Protein AF-A0A9X5BFI1-F1 (afdb_monomer_lite)

Foldseek 3Di:
DKAFDDFEEAEDEQVPDDLVVLVCCLVPGDQQYWYWYQYPVRDTAIHGSVCNVVVHGDPPAAAAAFACRQVVLVPDPPLQHWGFYAYPVRHGLTIMHDDDDLFDDDPPWALVPFDLLLCVLWQEEEEAHDGPLSLCCFARRCQPPAHAYEDEAPSCVRCVVRHPDGHDNHHYDYYDDDPVVVVVCPPTGYAYEDQDDPDPPPVVVCLVNNYDYSRQSCQRRRFFTAKDFQDPVAPAAAEEEEAQPQQDDPLVVLQLCQLVCQLCVLVRHHYFYFHQNNQLHLLHQHHPDGSDVLWFQTPNNDDPVNCNVHGMYGYGRNRGNDPSSSVSSCVSRVTDTHPRLPPVGTDPVLVVLLVVCCVVFVPPLAQEEEEEFEDACCPQVQPFPFFDFADLVVVLVVVVVDDCVQRVHPAYEYDYLAPVSLVSVCVSNPPSYTYQPAHHDHHDHPDRPSVCCVVPVDHRPSSSRRSSRLSSSLLSQLSHQAYEYRADDSSVVSSVVNNPPSHSYYYHDGPDGD

Sequence (514 aa):
MIELVDGAIYSIEEENLSQEMLEELCASGHENDVICVIGEDGNKIYINAEDIKKERIDERCYAVAGENVFLQLRSNPHIDGAVPILDPEGNPIAMAKYCISSYRHNYDCDIQRIDTSVFDLYECVCLCGVNEFSVLLYQQCFHNYKGKIALFGKDWKAMLPYLGKGPKNTDVFVTTDGPEWEQELKNKKIMSLGAFTSNVAEYLKRCKMGLFSYDEIMTLVYYFTQHQIVSENSNRKVFVIDVCCGGLGLVAMVNGFEIPCAYLAAKGYIPIINIVSAVGSIYSDGPGDDIWCKFFRQPSGICRDDLKDVGDVTISPLTPVSNPGRWLMQQMTGCGAMNLLNPELFNDRLLEHIDGYRKRILQEPEKTLGVLIRGTDYVAVQPKGHSVQATPEQVIEKIKELPKEEWNFENIFVATEDAEALRKMQSAFGDKVKYVDQKRFVSQKGEYLSEQREKDTWKPGEGWKYGADYLCAMVLLSECRFFLASGRCSGVGLVEKLAEDRHSQSYVFDLGVY

Organism: NCBI:txid2320879

Radius of gyration: 27.65 Å; chains: 1; bounding box: 69×51×76 Å

Structure (mmCIF, N/CA/C/O backbone):
data_AF-A0A9X5BFI1-F1
#
_entry.id   AF-A0A9X5BFI1-F1
#
loop_
_atom_site.group_PDB
_atom_site.id
_atom_site.type_symbol
_atom_site.label_atom_id
_atom_site.label_alt_id
_atom_site.label_comp_id
_atom_site.label_asym_id
_atom_site.label_entity_id
_atom_site.label_seq_id
_atom_site.pdbx_PDB_ins_code
_atom_site.Cartn_x
_atom_site.Cartn_y
_atom_site.Cartn_z
_atom_site.occupancy
_atom_site.B_iso_or_equiv
_atom_site.auth_seq_id
_atom_site.auth_comp_id
_atom_site.auth_asym_id
_atom_site.auth_atom_id
_atom_site.pdbx_PDB_model_num
ATOM 1 N N . MET A 1 1 ? 13.174 -2.943 -11.362 1.00 88.75 1 MET A N 1
ATOM 2 C CA . MET A 1 1 ? 12.833 -2.359 -12.668 1.00 88.75 1 MET A CA 1
ATOM 3 C C . MET A 1 1 ? 14.134 -2.045 -13.359 1.00 88.75 1 MET A C 1
ATOM 5 O O . MET A 1 1 ? 15.028 -1.537 -12.703 1.00 88.75 1 MET A O 1
ATOM 9 N N . ILE A 1 2 ? 14.268 -2.387 -14.629 1.00 91.25 2 ILE A N 1
ATOM 10 C CA . ILE A 1 2 ? 15.481 -2.088 -15.394 1.00 91.25 2 ILE A CA 1
ATOM 11 C C . ILE A 1 2 ? 15.288 -0.744 -16.094 1.00 91.25 2 ILE A C 1
ATOM 13 O O . ILE A 1 2 ? 14.318 -0.574 -16.832 1.00 91.25 2 ILE A O 1
ATOM 17 N N . GLU A 1 3 ? 16.181 0.205 -15.846 1.00 91.69 3 GLU A N 1
ATOM 18 C CA . GLU A 1 3 ? 16.102 1.576 -16.362 1.00 91.69 3 GLU A CA 1
ATOM 19 C C . GLU A 1 3 ? 17.335 1.900 -17.199 1.00 91.69 3 GLU A C 1
ATOM 21 O O . GLU A 1 3 ? 18.404 1.331 -16.968 1.00 91.69 3 GLU A O 1
ATOM 26 N N . LEU A 1 4 ? 17.184 2.805 -18.170 1.00 92.25 4 LEU A N 1
ATOM 27 C CA . LEU A 1 4 ? 18.340 3.361 -18.862 1.00 92.25 4 LEU A CA 1
ATOM 28 C C . LEU A 1 4 ? 19.076 4.346 -17.953 1.00 92.25 4 LEU A C 1
ATOM 30 O O . LEU A 1 4 ? 18.445 5.110 -17.222 1.00 92.25 4 LEU A O 1
ATOM 34 N N . VAL A 1 5 ? 20.404 4.326 -18.015 1.00 90.75 5 VAL A N 1
ATOM 35 C CA . VAL A 1 5 ? 21.276 5.143 -17.166 1.00 90.75 5 VAL A CA 1
ATOM 36 C C . VAL A 1 5 ? 22.346 5.856 -17.985 1.00 90.75 5 VAL A C 1
ATOM 38 O O . VAL A 1 5 ? 22.798 5.353 -19.014 1.00 90.75 5 VAL A O 1
ATOM 41 N N . ASP A 1 6 ? 22.769 7.022 -17.500 1.00 90.00 6 ASP A N 1
ATOM 42 C CA . ASP A 1 6 ? 23.906 7.754 -18.058 1.00 90.00 6 ASP A CA 1
ATOM 43 C C . ASP A 1 6 ? 25.239 7.130 -17.609 1.00 90.00 6 ASP A C 1
ATOM 45 O O . ASP A 1 6 ? 25.359 6.615 -16.493 1.00 90.00 6 ASP A O 1
ATOM 49 N N . GLY A 1 7 ? 26.244 7.221 -18.480 1.00 87.31 7 GLY A N 1
ATOM 50 C CA . GLY A 1 7 ? 27.621 6.756 -18.281 1.00 87.31 7 GLY A CA 1
ATOM 51 C C . GLY A 1 7 ? 28.375 6.697 -19.615 1.00 87.31 7 GLY A C 1
ATOM 52 O O . GLY A 1 7 ? 27.844 7.092 -20.659 1.00 87.31 7 GLY A O 1
ATOM 53 N N . ALA A 1 8 ? 29.607 6.207 -19.589 1.00 89.00 8 ALA A N 1
ATOM 54 C CA . ALA A 1 8 ? 30.476 6.092 -20.750 1.00 89.00 8 ALA A CA 1
ATOM 55 C C . ALA A 1 8 ? 31.008 4.665 -20.929 1.00 89.00 8 ALA A C 1
ATOM 57 O O . ALA A 1 8 ? 31.162 3.908 -19.971 1.00 89.00 8 ALA A O 1
ATOM 58 N N . ILE A 1 9 ? 31.319 4.319 -22.182 1.00 89.44 9 ILE A N 1
ATOM 59 C CA . ILE A 1 9 ? 31.983 3.062 -22.533 1.00 89.44 9 ILE A CA 1
ATOM 60 C C . ILE A 1 9 ? 33.397 3.377 -23.015 1.00 89.44 9 ILE A C 1
ATOM 62 O O . ILE A 1 9 ? 33.574 4.055 -24.029 1.00 89.44 9 ILE A O 1
ATOM 66 N N . TYR A 1 10 ? 34.399 2.860 -22.310 1.00 88.06 10 TYR A N 1
ATOM 67 C CA . TYR A 1 10 ? 35.813 3.033 -22.643 1.00 88.06 10 TYR A CA 1
ATOM 68 C C . TYR A 1 10 ? 36.333 1.769 -23.322 1.00 88.06 10 TYR A C 1
ATOM 70 O O . TYR A 1 10 ? 36.258 0.692 -22.744 1.00 88.06 10 TYR A O 1
ATOM 78 N N . SER A 1 11 ? 36.830 1.874 -24.555 1.00 89.12 11 SER A N 1
ATOM 79 C CA . SER A 1 11 ? 37.354 0.714 -25.295 1.00 89.12 11 SER A CA 1
ATOM 80 C C . SER A 1 11 ? 38.861 0.574 -25.100 1.00 89.12 11 SER A C 1
ATOM 82 O O . SER A 1 11 ? 39.582 1.561 -25.250 1.00 89.12 11 SER A O 1
ATOM 84 N N . ILE A 1 12 ? 39.325 -0.631 -24.765 1.00 88.88 12 ILE A N 1
ATOM 85 C CA . ILE A 1 12 ? 40.731 -0.934 -24.472 1.00 88.88 12 ILE A CA 1
ATOM 86 C C . ILE A 1 12 ? 41.078 -2.288 -25.102 1.00 88.88 12 ILE A C 1
ATOM 88 O O . ILE A 1 12 ? 40.329 -3.245 -24.944 1.00 88.88 12 ILE A O 1
ATOM 92 N N . GLU A 1 13 ? 42.204 -2.379 -25.807 1.00 90.19 13 GLU A N 1
ATOM 93 C CA . GLU A 1 13 ? 42.731 -3.669 -26.283 1.00 90.19 13 GLU A CA 1
ATOM 94 C C . GLU A 1 13 ? 43.231 -4.502 -25.093 1.00 90.19 13 GLU A C 1
ATOM 96 O O . GLU A 1 13 ? 43.872 -3.956 -24.194 1.00 90.19 13 GLU A O 1
ATOM 101 N N . GLU A 1 14 ? 42.971 -5.810 -25.081 1.00 85.44 14 GLU A N 1
ATOM 102 C CA . GLU A 1 14 ? 43.278 -6.717 -23.961 1.00 85.44 14 GLU A CA 1
ATOM 103 C C . GLU A 1 14 ? 44.741 -6.631 -23.492 1.00 85.44 14 GLU A C 1
ATOM 105 O O . GLU A 1 14 ? 45.006 -6.591 -22.291 1.00 85.44 14 GLU A O 1
ATOM 110 N N . GLU A 1 15 ? 45.687 -6.487 -24.425 1.00 86.25 15 GLU A N 1
ATOM 111 C CA . GLU A 1 15 ? 47.124 -6.321 -24.147 1.00 86.25 15 GLU A CA 1
ATOM 112 C C . GLU A 1 15 ? 47.469 -5.069 -23.317 1.00 86.25 15 GLU A C 1
ATOM 114 O O . GLU A 1 15 ? 48.522 -5.011 -22.680 1.00 86.25 15 GLU A O 1
ATOM 119 N N . ASN A 1 16 ? 46.585 -4.069 -23.316 1.00 85.38 16 ASN A N 1
ATOM 120 C CA . ASN A 1 16 ? 46.757 -2.797 -22.621 1.00 85.38 16 ASN A CA 1
ATOM 121 C C . ASN A 1 16 ? 45.962 -2.730 -21.309 1.00 85.38 16 ASN A C 1
ATOM 123 O O . ASN A 1 16 ? 46.007 -1.706 -20.625 1.00 85.38 16 ASN A O 1
ATOM 127 N N . LEU A 1 17 ? 45.229 -3.787 -20.946 1.00 84.31 17 LEU A N 1
ATOM 128 C CA . LEU A 1 17 ? 44.461 -3.824 -19.708 1.00 84.31 17 LEU A CA 1
ATOM 129 C C . LEU A 1 17 ? 45.392 -4.031 -18.505 1.00 84.31 17 LEU A C 1
ATOM 131 O O . LEU A 1 17 ? 46.117 -5.022 -18.423 1.00 84.31 17 LEU A O 1
ATOM 135 N N . SER A 1 18 ? 45.345 -3.119 -17.532 1.00 85.12 18 SER A N 1
ATOM 136 C CA . SER A 1 18 ? 46.074 -3.253 -16.267 1.00 85.12 18 SER A CA 1
ATOM 137 C C . SER A 1 18 ? 45.138 -3.160 -15.063 1.00 85.12 18 SER A C 1
ATOM 139 O O . SER A 1 18 ? 44.075 -2.540 -15.118 1.00 85.12 18 SER A O 1
ATOM 141 N N . GLN A 1 19 ? 45.544 -3.770 -13.948 1.00 81.50 19 GLN A N 1
ATOM 142 C CA . GLN A 1 19 ? 44.776 -3.710 -12.704 1.00 81.50 19 GLN A CA 1
ATOM 143 C C . GLN A 1 19 ? 44.691 -2.279 -12.145 1.00 81.50 19 GLN A C 1
ATOM 145 O O . GLN A 1 19 ? 43.640 -1.879 -11.658 1.00 81.50 19 GLN A O 1
ATOM 150 N N . GLU A 1 20 ? 45.750 -1.482 -12.305 1.00 83.38 20 GLU A N 1
ATOM 151 C CA . GLU A 1 20 ? 45.777 -0.064 -11.918 1.00 83.38 20 GLU A CA 1
ATOM 152 C C . GLU A 1 20 ? 44.716 0.749 -12.679 1.00 83.38 20 GLU A C 1
ATOM 154 O O . GLU A 1 20 ? 44.010 1.555 -12.081 1.00 83.38 20 GLU A O 1
ATOM 159 N N . MET A 1 21 ? 44.508 0.470 -13.972 1.00 79.81 21 MET A N 1
ATOM 160 C CA . MET A 1 21 ? 43.466 1.132 -14.770 1.00 79.81 21 MET A CA 1
ATOM 161 C C . MET A 1 21 ? 42.046 0.770 -14.319 1.00 79.81 21 MET A C 1
ATOM 163 O O . MET A 1 21 ? 41.163 1.628 -14.307 1.00 79.81 21 MET A O 1
ATOM 167 N N . LEU A 1 22 ? 41.813 -0.493 -13.944 1.00 79.62 22 LEU A N 1
ATOM 168 C CA . LEU A 1 22 ? 40.525 -0.927 -13.389 1.00 79.62 22 LEU A CA 1
ATOM 169 C C . LEU A 1 22 ? 40.236 -0.214 -12.057 1.00 79.62 22 LEU A C 1
ATOM 171 O O . LEU A 1 22 ? 39.117 0.250 -11.826 1.00 79.62 22 LEU A O 1
ATOM 175 N N . GLU A 1 23 ? 41.252 -0.073 -11.204 1.00 79.56 23 GLU A N 1
ATOM 176 C CA . GLU A 1 23 ? 41.156 0.638 -9.926 1.00 79.56 23 GLU A CA 1
ATOM 177 C C . GLU A 1 23 ? 40.918 2.149 -10.115 1.00 79.56 23 GLU A C 1
ATOM 179 O O . GLU A 1 23 ? 40.072 2.727 -9.426 1.00 79.56 23 GLU A O 1
ATOM 184 N N . GLU A 1 24 ? 41.583 2.788 -11.084 1.00 80.19 24 GLU A N 1
ATOM 185 C CA . GLU A 1 24 ? 41.375 4.204 -11.419 1.00 80.19 24 GLU A CA 1
ATOM 186 C C . GLU A 1 24 ? 39.952 4.494 -11.914 1.00 80.19 24 GLU A C 1
ATOM 188 O O . GLU A 1 24 ? 39.344 5.489 -11.495 1.00 80.19 24 GLU A O 1
ATOM 193 N N . LEU A 1 25 ? 39.392 3.624 -12.763 1.00 72.75 25 LEU A N 1
ATOM 194 C CA . LEU A 1 25 ? 38.012 3.758 -13.230 1.00 72.75 25 LEU A CA 1
ATOM 195 C C . LEU A 1 25 ? 37.030 3.677 -12.054 1.00 72.75 25 LEU A C 1
ATOM 197 O O . LEU A 1 25 ? 36.143 4.520 -11.934 1.00 72.75 25 LEU A O 1
ATOM 201 N N . CYS A 1 26 ? 37.214 2.715 -11.146 1.00 72.94 26 CYS A N 1
ATOM 202 C CA . CYS A 1 26 ? 36.381 2.603 -9.949 1.00 72.94 26 CYS A CA 1
ATOM 203 C C . CYS A 1 26 ? 36.507 3.806 -9.005 1.00 72.94 26 CYS A C 1
ATOM 205 O O . CYS A 1 26 ? 35.541 4.137 -8.316 1.00 72.94 26 CYS A O 1
ATOM 207 N N . ALA A 1 27 ? 37.679 4.441 -8.946 1.00 76.62 27 ALA A N 1
ATOM 208 C CA . ALA A 1 27 ? 37.937 5.558 -8.044 1.00 76.62 27 ALA A CA 1
ATOM 209 C C . ALA A 1 27 ? 37.448 6.913 -8.582 1.00 76.62 27 ALA A C 1
ATOM 211 O O . ALA A 1 27 ? 37.106 7.791 -7.787 1.00 76.62 27 ALA A O 1
ATOM 212 N N . SER A 1 28 ? 37.443 7.104 -9.905 1.00 77.06 28 SER A N 1
ATOM 213 C CA . SER A 1 28 ? 37.246 8.422 -10.530 1.00 77.06 28 SER A CA 1
ATOM 214 C C . SER A 1 28 ? 36.148 8.490 -11.597 1.00 77.06 28 SER A C 1
ATOM 216 O O . SER A 1 28 ? 35.715 9.593 -11.940 1.00 77.06 28 SER A O 1
ATOM 218 N N . GLY A 1 29 ? 35.689 7.345 -12.107 1.00 74.56 29 GLY A N 1
ATOM 219 C CA . GLY A 1 29 ? 34.645 7.249 -13.124 1.00 74.56 29 GLY A CA 1
ATOM 220 C C . GLY A 1 29 ? 33.231 7.423 -12.569 1.00 74.56 29 GLY A C 1
ATOM 221 O O . GLY A 1 29 ? 32.995 7.418 -11.357 1.00 74.56 29 GLY A O 1
ATOM 222 N N . HIS A 1 30 ? 32.262 7.572 -13.474 1.00 83.56 30 HIS A N 1
ATOM 223 C CA . HIS A 1 30 ? 30.852 7.513 -13.097 1.00 83.56 30 HIS A CA 1
ATOM 224 C C . HIS A 1 30 ? 30.485 6.074 -12.690 1.00 83.56 30 HIS A C 1
ATOM 226 O O . HIS A 1 30 ? 31.008 5.112 -13.243 1.00 83.56 30 HIS A O 1
ATOM 232 N N . GLU A 1 31 ? 29.554 5.886 -11.750 1.00 84.75 31 GLU A N 1
ATOM 233 C CA . GLU A 1 31 ? 29.237 4.547 -11.209 1.00 84.75 31 GLU A CA 1
ATOM 234 C C . GLU A 1 31 ? 28.672 3.551 -12.240 1.00 84.75 31 GLU A C 1
ATOM 236 O O . GLU A 1 31 ? 28.654 2.345 -11.998 1.00 84.75 31 GLU A O 1
ATOM 241 N N . ASN A 1 32 ? 28.193 4.064 -13.374 1.00 88.62 32 ASN A N 1
ATOM 242 C CA . ASN A 1 32 ? 27.636 3.283 -14.476 1.00 88.62 32 ASN A CA 1
ATOM 243 C C . ASN A 1 32 ? 28.580 3.223 -15.686 1.00 88.62 32 ASN A C 1
ATOM 245 O O . ASN A 1 32 ? 28.154 2.792 -16.754 1.00 88.62 32 ASN A O 1
ATOM 249 N N . ASP A 1 33 ? 29.822 3.691 -15.546 1.00 89.00 33 ASP A N 1
ATOM 250 C CA . ASP A 1 33 ? 30.831 3.559 -16.590 1.00 89.00 33 ASP A CA 1
ATOM 251 C C . ASP A 1 33 ? 31.233 2.091 -16.783 1.00 89.00 33 ASP A C 1
ATOM 253 O O . ASP A 1 33 ? 31.246 1.289 -15.842 1.00 89.00 33 ASP A O 1
ATOM 257 N N . VAL A 1 34 ? 31.563 1.747 -18.027 1.00 88.06 34 VAL A N 1
ATOM 258 C CA . VAL A 1 34 ? 31.864 0.378 -18.452 1.00 88.06 34 VAL A CA 1
ATOM 259 C C . VAL A 1 34 ? 33.128 0.364 -19.313 1.00 88.06 34 VAL A C 1
ATOM 261 O O . VAL A 1 34 ? 33.301 1.199 -20.199 1.00 88.06 34 VAL A O 1
ATOM 264 N N . ILE A 1 35 ? 34.014 -0.605 -19.096 1.00 88.56 35 ILE A N 1
ATOM 265 C CA . ILE A 1 35 ? 35.184 -0.844 -19.950 1.00 88.56 35 ILE A CA 1
ATOM 266 C C . ILE A 1 35 ? 34.861 -1.956 -20.941 1.00 88.56 35 ILE A C 1
ATOM 268 O O . ILE A 1 35 ? 34.586 -3.075 -20.536 1.00 88.56 35 ILE A O 1
ATOM 272 N N . CYS A 1 36 ? 34.944 -1.673 -22.236 1.00 89.81 36 CYS A N 1
ATOM 273 C CA . CYS A 1 36 ? 34.920 -2.667 -23.301 1.00 89.81 36 CYS A CA 1
ATOM 274 C C . CYS A 1 36 ? 36.352 -3.132 -23.602 1.00 89.81 36 CYS A C 1
ATOM 276 O O . CYS A 1 36 ? 37.097 -2.441 -24.296 1.00 89.81 36 CYS A O 1
ATOM 278 N N . VAL A 1 37 ? 36.727 -4.305 -23.105 1.00 88.25 37 VAL A N 1
ATOM 279 C CA . VAL A 1 37 ? 37.975 -4.989 -23.447 1.00 88.25 37 VAL A CA 1
ATOM 280 C C . VAL A 1 37 ? 37.803 -5.698 -24.788 1.00 88.25 37 VAL A C 1
ATOM 282 O O . VAL A 1 37 ? 36.855 -6.466 -24.961 1.00 88.25 37 VAL A O 1
ATOM 285 N N . ILE A 1 38 ? 38.693 -5.419 -25.735 1.00 88.69 38 ILE A N 1
ATOM 286 C CA . ILE A 1 38 ? 38.714 -6.016 -27.072 1.00 88.69 38 ILE A CA 1
ATOM 287 C C . ILE A 1 38 ? 39.842 -7.049 -27.096 1.00 88.69 38 ILE A C 1
ATOM 289 O O . ILE A 1 38 ? 41.009 -6.694 -26.944 1.00 88.69 38 ILE A O 1
ATOM 293 N N . GLY A 1 39 ? 39.483 -8.325 -27.227 1.00 85.12 39 GLY A N 1
ATOM 294 C CA . GLY A 1 39 ? 40.436 -9.428 -27.328 1.00 85.12 39 GLY A CA 1
ATOM 295 C C . GLY A 1 39 ? 41.081 -9.517 -28.711 1.00 85.12 39 GLY A C 1
ATOM 296 O O . GLY A 1 39 ? 40.558 -8.989 -29.694 1.00 85.12 39 GLY A O 1
ATOM 297 N N . GLU A 1 40 ? 42.196 -10.246 -28.808 1.00 82.88 40 GLU A N 1
ATOM 298 C CA . GLU A 1 40 ? 42.950 -10.421 -30.066 1.00 82.88 40 GLU A CA 1
ATOM 299 C C . GLU A 1 40 ? 42.121 -11.063 -31.199 1.00 82.88 40 GLU A C 1
ATOM 301 O O . GLU A 1 40 ? 42.397 -10.859 -32.383 1.00 82.88 40 GLU A O 1
ATOM 306 N N . ASP A 1 41 ? 41.090 -11.836 -30.851 1.00 82.94 41 ASP A N 1
ATOM 307 C CA . ASP A 1 41 ? 40.146 -12.458 -31.786 1.00 82.94 41 ASP A CA 1
ATOM 308 C C . ASP A 1 41 ? 38.944 -11.558 -32.141 1.00 82.94 41 ASP A C 1
ATOM 310 O O . ASP A 1 41 ? 38.067 -11.960 -32.913 1.00 82.94 41 ASP A O 1
ATOM 314 N N . GLY A 1 42 ? 38.916 -10.330 -31.615 1.00 80.94 42 GLY A N 1
ATOM 315 C CA . GLY A 1 42 ? 37.851 -9.348 -31.793 1.00 80.94 42 GLY A CA 1
ATOM 316 C C . GLY A 1 42 ? 36.662 -9.525 -30.845 1.00 80.94 42 GLY A C 1
ATOM 317 O O . GLY A 1 42 ? 35.686 -8.774 -30.961 1.00 80.94 42 GLY A O 1
ATOM 318 N N . ASN A 1 43 ? 36.712 -10.485 -29.914 1.00 84.19 43 ASN A N 1
ATOM 319 C CA . ASN A 1 43 ? 35.675 -10.637 -28.900 1.00 84.19 43 ASN A CA 1
ATOM 320 C C . ASN A 1 43 ? 35.679 -9.451 -27.933 1.00 84.19 43 ASN A C 1
ATOM 322 O O . ASN A 1 43 ? 36.725 -8.929 -27.557 1.00 84.19 43 ASN A O 1
ATOM 326 N N . LYS A 1 44 ? 34.481 -9.021 -27.528 1.00 86.12 44 LYS A N 1
ATOM 327 C CA . LYS A 1 44 ? 34.292 -7.887 -26.620 1.00 86.12 44 LYS A CA 1
ATOM 328 C C . LYS A 1 44 ? 33.788 -8.357 -25.266 1.00 86.12 44 LYS A C 1
ATOM 330 O O . LYS A 1 44 ? 32.772 -9.046 -25.184 1.00 86.12 44 LYS A O 1
ATOM 335 N N . ILE A 1 45 ? 34.465 -7.914 -24.217 1.00 86.00 45 ILE A N 1
ATOM 336 C CA . ILE A 1 45 ? 34.109 -8.131 -22.816 1.00 86.00 45 ILE A CA 1
ATOM 337 C C . ILE A 1 45 ? 33.816 -6.766 -22.197 1.00 86.00 45 ILE A C 1
ATOM 339 O O . ILE A 1 45 ? 34.605 -5.845 -22.361 1.00 86.00 45 ILE A O 1
ATOM 343 N N . TYR A 1 46 ? 32.693 -6.607 -21.500 1.00 86.75 46 TYR A N 1
ATOM 344 C CA . TYR A 1 46 ? 32.298 -5.321 -20.918 1.00 86.75 46 TYR A CA 1
ATOM 345 C C . TYR A 1 46 ? 32.317 -5.373 -19.391 1.00 86.75 46 TYR A C 1
ATOM 347 O O . TYR A 1 46 ? 31.420 -5.917 -18.767 1.00 86.75 46 TYR A O 1
ATOM 355 N N . ILE A 1 47 ? 33.326 -4.775 -18.778 1.00 85.31 47 ILE A N 1
ATOM 356 C CA . ILE A 1 47 ? 33.553 -4.812 -17.336 1.00 85.31 47 ILE A CA 1
ATOM 357 C C . ILE A 1 47 ? 32.924 -3.573 -16.701 1.00 85.31 47 ILE A C 1
ATOM 359 O O . ILE A 1 47 ? 33.277 -2.448 -17.062 1.00 85.31 47 ILE A O 1
ATOM 363 N N . ASN A 1 48 ? 32.010 -3.764 -15.750 1.00 84.88 48 ASN A N 1
ATOM 364 C CA . ASN A 1 48 ? 31.411 -2.660 -14.998 1.00 84.88 48 ASN A CA 1
ATOM 365 C C . ASN A 1 48 ? 32.086 -2.470 -13.623 1.00 84.88 48 ASN A C 1
ATOM 367 O O . ASN A 1 48 ? 32.816 -3.334 -13.132 1.00 84.88 48 ASN A O 1
ATOM 371 N N . ALA A 1 49 ? 31.822 -1.336 -12.969 1.00 80.44 49 ALA A N 1
ATOM 372 C CA . ALA A 1 49 ? 32.419 -1.017 -11.669 1.00 80.44 49 ALA A CA 1
ATOM 373 C C . ALA A 1 49 ? 32.072 -2.020 -10.544 1.00 80.44 49 ALA A C 1
ATOM 375 O O . ALA A 1 49 ? 32.864 -2.197 -9.620 1.00 80.44 49 ALA A O 1
ATOM 376 N N . GLU A 1 50 ? 30.909 -2.675 -10.586 1.00 81.31 50 GLU A N 1
ATOM 377 C CA . GLU A 1 50 ? 30.523 -3.692 -9.597 1.00 81.31 50 GLU A CA 1
ATOM 378 C C . GLU A 1 50 ? 31.274 -5.015 -9.795 1.00 81.31 50 GLU A C 1
ATOM 380 O O . GLU A 1 50 ? 31.619 -5.662 -8.804 1.00 81.31 50 GLU A O 1
ATOM 385 N N . ASP A 1 51 ? 31.584 -5.391 -11.038 1.00 80.62 51 ASP A N 1
ATOM 386 C CA . ASP A 1 51 ? 32.396 -6.578 -11.346 1.00 80.62 51 ASP A CA 1
ATOM 387 C C . ASP A 1 51 ? 33.806 -6.435 -10.761 1.00 80.62 51 ASP A C 1
ATOM 389 O O . ASP A 1 51 ? 34.325 -7.360 -10.128 1.00 80.62 51 ASP A O 1
ATOM 393 N N . ILE A 1 52 ? 34.393 -5.240 -10.912 1.00 79.62 52 ILE A N 1
ATOM 394 C CA . ILE A 1 52 ? 35.714 -4.892 -10.373 1.00 79.62 52 ILE A CA 1
ATOM 395 C C . ILE A 1 52 ? 35.689 -4.970 -8.843 1.00 79.62 52 ILE A C 1
ATOM 397 O O . ILE A 1 52 ? 36.514 -5.662 -8.250 1.00 79.62 52 ILE A O 1
ATOM 401 N N . LYS A 1 53 ? 34.699 -4.340 -8.190 1.00 80.31 53 LYS A N 1
ATOM 402 C CA . LYS A 1 53 ? 34.549 -4.374 -6.720 1.00 80.31 53 LYS A CA 1
ATOM 403 C C . LYS A 1 53 ? 34.387 -5.788 -6.160 1.00 80.31 53 LYS A C 1
ATOM 405 O O . LYS A 1 53 ? 34.773 -6.039 -5.020 1.00 80.31 53 LYS A O 1
ATOM 410 N N . LYS A 1 54 ? 33.760 -6.692 -6.915 1.00 80.44 54 LYS A N 1
ATOM 411 C CA . LYS A 1 54 ? 33.512 -8.081 -6.498 1.00 80.44 54 LYS A CA 1
ATOM 412 C C . LYS A 1 54 ? 34.649 -9.032 -6.863 1.00 80.44 54 LYS A C 1
ATOM 414 O O . LYS A 1 54 ? 34.561 -10.197 -6.477 1.00 80.44 54 LYS A O 1
ATOM 419 N N . GLU A 1 55 ? 35.661 -8.564 -7.599 1.00 78.19 55 GLU A N 1
ATOM 420 C CA . GLU A 1 55 ? 36.737 -9.379 -8.180 1.00 78.19 55 GLU A CA 1
ATOM 421 C C . GLU A 1 55 ? 36.186 -10.589 -8.963 1.00 78.19 55 GLU A C 1
ATOM 423 O O . GLU A 1 55 ? 36.709 -11.704 -8.905 1.00 78.19 55 GLU A O 1
ATOM 428 N N . ARG A 1 56 ? 35.061 -10.390 -9.663 1.00 72.88 56 ARG A N 1
ATOM 429 C CA . ARG A 1 56 ? 34.342 -11.440 -10.399 1.00 72.88 56 ARG A CA 1
ATOM 430 C C . ARG A 1 56 ? 33.992 -10.949 -11.793 1.00 72.88 56 ARG A C 1
ATOM 432 O O . ARG A 1 56 ? 32.974 -10.299 -11.987 1.00 72.88 56 ARG A O 1
ATOM 439 N N . ILE A 1 57 ? 34.835 -11.306 -12.751 1.00 70.00 57 ILE A N 1
ATOM 440 C CA . ILE A 1 57 ? 34.657 -11.023 -14.176 1.00 70.00 57 ILE A CA 1
ATOM 441 C C . ILE A 1 57 ? 34.087 -12.304 -14.817 1.00 70.00 57 ILE A C 1
ATOM 443 O O . ILE A 1 57 ? 34.787 -13.313 -14.874 1.00 70.00 57 ILE A O 1
ATOM 447 N N . ASP A 1 58 ? 32.804 -12.314 -15.208 1.00 61.97 58 ASP A N 1
ATOM 448 C CA . ASP A 1 58 ? 32.157 -13.476 -15.856 1.00 61.97 58 ASP A CA 1
ATOM 449 C C . ASP A 1 58 ? 32.025 -13.303 -17.375 1.00 61.97 58 ASP A C 1
ATOM 451 O O . ASP A 1 58 ? 31.210 -12.517 -17.848 1.00 61.97 58 ASP A O 1
ATOM 455 N N . GLU A 1 59 ? 32.747 -14.135 -18.125 1.00 60.12 59 GLU A N 1
ATOM 456 C CA . GLU A 1 59 ? 32.832 -14.164 -19.590 1.00 60.12 59 GLU A CA 1
ATOM 457 C C . GLU A 1 59 ? 31.491 -14.307 -20.353 1.00 60.12 59 GLU A C 1
ATOM 459 O O . GLU A 1 59 ? 31.475 -14.213 -21.581 1.00 60.12 59 GLU A O 1
ATOM 464 N N . ARG A 1 60 ? 30.358 -14.574 -19.679 1.00 54.25 60 ARG A N 1
ATOM 465 C CA . ARG A 1 60 ? 29.132 -15.080 -20.330 1.00 54.25 60 ARG A CA 1
ATOM 466 C C . ARG A 1 60 ? 28.000 -14.093 -20.603 1.00 54.25 60 ARG A C 1
ATOM 468 O O . ARG A 1 60 ? 27.036 -14.537 -21.220 1.00 54.25 60 ARG A O 1
ATOM 475 N N . CYS A 1 61 ? 28.061 -12.814 -20.223 1.00 57.38 61 CYS A N 1
ATOM 476 C CA . CYS A 1 61 ? 27.118 -11.808 -20.753 1.00 57.38 61 CYS A CA 1
ATOM 477 C C . CYS A 1 61 ? 27.496 -10.374 -20.369 1.00 57.38 61 CYS A C 1
ATOM 479 O O . CYS A 1 61 ? 27.328 -9.971 -19.220 1.00 57.38 61 CYS A O 1
ATOM 481 N N . TYR A 1 62 ? 27.892 -9.582 -21.362 1.00 70.94 62 TYR A N 1
ATOM 482 C CA . TYR A 1 62 ? 28.435 -8.243 -21.142 1.00 70.94 62 TYR A CA 1
ATOM 483 C C . TYR A 1 62 ? 27.730 -7.124 -21.903 1.00 70.94 62 TYR A C 1
ATOM 485 O O . TYR A 1 62 ? 27.872 -5.955 -21.578 1.00 70.94 62 TYR A O 1
ATOM 493 N N . ALA A 1 63 ? 26.903 -7.471 -22.875 1.00 81.12 63 ALA A N 1
ATOM 494 C CA . ALA A 1 63 ? 25.982 -6.543 -23.489 1.00 81.12 63 ALA A CA 1
ATOM 495 C C . ALA A 1 63 ? 24.784 -7.327 -24.013 1.00 81.12 63 ALA A C 1
ATOM 497 O O . ALA A 1 63 ? 24.863 -8.538 -24.231 1.00 81.12 63 ALA A O 1
ATOM 498 N N . VAL A 1 64 ? 23.664 -6.646 -24.194 1.00 86.00 64 VAL A N 1
ATOM 499 C CA . VAL A 1 64 ? 22.415 -7.254 -24.662 1.00 86.00 64 VAL A CA 1
ATOM 500 C C . VAL A 1 64 ? 21.985 -6.612 -25.969 1.00 86.00 64 VAL A C 1
ATOM 502 O O . VAL A 1 64 ? 22.187 -5.420 -26.178 1.00 86.00 64 VAL A O 1
ATOM 505 N N . ALA A 1 65 ? 21.366 -7.391 -26.848 1.00 85.69 65 ALA A N 1
ATOM 506 C CA . ALA A 1 65 ? 20.900 -6.903 -28.139 1.00 85.69 65 ALA A CA 1
ATOM 507 C C . ALA A 1 65 ? 19.560 -7.539 -28.526 1.00 85.69 65 ALA A C 1
ATOM 509 O O . ALA A 1 65 ? 19.200 -8.628 -28.068 1.00 85.69 65 ALA A O 1
ATOM 510 N N . GLY A 1 66 ? 18.835 -6.868 -29.418 1.00 82.50 66 GLY A N 1
ATOM 511 C CA . GLY A 1 66 ? 17.588 -7.358 -30.006 1.00 82.50 66 GLY A CA 1
ATOM 512 C C . GLY A 1 66 ? 16.307 -6.963 -29.262 1.00 82.50 66 GLY A C 1
ATOM 513 O O . GLY A 1 66 ? 16.319 -6.308 -28.222 1.00 82.50 66 GLY A O 1
ATOM 514 N N . GLU A 1 67 ? 15.170 -7.396 -29.813 1.00 80.62 67 GLU A N 1
ATOM 515 C CA . GLU A 1 67 ? 13.832 -6.883 -29.464 1.00 80.62 67 GLU A CA 1
ATOM 516 C C . GLU A 1 67 ? 13.374 -7.183 -28.022 1.00 80.62 67 GLU A C 1
ATOM 518 O O . GLU A 1 67 ? 12.493 -6.497 -27.501 1.00 80.62 67 GLU A O 1
ATOM 523 N N . ASN A 1 68 ? 13.978 -8.184 -27.368 1.00 86.19 68 ASN A N 1
ATOM 524 C CA . ASN A 1 68 ? 13.649 -8.644 -26.010 1.00 86.19 68 ASN A CA 1
ATOM 525 C C . ASN A 1 68 ? 14.687 -8.198 -24.965 1.00 86.19 68 ASN A C 1
ATOM 527 O O . ASN A 1 68 ? 14.932 -8.907 -23.987 1.00 86.19 68 ASN A O 1
ATOM 531 N N . VAL A 1 69 ? 15.320 -7.041 -25.178 1.00 88.25 69 VAL A N 1
ATOM 532 C CA . VAL A 1 69 ? 16.441 -6.540 -24.366 1.00 88.25 69 VAL A CA 1
ATOM 533 C C . VAL A 1 69 ? 16.179 -6.580 -22.854 1.00 88.25 69 VAL A C 1
ATOM 535 O O . VAL A 1 69 ? 17.011 -7.071 -22.098 1.00 88.25 69 VAL A O 1
ATOM 538 N N . PHE A 1 70 ? 14.998 -6.157 -22.393 1.00 89.44 70 PHE A N 1
ATOM 539 C CA . PHE A 1 70 ? 14.678 -6.121 -20.960 1.00 89.44 70 PHE A CA 1
ATOM 540 C C . PHE A 1 70 ? 14.478 -7.509 -20.345 1.00 89.44 70 PHE A C 1
ATOM 542 O O . PHE A 1 70 ? 14.884 -7.729 -19.205 1.00 89.44 70 PHE A O 1
ATOM 549 N N . LEU A 1 71 ? 13.931 -8.462 -21.106 1.00 88.12 71 LEU A N 1
ATOM 550 C CA . LEU A 1 71 ? 13.844 -9.858 -20.677 1.00 88.12 71 LEU A CA 1
ATOM 551 C C . LEU A 1 71 ? 15.247 -10.473 -20.562 1.00 88.12 71 LEU A C 1
ATOM 553 O O . LEU A 1 71 ? 15.547 -11.115 -19.559 1.00 88.12 71 LEU A O 1
ATOM 557 N N . GLN A 1 72 ? 16.121 -10.230 -21.549 1.00 87.69 72 GLN A N 1
ATOM 558 C CA . GLN A 1 72 ? 17.509 -10.709 -21.518 1.00 87.69 72 GLN A CA 1
ATOM 559 C C . GLN A 1 72 ? 18.280 -10.136 -20.327 1.00 87.69 72 GLN A C 1
ATOM 561 O O . GLN A 1 72 ? 18.933 -10.888 -19.609 1.00 87.69 72 GLN A O 1
ATOM 566 N N . LEU A 1 73 ? 18.157 -8.828 -20.079 1.00 87.62 73 LEU A N 1
ATOM 567 C CA . LEU A 1 73 ? 18.758 -8.183 -18.914 1.00 87.62 73 LEU A CA 1
ATOM 568 C C . LEU A 1 73 ? 18.231 -8.802 -17.619 1.00 87.62 73 LEU A C 1
ATOM 570 O O . LEU A 1 73 ? 19.017 -9.143 -16.746 1.00 87.62 73 LEU A O 1
ATOM 574 N N . ARG A 1 74 ? 16.917 -9.021 -17.490 1.00 85.06 74 ARG A N 1
ATOM 575 C CA . ARG A 1 74 ? 16.340 -9.604 -16.270 1.00 85.06 74 ARG A CA 1
ATOM 576 C C . ARG A 1 74 ? 16.852 -11.012 -15.978 1.00 85.06 74 ARG A C 1
ATOM 578 O O . ARG A 1 74 ? 17.019 -11.370 -14.815 1.00 85.06 74 ARG A O 1
ATOM 585 N N . SER A 1 75 ? 17.053 -11.807 -17.022 1.00 82.00 75 SER A N 1
ATOM 586 C CA . SER A 1 75 ? 17.621 -13.149 -16.920 1.00 82.00 75 SER A CA 1
ATOM 587 C C . SER A 1 75 ? 19.147 -13.147 -16.785 1.00 82.00 75 SER A C 1
ATOM 589 O O . SER A 1 75 ? 19.722 -14.218 -16.596 1.00 82.00 75 SER A O 1
ATOM 591 N N . ASN A 1 76 ? 19.804 -11.984 -16.868 1.00 77.50 76 ASN A N 1
ATOM 592 C CA . ASN A 1 76 ? 21.245 -11.869 -16.708 1.00 77.50 76 ASN A CA 1
ATOM 593 C C . ASN A 1 76 ? 21.622 -12.058 -15.222 1.00 77.50 76 ASN A C 1
ATOM 595 O O . ASN A 1 76 ? 21.163 -11.286 -14.375 1.00 77.50 76 ASN A O 1
ATOM 599 N N . PRO A 1 77 ? 22.460 -13.057 -14.887 1.00 65.75 77 PRO A N 1
ATOM 600 C CA . PRO A 1 77 ? 22.897 -13.296 -13.513 1.00 65.75 77 PRO A CA 1
ATOM 601 C C . PRO A 1 77 ? 23.751 -12.162 -12.914 1.00 65.75 77 PRO A C 1
ATOM 603 O O . PRO A 1 77 ? 23.921 -12.147 -11.698 1.00 65.75 77 PRO A O 1
ATOM 606 N N . HIS A 1 78 ? 24.239 -11.211 -13.725 1.00 67.25 78 HIS A N 1
ATOM 607 C CA . HIS A 1 78 ? 25.166 -10.136 -13.327 1.00 67.25 78 HIS A CA 1
ATOM 608 C C . HIS A 1 78 ? 24.596 -8.720 -13.485 1.00 67.25 78 HIS A C 1
ATOM 610 O O . HIS A 1 78 ? 25.330 -7.766 -13.720 1.00 67.25 78 HIS A O 1
ATOM 616 N N . ILE A 1 79 ? 23.282 -8.537 -13.339 1.00 71.12 79 ILE A N 1
ATOM 617 C CA . ILE A 1 79 ? 22.632 -7.217 -13.488 1.00 71.12 79 ILE A CA 1
ATOM 618 C C . ILE A 1 79 ? 22.899 -6.229 -12.324 1.00 71.12 79 ILE A C 1
ATOM 620 O O . ILE A 1 79 ? 22.235 -5.199 -12.197 1.00 71.12 79 ILE A O 1
ATOM 624 N N . ASP A 1 80 ? 23.852 -6.529 -11.444 1.00 76.62 80 ASP A N 1
ATOM 625 C CA . ASP A 1 80 ? 24.176 -5.667 -10.304 1.00 76.62 80 ASP A CA 1
ATOM 626 C C . ASP A 1 80 ? 24.822 -4.332 -10.743 1.00 76.62 80 ASP A C 1
ATOM 628 O O . ASP A 1 80 ? 24.748 -3.342 -10.012 1.00 76.62 80 ASP A O 1
ATOM 632 N N . GLY A 1 81 ? 25.413 -4.291 -11.944 1.00 83.38 81 GLY A N 1
ATOM 633 C CA . GLY A 1 81 ? 26.023 -3.111 -12.561 1.00 83.38 81 GLY A CA 1
ATOM 634 C C . GLY A 1 81 ? 25.302 -2.617 -13.821 1.00 83.38 81 GLY A C 1
ATOM 635 O O . GLY A 1 81 ? 24.256 -3.134 -14.220 1.00 83.38 81 GLY A O 1
ATOM 636 N N . ALA A 1 82 ? 25.860 -1.577 -14.444 1.00 88.56 82 ALA A N 1
ATOM 637 C CA . ALA A 1 82 ? 25.386 -1.088 -15.736 1.00 88.56 82 ALA A CA 1
ATOM 638 C C . ALA A 1 82 ? 25.790 -2.051 -16.863 1.00 88.56 82 ALA A C 1
ATOM 640 O O . ALA A 1 82 ? 26.934 -2.497 -16.935 1.00 88.56 82 ALA A O 1
ATOM 641 N N . VAL A 1 83 ? 24.845 -2.347 -17.753 1.00 90.12 83 VAL A N 1
ATOM 642 C CA . VAL A 1 83 ? 25.004 -3.261 -18.886 1.00 90.12 83 VAL A CA 1
ATOM 643 C C . VAL A 1 83 ? 24.708 -2.507 -20.187 1.00 90.12 83 VAL A C 1
ATOM 645 O O . VAL A 1 83 ? 23.609 -1.961 -20.340 1.00 90.12 83 VAL A O 1
ATOM 648 N N . PRO A 1 84 ? 25.651 -2.468 -21.142 1.00 91.44 84 PRO A N 1
ATOM 649 C CA . PRO A 1 84 ? 25.423 -1.915 -22.471 1.00 91.44 84 PRO A CA 1
ATOM 650 C C . PRO A 1 84 ? 24.312 -2.636 -23.246 1.00 91.44 84 PRO A C 1
ATOM 652 O O . PRO A 1 84 ? 24.216 -3.864 -23.260 1.00 91.44 84 PRO A O 1
ATOM 655 N N . ILE A 1 85 ? 23.499 -1.852 -23.949 1.00 91.44 85 ILE A N 1
ATOM 656 C CA . ILE A 1 85 ? 22.563 -2.319 -24.970 1.00 91.44 85 ILE A CA 1
ATOM 657 C C . ILE A 1 85 ? 23.176 -2.020 -26.333 1.00 91.44 85 ILE A C 1
ATOM 659 O O . ILE A 1 85 ? 23.591 -0.885 -26.575 1.00 91.44 85 ILE A O 1
ATOM 663 N N . LEU A 1 86 ? 23.214 -3.016 -27.216 1.00 90.31 86 LEU A N 1
ATOM 664 C CA . LEU A 1 86 ? 23.788 -2.911 -28.555 1.00 90.31 86 LEU A CA 1
ATOM 665 C C . LEU A 1 86 ? 22.710 -2.904 -29.646 1.00 90.31 86 LEU A C 1
ATOM 667 O O . LEU A 1 86 ? 21.651 -3.525 -29.504 1.00 90.31 86 LEU A O 1
ATOM 671 N N . ASP A 1 87 ? 23.019 -2.236 -30.755 1.00 88.88 87 ASP A N 1
ATOM 672 C CA . ASP A 1 87 ? 22.323 -2.409 -32.031 1.00 88.88 87 ASP A CA 1
ATOM 673 C C . ASP A 1 87 ? 22.685 -3.765 -32.697 1.00 88.88 87 ASP A C 1
ATOM 675 O O . ASP A 1 87 ? 23.571 -4.485 -32.216 1.00 88.88 87 ASP A O 1
ATOM 679 N N . PRO A 1 88 ? 21.997 -4.169 -33.786 1.00 86.00 88 PRO A N 1
ATOM 680 C CA . PRO A 1 88 ? 22.314 -5.395 -34.527 1.00 86.00 88 PRO A CA 1
ATOM 681 C C . PRO A 1 88 ? 23.738 -5.448 -35.102 1.00 86.00 88 PRO A C 1
ATOM 683 O O . PRO A 1 88 ? 24.247 -6.535 -35.374 1.00 86.00 88 PRO A O 1
ATOM 686 N N . GLU A 1 89 ? 24.377 -4.296 -35.290 1.00 86.25 89 GLU A N 1
ATOM 687 C CA . GLU A 1 89 ? 25.754 -4.150 -35.754 1.00 86.25 89 GLU A CA 1
ATOM 688 C C . GLU A 1 89 ? 26.791 -4.266 -34.616 1.00 86.25 89 GLU A C 1
ATOM 690 O O . GLU A 1 89 ? 27.995 -4.290 -34.878 1.00 86.25 89 GLU A O 1
ATOM 695 N N . GLY A 1 90 ? 26.348 -4.386 -33.360 1.00 84.62 90 GLY A N 1
ATOM 696 C CA . GLY A 1 90 ? 27.203 -4.534 -32.184 1.00 84.62 90 GLY A CA 1
ATOM 697 C C . GLY A 1 90 ? 27.739 -3.214 -31.618 1.00 84.62 90 GLY A C 1
ATOM 698 O O . GLY A 1 90 ? 28.707 -3.228 -30.848 1.00 84.62 90 GLY A O 1
ATOM 699 N N . ASN A 1 91 ? 27.143 -2.076 -31.985 1.00 87.12 91 ASN A N 1
ATOM 700 C CA . ASN A 1 91 ? 27.475 -0.769 -31.424 1.00 87.12 91 ASN A CA 1
ATOM 701 C C . ASN A 1 91 ? 26.599 -0.466 -30.204 1.00 87.12 91 ASN A C 1
ATOM 703 O O . ASN A 1 91 ? 25.387 -0.681 -30.250 1.00 87.12 91 ASN A O 1
ATOM 707 N N . PRO A 1 92 ? 27.167 0.089 -29.121 1.00 89.00 92 PRO A N 1
ATOM 708 C CA . PRO A 1 92 ? 26.373 0.513 -27.979 1.00 89.00 92 PRO A CA 1
ATOM 709 C C . PRO A 1 92 ? 25.433 1.673 -28.317 1.00 89.00 92 PRO A C 1
ATOM 711 O O . PRO A 1 92 ? 25.864 2.697 -28.845 1.00 89.00 92 PRO A O 1
ATOM 714 N N . ILE A 1 93 ? 24.161 1.529 -27.952 1.00 91.00 93 ILE A N 1
ATOM 715 C CA . ILE A 1 93 ? 23.115 2.546 -28.153 1.00 91.00 93 ILE A CA 1
ATOM 716 C C . ILE A 1 93 ? 22.575 3.121 -26.841 1.00 91.00 93 ILE A C 1
ATOM 718 O O . ILE A 1 93 ? 22.047 4.231 -26.829 1.00 91.00 93 ILE A O 1
ATOM 722 N N . ALA A 1 94 ? 22.700 2.378 -25.741 1.00 92.06 94 ALA A N 1
ATOM 723 C CA . ALA A 1 94 ? 22.290 2.791 -24.403 1.00 92.06 94 ALA A CA 1
ATOM 724 C C . ALA A 1 94 ? 23.005 1.940 -23.344 1.00 92.06 94 ALA A C 1
ATOM 726 O O . ALA A 1 94 ? 23.631 0.931 -23.670 1.00 92.06 94 ALA A O 1
ATOM 727 N N . MET A 1 95 ? 22.866 2.302 -22.069 1.00 91.38 95 MET A N 1
ATOM 728 C CA . MET A 1 95 ? 23.172 1.403 -20.955 1.00 91.38 95 MET A CA 1
ATOM 729 C C . MET A 1 95 ? 21.961 1.277 -20.057 1.00 91.38 95 MET A C 1
ATOM 731 O O . MET A 1 95 ? 21.176 2.216 -19.925 1.00 91.38 95 MET A O 1
ATOM 735 N N . ALA A 1 96 ? 21.832 0.118 -19.431 1.00 91.75 96 ALA A N 1
ATOM 736 C CA . ALA A 1 96 ? 20.746 -0.185 -18.527 1.00 91.75 96 ALA A CA 1
ATOM 737 C C . ALA A 1 96 ? 21.264 -0.765 -17.217 1.00 91.75 96 ALA A C 1
ATOM 739 O O . ALA A 1 96 ? 22.265 -1.473 -17.194 1.00 91.75 96 ALA A O 1
ATOM 740 N N . LYS A 1 97 ? 20.555 -0.500 -16.125 1.00 89.25 97 LYS A N 1
ATOM 741 C CA . LYS A 1 97 ? 20.875 -1.037 -14.801 1.00 89.25 97 LYS A CA 1
ATOM 742 C C . LYS A 1 97 ? 19.606 -1.494 -14.103 1.00 89.25 97 LYS A C 1
ATOM 744 O O . LYS A 1 97 ? 18.514 -0.975 -14.353 1.00 89.25 97 LYS A O 1
ATOM 749 N N . TYR A 1 98 ? 19.740 -2.475 -13.217 1.00 88.12 98 TYR A N 1
ATOM 750 C CA . TYR A 1 98 ? 18.655 -2.830 -12.318 1.00 88.12 98 TYR A CA 1
ATOM 751 C C . TYR A 1 98 ? 18.486 -1.778 -11.216 1.00 88.12 98 TYR A C 1
ATOM 753 O O . TYR A 1 98 ? 19.378 -1.550 -10.402 1.00 88.12 98 TYR A O 1
ATOM 761 N N . CYS A 1 99 ? 17.292 -1.204 -11.139 1.00 86.25 99 CYS A N 1
ATOM 762 C CA . CYS A 1 99 ? 16.846 -0.338 -10.056 1.00 86.25 99 CYS A CA 1
ATOM 763 C C . CYS A 1 99 ? 15.823 -1.068 -9.173 1.00 86.25 99 CYS A C 1
ATOM 765 O O . CYS A 1 99 ? 14.992 -1.860 -9.642 1.00 86.25 99 CYS A O 1
ATOM 767 N N . ILE A 1 100 ? 15.833 -0.778 -7.871 1.00 83.31 100 ILE A N 1
ATOM 768 C CA . ILE A 1 100 ? 14.809 -1.284 -6.949 1.00 83.31 100 ILE A CA 1
ATOM 769 C C . ILE A 1 100 ? 13.454 -0.682 -7.340 1.00 83.31 100 ILE A C 1
ATOM 771 O O . ILE A 1 100 ? 13.332 0.517 -7.562 1.00 83.31 100 ILE A O 1
ATOM 775 N N . SER A 1 101 ? 12.426 -1.525 -7.417 1.00 85.12 101 SER A N 1
ATOM 776 C CA . SER A 1 101 ? 11.047 -1.124 -7.708 1.00 85.12 101 SER A CA 1
ATOM 777 C C . SER A 1 101 ? 10.100 -1.838 -6.753 1.00 85.12 101 SER A C 1
ATOM 779 O O . SER A 1 101 ? 10.395 -2.940 -6.277 1.00 85.12 101 SER A O 1
ATOM 781 N N . SER A 1 102 ? 8.970 -1.194 -6.462 1.00 80.12 102 SER A N 1
ATOM 782 C CA . SER A 1 102 ? 7.936 -1.763 -5.594 1.00 80.12 102 SER A CA 1
ATOM 783 C C . SER A 1 102 ? 7.125 -2.864 -6.288 1.00 80.12 102 SER A C 1
ATOM 785 O O . SER A 1 102 ? 6.568 -3.740 -5.622 1.00 80.12 102 SER A O 1
ATOM 787 N N . TYR A 1 103 ? 7.105 -2.867 -7.624 1.00 86.44 103 TYR A N 1
ATOM 788 C CA . TYR A 1 103 ? 6.462 -3.890 -8.433 1.00 86.44 103 TYR A CA 1
ATOM 789 C C . TYR A 1 103 ? 7.479 -4.920 -8.938 1.00 86.44 103 TYR A C 1
ATOM 791 O O . TYR A 1 103 ? 8.504 -4.598 -9.546 1.00 86.44 103 TYR A O 1
ATOM 799 N N . ARG A 1 104 ? 7.176 -6.202 -8.725 1.00 81.12 104 ARG A N 1
ATOM 800 C CA . ARG A 1 104 ? 7.956 -7.307 -9.285 1.00 81.12 104 ARG A CA 1
ATOM 801 C C . ARG A 1 104 ? 7.195 -7.918 -10.455 1.00 81.12 104 ARG A C 1
ATOM 803 O O . ARG A 1 104 ? 6.214 -8.625 -10.253 1.00 81.12 104 ARG A O 1
ATOM 810 N N . HIS A 1 105 ? 7.679 -7.670 -11.667 1.00 85.94 105 HIS A N 1
ATOM 811 C CA . HIS A 1 105 ? 7.113 -8.273 -12.866 1.00 85.94 105 HIS A CA 1
ATOM 812 C C . HIS A 1 105 ? 7.538 -9.742 -13.009 1.00 85.94 105 HIS A C 1
ATOM 814 O O . HIS A 1 105 ? 8.726 -10.052 -12.895 1.00 85.94 105 HIS A O 1
ATOM 820 N N . ASN A 1 106 ? 6.570 -10.626 -13.269 1.00 82.19 106 ASN A N 1
ATOM 821 C CA . ASN A 1 106 ? 6.815 -11.994 -13.716 1.00 82.19 106 ASN A CA 1
ATOM 822 C C . ASN A 1 106 ? 6.616 -12.065 -15.235 1.00 82.19 106 ASN A C 1
ATOM 824 O O . ASN A 1 106 ? 5.540 -11.727 -15.724 1.00 82.19 106 ASN A O 1
ATOM 828 N N . TYR A 1 107 ? 7.647 -12.511 -15.948 1.00 83.06 107 TYR A N 1
ATOM 829 C CA . TYR A 1 107 ? 7.617 -12.679 -17.400 1.00 83.06 107 TYR A CA 1
ATOM 830 C C . TYR A 1 107 ? 6.861 -13.941 -17.834 1.00 83.06 107 TYR A C 1
ATOM 832 O O . TYR A 1 107 ? 6.363 -13.993 -18.956 1.00 83.06 107 TYR A O 1
ATOM 840 N N . ASP A 1 108 ? 6.732 -14.929 -16.946 1.00 85.75 108 ASP A N 1
ATOM 841 C CA . ASP A 1 108 ? 5.845 -16.076 -17.135 1.00 85.75 108 ASP A CA 1
ATOM 842 C C . ASP A 1 108 ? 4.431 -15.685 -16.680 1.00 85.75 108 ASP A C 1
ATOM 844 O O . ASP A 1 108 ? 4.048 -15.839 -15.517 1.00 85.75 108 ASP A O 1
ATOM 848 N N . CYS A 1 109 ? 3.690 -15.024 -17.569 1.00 86.62 109 CYS A N 1
ATOM 849 C CA . CYS A 1 109 ? 2.344 -14.542 -17.290 1.00 86.62 109 CYS A CA 1
ATOM 850 C C . CYS A 1 109 ? 1.434 -14.680 -18.514 1.00 86.62 109 CYS A C 1
ATOM 852 O O . CYS A 1 109 ? 1.890 -14.615 -19.658 1.00 86.62 109 CYS A O 1
ATOM 854 N N . ASP A 1 110 ? 0.131 -14.853 -18.282 1.00 90.44 110 ASP A N 1
ATOM 855 C CA . ASP A 1 110 ? -0.842 -14.883 -19.370 1.00 90.44 110 ASP A CA 1
ATOM 856 C C . ASP A 1 110 ? -1.144 -13.459 -19.850 1.00 90.44 110 ASP A C 1
ATOM 858 O O . ASP A 1 110 ? -2.002 -12.755 -19.307 1.00 90.44 110 ASP A O 1
ATOM 862 N N . ILE A 1 111 ? -0.438 -13.040 -20.899 1.00 89.62 111 ILE A N 1
ATOM 863 C CA . ILE A 1 111 ? -0.602 -11.717 -21.510 1.00 89.62 111 ILE A CA 1
ATOM 864 C C . ILE A 1 111 ? -2.009 -11.487 -22.085 1.00 89.62 111 ILE A C 1
ATOM 866 O O . ILE A 1 111 ? -2.405 -10.339 -22.274 1.00 89.62 111 ILE A O 1
ATOM 870 N N . GLN A 1 112 ? -2.798 -12.541 -22.340 1.00 91.06 112 GLN A N 1
ATOM 871 C CA . GLN A 1 112 ? -4.181 -12.387 -22.812 1.00 91.06 112 GLN A CA 1
ATOM 872 C C . GLN A 1 112 ? -5.112 -11.857 -21.713 1.00 91.06 112 GLN A C 1
ATOM 874 O O . GLN A 1 112 ? -6.195 -11.356 -22.017 1.00 91.06 112 GLN A O 1
ATOM 879 N N . ARG A 1 113 ? -4.692 -11.938 -20.444 1.00 92.19 113 ARG A N 1
ATOM 880 C CA . ARG A 1 113 ? -5.428 -11.437 -19.274 1.00 92.19 113 ARG A CA 1
ATOM 881 C C . ARG A 1 113 ? -4.980 -10.061 -18.797 1.00 92.19 113 ARG A C 1
ATOM 883 O O . ARG A 1 113 ? -5.422 -9.617 -17.737 1.00 92.19 113 ARG A O 1
ATOM 890 N N . ILE A 1 114 ? -4.121 -9.382 -19.552 1.00 93.94 114 ILE A N 1
ATOM 891 C CA . ILE A 1 114 ? -3.775 -7.991 -19.270 1.00 93.94 114 ILE A CA 1
ATOM 892 C C . ILE A 1 114 ? -5.053 -7.135 -19.281 1.00 93.94 114 ILE A C 1
ATOM 894 O O . ILE A 1 114 ? -5.815 -7.147 -20.249 1.00 93.94 114 ILE A O 1
ATOM 898 N N . ASP A 1 115 ? -5.284 -6.374 -18.208 1.00 94.94 115 ASP A N 1
ATOM 899 C CA . ASP A 1 115 ? -6.420 -5.457 -18.097 1.00 94.94 115 ASP A CA 1
ATOM 900 C C . ASP A 1 115 ? -5.993 -4.034 -18.473 1.00 94.94 115 ASP A C 1
ATOM 902 O O . ASP A 1 115 ? -5.407 -3.292 -17.686 1.00 94.94 115 ASP A O 1
ATOM 906 N N . THR A 1 116 ? -6.316 -3.634 -19.700 1.00 95.31 116 THR A N 1
ATOM 907 C CA . THR A 1 116 ? -5.984 -2.309 -20.236 1.00 95.31 116 THR A CA 1
ATOM 908 C C . THR A 1 116 ? -7.042 -1.250 -19.922 1.00 95.31 116 THR A C 1
ATOM 910 O O . THR A 1 116 ? -6.873 -0.097 -20.316 1.00 95.31 116 THR A O 1
ATOM 913 N N . SER A 1 117 ? -8.128 -1.595 -19.214 1.00 95.12 117 SER A N 1
ATOM 914 C CA . SER A 1 117 ? -9.272 -0.682 -19.017 1.00 95.12 117 SER A CA 1
ATOM 915 C C . SER A 1 117 ? -8.934 0.574 -18.210 1.00 95.12 117 SER A C 1
ATOM 917 O O . SER A 1 117 ? -9.659 1.565 -18.264 1.00 95.12 117 SER A O 1
ATOM 919 N N . VAL A 1 118 ? -7.802 0.583 -17.500 1.00 96.81 118 VAL A N 1
ATOM 920 C CA . VAL A 1 118 ? -7.298 1.782 -16.818 1.00 96.81 118 VAL A CA 1
ATOM 921 C C . VAL A 1 118 ? -6.973 2.909 -17.806 1.00 96.81 118 VAL A C 1
ATOM 923 O O . VAL A 1 118 ? -7.172 4.081 -17.486 1.00 96.81 118 VAL A O 1
ATOM 926 N N . PHE A 1 119 ? -6.524 2.574 -19.019 1.00 97.00 119 PHE A N 1
ATOM 927 C CA . PHE A 1 119 ? -6.171 3.558 -20.043 1.00 97.00 119 PHE A CA 1
ATOM 928 C C . PHE A 1 119 ? -7.404 4.198 -20.682 1.00 97.00 119 PHE A C 1
ATOM 930 O O . PHE A 1 119 ? -7.342 5.363 -21.066 1.00 97.00 119 PHE A O 1
ATOM 937 N N . ASP A 1 120 ? -8.544 3.501 -20.709 1.00 95.00 120 ASP A N 1
ATOM 938 C CA . ASP A 1 120 ? -9.811 4.026 -21.243 1.00 95.00 120 ASP A CA 1
ATOM 939 C C . ASP A 1 120 ? -10.355 5.210 -20.424 1.00 95.00 120 ASP A C 1
ATOM 941 O O . ASP A 1 120 ? -11.201 5.972 -20.894 1.00 95.00 120 ASP A O 1
ATOM 945 N N . LEU A 1 121 ? -9.844 5.411 -19.204 1.00 95.94 121 LEU A N 1
ATOM 946 C CA . LEU A 1 121 ? -10.138 6.589 -18.391 1.00 95.94 121 LEU A CA 1
ATOM 947 C C . LEU A 1 121 ? -9.510 7.876 -18.938 1.00 95.94 121 LEU A C 1
ATOM 949 O O . LEU A 1 121 ? -9.831 8.949 -18.416 1.00 95.94 121 LEU A O 1
ATOM 953 N N . TYR A 1 122 ? -8.603 7.783 -19.910 1.00 96.31 122 TYR A N 1
ATOM 954 C CA . TYR A 1 122 ? -7.778 8.878 -20.404 1.00 96.31 122 TYR A CA 1
ATOM 955 C C . TYR A 1 122 ? -7.815 8.938 -21.931 1.00 96.31 122 TYR A C 1
ATOM 957 O O . TYR A 1 122 ? -7.897 7.924 -22.620 1.00 96.31 122 TYR A O 1
ATOM 965 N N . GLU A 1 123 ? -7.731 10.148 -22.473 1.00 95.38 123 GLU A N 1
ATOM 966 C CA . GLU A 1 123 ? -7.701 10.399 -23.919 1.00 95.38 123 GLU A CA 1
ATOM 967 C C . GLU A 1 123 ? -6.274 10.343 -24.478 1.00 95.38 123 GLU A C 1
ATOM 969 O O . GLU A 1 123 ? -6.073 10.144 -25.680 1.00 95.38 123 GLU A O 1
ATOM 974 N N . CYS A 1 124 ? -5.280 10.537 -23.608 1.00 93.94 124 CYS A N 1
ATOM 975 C CA . CYS A 1 124 ? -3.876 10.420 -23.953 1.00 93.94 124 CYS A CA 1
ATOM 976 C C . CYS A 1 124 ? -3.069 9.771 -22.824 1.00 93.94 124 CYS A C 1
ATOM 978 O O . CYS A 1 124 ? -3.270 10.093 -21.649 1.00 93.94 124 CYS A O 1
ATOM 980 N N . VAL A 1 125 ? -2.137 8.892 -23.198 1.00 95.19 125 VAL A N 1
ATOM 981 C CA . VAL A 1 125 ? -1.173 8.257 -22.294 1.00 95.19 125 VAL A CA 1
ATOM 982 C C . VAL A 1 125 ? 0.244 8.658 -22.698 1.00 95.19 125 VAL A C 1
ATOM 984 O O . VAL A 1 125 ? 0.652 8.481 -23.845 1.00 95.19 125 VAL A O 1
ATOM 987 N N . CYS A 1 126 ? 1.003 9.183 -21.746 1.00 93.44 126 CYS A N 1
ATOM 988 C CA . CYS A 1 126 ? 2.384 9.609 -21.922 1.00 93.44 126 CYS A CA 1
ATOM 989 C C . CYS A 1 126 ? 3.306 8.617 -21.216 1.00 93.44 126 CYS A C 1
ATOM 991 O O . CYS A 1 126 ? 3.177 8.408 -20.008 1.00 93.44 126 CYS A O 1
ATOM 993 N N . LEU A 1 127 ? 4.252 8.042 -21.955 1.00 94.88 127 LEU A N 1
ATOM 994 C CA . LEU A 1 127 ? 5.320 7.206 -21.413 1.00 94.88 127 LEU A CA 1
ATOM 995 C C . LEU A 1 127 ? 6.595 8.051 -21.332 1.00 94.88 127 LEU A C 1
ATOM 997 O O . LEU A 1 127 ? 7.244 8.300 -22.350 1.00 94.88 127 LEU A O 1
ATOM 1001 N N . CYS A 1 128 ? 6.929 8.540 -20.138 1.00 91.75 128 CYS A N 1
ATOM 1002 C CA . CYS A 1 128 ? 8.124 9.350 -19.916 1.00 91.75 128 CYS A CA 1
ATOM 1003 C C . CYS A 1 128 ? 9.340 8.457 -19.658 1.00 91.75 128 CYS A C 1
ATOM 1005 O O . CYS A 1 128 ? 9.329 7.649 -18.723 1.00 91.75 128 CYS A O 1
ATOM 1007 N N . GLY A 1 129 ? 10.388 8.642 -20.464 1.00 90.12 129 GLY A N 1
ATOM 1008 C CA . GLY A 1 129 ? 11.617 7.850 -20.416 1.00 90.12 129 GLY A CA 1
ATOM 1009 C C . GLY A 1 129 ? 11.432 6.413 -20.908 1.00 90.12 129 GLY A C 1
ATOM 1010 O O . GLY A 1 129 ? 10.307 5.934 -21.063 1.00 90.12 129 GLY A O 1
ATOM 1011 N N . VAL A 1 130 ? 12.554 5.736 -21.156 1.00 92.88 130 VAL A N 1
ATOM 1012 C CA . VAL A 1 130 ? 12.589 4.321 -21.543 1.00 92.88 130 VAL A CA 1
ATOM 1013 C C . VAL A 1 130 ? 13.083 3.488 -20.362 1.00 92.88 130 VAL A C 1
ATOM 1015 O O . VAL A 1 130 ? 14.144 3.728 -19.796 1.00 92.88 130 VAL A O 1
ATOM 1018 N N . ASN A 1 131 ? 12.291 2.491 -19.997 1.00 93.25 131 ASN A N 1
ATOM 1019 C CA . ASN A 1 131 ? 12.589 1.461 -19.008 1.00 93.25 131 ASN A CA 1
ATOM 1020 C C . ASN A 1 131 ? 11.793 0.183 -19.320 1.00 93.25 131 ASN A C 1
ATOM 1022 O O . ASN A 1 131 ? 10.890 0.193 -20.164 1.00 93.25 131 ASN A O 1
ATOM 1026 N N . GLU A 1 132 ? 12.092 -0.886 -18.583 1.00 92.94 132 GLU A N 1
ATOM 1027 C CA . GLU A 1 132 ? 11.438 -2.199 -18.650 1.00 92.94 132 GLU A CA 1
ATOM 1028 C C . GLU A 1 132 ? 9.912 -2.092 -18.757 1.00 92.94 132 GLU A C 1
ATOM 1030 O O . GLU A 1 132 ? 9.299 -2.644 -19.667 1.00 92.94 132 GLU A O 1
ATOM 1035 N N . PHE A 1 133 ? 9.287 -1.335 -17.858 1.00 94.19 133 PHE A N 1
ATOM 1036 C CA . PHE A 1 133 ? 7.834 -1.251 -17.761 1.00 94.19 133 PHE A CA 1
ATOM 1037 C C . PHE A 1 133 ? 7.225 -0.410 -18.879 1.00 94.19 133 PHE A C 1
ATOM 1039 O O . PHE A 1 133 ? 6.230 -0.810 -19.475 1.00 94.19 133 PHE A O 1
ATOM 1046 N N . SER A 1 134 ? 7.843 0.718 -19.221 1.00 94.81 134 SER A N 1
ATOM 1047 C CA . SER A 1 134 ? 7.400 1.575 -20.322 1.00 94.81 134 SER A CA 1
ATOM 1048 C C . SER A 1 134 ? 7.381 0.826 -21.663 1.00 94.81 134 SER A C 1
ATOM 1050 O O . SER A 1 134 ? 6.428 0.962 -22.432 1.00 94.81 134 SER A O 1
ATOM 1052 N N . VAL A 1 135 ? 8.377 -0.033 -21.913 1.00 94.00 135 VAL A N 1
ATOM 1053 C CA . VAL A 1 135 ? 8.475 -0.834 -23.138 1.00 94.00 135 VAL A CA 1
ATOM 1054 C C . VAL A 1 135 ? 7.467 -1.977 -23.133 1.00 94.00 135 VAL A C 1
ATOM 1056 O O . VAL A 1 135 ? 6.797 -2.189 -24.143 1.00 94.00 135 VAL A O 1
ATOM 1059 N N . LEU A 1 136 ? 7.267 -2.651 -21.997 1.00 93.38 136 LEU A N 1
ATOM 1060 C CA . LEU A 1 136 ? 6.221 -3.669 -21.863 1.00 93.38 136 LEU A CA 1
ATOM 1061 C C . LEU A 1 136 ? 4.820 -3.086 -22.099 1.00 93.38 136 LEU A C 1
ATOM 1063 O O . LEU A 1 136 ? 4.020 -3.678 -22.825 1.00 93.38 136 LEU A O 1
ATOM 1067 N N . LEU A 1 137 ? 4.523 -1.907 -21.542 1.00 94.88 137 LEU A N 1
ATOM 1068 C CA . LEU A 1 137 ? 3.263 -1.210 -21.809 1.00 94.88 137 LEU A CA 1
ATOM 1069 C C . LEU A 1 137 ? 3.127 -0.873 -23.300 1.00 94.88 137 LEU A C 1
ATOM 1071 O O . LEU A 1 137 ? 2.102 -1.196 -23.903 1.00 94.88 137 LEU A O 1
ATOM 1075 N N . TYR A 1 138 ? 4.172 -0.292 -23.903 1.00 94.31 138 TYR A N 1
ATOM 1076 C CA . TYR A 1 138 ? 4.219 0.041 -25.330 1.00 94.31 138 TYR A CA 1
ATOM 1077 C C . TYR A 1 138 ? 3.906 -1.163 -26.232 1.00 94.31 138 TYR A C 1
ATOM 1079 O O . TYR A 1 138 ? 3.067 -1.066 -27.129 1.00 94.31 138 TYR A O 1
ATOM 1087 N N . GLN A 1 139 ? 4.546 -2.302 -25.970 1.00 91.31 139 GLN A N 1
ATOM 1088 C CA . GLN A 1 139 ? 4.448 -3.498 -26.807 1.00 91.31 139 GLN A CA 1
ATOM 1089 C C . GLN A 1 139 ? 3.150 -4.288 -26.583 1.00 91.31 139 GLN A C 1
ATOM 1091 O O . GLN A 1 139 ? 2.606 -4.847 -27.534 1.00 91.31 139 GLN A O 1
ATOM 1096 N N . GLN A 1 140 ? 2.644 -4.350 -25.345 1.00 91.44 140 GLN A N 1
ATOM 1097 C CA . GLN A 1 140 ? 1.590 -5.309 -24.979 1.00 91.44 140 GLN A CA 1
ATOM 1098 C C . GLN A 1 140 ? 0.223 -4.669 -24.711 1.00 91.44 140 GLN A C 1
ATOM 1100 O O . GLN A 1 140 ? -0.804 -5.298 -24.953 1.00 91.44 140 GLN A O 1
ATOM 1105 N N . CYS A 1 141 ? 0.172 -3.423 -24.233 1.00 92.88 141 CYS A N 1
ATOM 1106 C CA . CYS A 1 141 ? -1.052 -2.879 -23.630 1.00 92.88 141 CYS A CA 1
ATOM 1107 C C . CYS A 1 141 ? -1.860 -1.972 -24.557 1.00 92.88 141 CYS A C 1
ATOM 1109 O O . CYS A 1 141 ? -3.036 -1.711 -24.313 1.00 92.88 141 CYS A O 1
ATOM 1111 N N . PHE A 1 142 ? -1.251 -1.478 -25.630 1.00 92.56 142 PHE A N 1
ATOM 1112 C CA . PHE A 1 142 ? -1.851 -0.410 -26.422 1.00 92.56 142 PHE A CA 1
ATOM 1113 C C . PHE A 1 142 ? -2.387 -0.841 -27.780 1.00 92.56 142 PHE A C 1
ATOM 1115 O O . PHE A 1 142 ? -2.844 -0.000 -28.535 1.00 92.56 142 PHE A O 1
ATOM 1122 N N . HIS A 1 143 ? -2.397 -2.133 -28.108 1.00 87.31 143 HIS A N 1
ATOM 1123 C CA . HIS A 1 143 ? -2.801 -2.599 -29.440 1.00 87.31 143 HIS A CA 1
ATOM 1124 C C . HIS A 1 143 ? -4.191 -2.111 -29.894 1.00 87.31 143 HIS A C 1
ATOM 1126 O O . HIS A 1 143 ? -4.402 -1.856 -31.080 1.00 87.31 143 HIS A O 1
ATOM 1132 N N . ASN A 1 144 ? -5.119 -1.999 -28.939 1.00 85.50 144 ASN A N 1
ATOM 1133 C CA . ASN A 1 144 ? -6.513 -1.610 -29.152 1.00 85.50 144 ASN A CA 1
ATOM 1134 C C . ASN A 1 144 ? -6.878 -0.284 -28.463 1.00 85.50 144 ASN A C 1
ATOM 1136 O O . ASN A 1 144 ? -8.061 0.057 -28.395 1.00 85.50 144 ASN A O 1
ATOM 1140 N N . TYR A 1 145 ? -5.899 0.449 -27.923 1.00 92.62 145 TYR A N 1
ATOM 1141 C CA . TYR A 1 145 ? -6.170 1.720 -27.259 1.00 92.62 145 TYR A CA 1
ATOM 1142 C C . TYR A 1 145 ? -6.591 2.764 -28.297 1.00 92.62 145 TYR A C 1
ATOM 1144 O O . TYR A 1 145 ? -5.918 2.957 -29.307 1.00 92.62 145 TYR A O 1
ATOM 1152 N N . LYS A 1 146 ? -7.728 3.422 -28.055 1.00 90.44 146 LYS A N 1
ATOM 1153 C CA . LYS A 1 146 ? -8.339 4.367 -29.007 1.00 90.44 146 LYS A CA 1
ATOM 1154 C C . LYS A 1 146 ? -7.856 5.808 -28.839 1.00 90.44 146 LYS A C 1
ATOM 1156 O O . LYS A 1 146 ? -8.183 6.648 -29.672 1.00 90.44 146 LYS A O 1
ATOM 1161 N N . GLY A 1 147 ? -7.166 6.103 -27.739 1.00 90.94 147 GLY A N 1
ATOM 1162 C CA . GLY A 1 147 ? -6.590 7.420 -27.489 1.00 90.94 147 GLY A CA 1
ATOM 1163 C C . GLY A 1 147 ? -5.244 7.602 -28.186 1.00 90.94 147 GLY A C 1
ATOM 1164 O O . GLY A 1 147 ? -4.881 6.850 -29.088 1.00 90.94 147 GLY A O 1
ATOM 1165 N N . LYS A 1 148 ? -4.493 8.615 -27.753 1.00 91.88 148 LYS A N 1
ATOM 1166 C CA . LYS A 1 148 ? -3.157 8.914 -28.290 1.00 91.88 148 LYS A CA 1
ATOM 1167 C C . LYS A 1 148 ? -2.058 8.506 -27.325 1.00 91.88 148 LYS A C 1
ATOM 1169 O O . LYS A 1 148 ? -2.218 8.645 -26.114 1.00 91.88 148 LYS A O 1
ATOM 1174 N N . ILE A 1 149 ? -0.923 8.074 -27.861 1.00 93.00 149 ILE A N 1
ATOM 1175 C CA . ILE A 1 149 ? 0.262 7.737 -27.074 1.00 93.00 149 ILE A CA 1
ATOM 1176 C C . ILE A 1 149 ? 1.388 8.685 -27.429 1.00 93.00 149 ILE A C 1
ATOM 1178 O O . ILE A 1 149 ? 1.758 8.818 -28.596 1.00 93.00 149 ILE A O 1
ATOM 1182 N N . ALA A 1 150 ? 1.974 9.284 -26.401 1.00 91.50 150 ALA A N 1
ATOM 1183 C CA . ALA A 1 150 ? 3.217 10.014 -26.543 1.00 91.50 150 ALA A CA 1
ATOM 1184 C C . ALA A 1 150 ? 4.358 9.289 -25.851 1.00 91.50 150 ALA A C 1
ATOM 1186 O O . ALA A 1 150 ? 4.304 8.976 -24.661 1.00 91.50 150 ALA A O 1
ATOM 1187 N N . LEU A 1 151 ? 5.411 9.071 -26.623 1.00 93.31 151 LEU A N 1
ATOM 1188 C CA . LEU A 1 151 ? 6.692 8.575 -26.164 1.00 93.31 151 LEU A CA 1
ATOM 1189 C C . LEU A 1 151 ? 7.574 9.789 -25.885 1.00 93.31 151 LEU A C 1
ATOM 1191 O O . LEU A 1 151 ? 7.992 10.490 -26.810 1.00 93.31 151 LEU A O 1
ATOM 1195 N N . PHE A 1 152 ? 7.783 10.089 -24.607 1.00 89.12 152 PHE A N 1
ATOM 1196 C CA . PHE A 1 152 ? 8.395 11.339 -24.178 1.00 89.12 152 PHE A CA 1
ATOM 1197 C C . PHE A 1 152 ? 9.830 11.109 -23.690 1.00 89.12 152 PHE A C 1
ATOM 1199 O O . PHE A 1 152 ? 10.054 10.398 -22.710 1.00 89.12 152 PHE A O 1
ATOM 1206 N N . GLY A 1 153 ? 10.803 11.727 -24.362 1.00 87.62 153 GLY A N 1
ATOM 1207 C CA . GLY A 1 153 ? 12.226 11.667 -24.017 1.00 87.62 153 GLY A CA 1
ATOM 1208 C C . GLY A 1 153 ? 13.122 11.298 -25.201 1.00 87.62 153 GLY A C 1
ATOM 1209 O O . GLY A 1 153 ? 12.697 10.638 -26.150 1.00 87.62 153 GLY A O 1
ATOM 1210 N N . LYS A 1 154 ? 14.386 11.745 -25.158 1.00 87.44 154 LYS A N 1
ATOM 1211 C CA . LYS A 1 154 ? 15.375 11.497 -26.227 1.00 87.44 154 LYS A CA 1
ATOM 1212 C C . LYS A 1 154 ? 15.642 9.999 -26.420 1.00 87.44 154 LYS A C 1
ATOM 1214 O O . LYS A 1 154 ? 15.827 9.556 -27.550 1.00 87.44 154 LYS A O 1
ATOM 1219 N N . ASP A 1 155 ? 15.561 9.228 -25.340 1.00 90.56 155 ASP A N 1
ATOM 1220 C CA . ASP A 1 155 ? 15.886 7.803 -25.338 1.00 90.56 155 ASP A CA 1
ATOM 1221 C C . ASP A 1 155 ? 14.870 6.981 -26.133 1.00 90.56 155 ASP A C 1
ATOM 1223 O O . ASP A 1 155 ? 15.236 5.994 -26.763 1.00 90.56 155 ASP A O 1
ATOM 1227 N N . TRP A 1 156 ? 13.608 7.427 -26.208 1.00 92.00 156 TRP A N 1
ATOM 1228 C CA . TRP A 1 156 ? 12.621 6.800 -27.087 1.00 92.00 156 TRP A CA 1
ATOM 1229 C C . TRP A 1 156 ? 13.035 6.901 -28.553 1.00 92.00 156 TRP A C 1
ATOM 1231 O O . TRP A 1 156 ? 12.913 5.920 -29.274 1.00 92.00 156 TRP A O 1
ATOM 1241 N N . LYS A 1 157 ? 13.578 8.041 -29.004 1.00 88.38 157 LYS A N 1
ATOM 1242 C CA . LYS A 1 157 ? 14.065 8.177 -30.390 1.00 88.38 157 LYS A CA 1
ATOM 1243 C C . LYS A 1 157 ? 15.221 7.219 -30.679 1.00 88.38 157 LYS A C 1
ATOM 1245 O O . LYS A 1 157 ? 15.278 6.676 -31.776 1.00 88.38 157 LYS A O 1
ATOM 1250 N N . ALA A 1 158 ? 16.115 7.027 -29.709 1.00 88.06 158 ALA A N 1
ATOM 1251 C CA . ALA A 1 158 ? 17.269 6.144 -29.844 1.00 88.06 158 ALA A CA 1
ATOM 1252 C C . ALA A 1 158 ? 16.871 4.660 -29.828 1.00 88.06 158 ALA A C 1
ATOM 1254 O O . ALA A 1 158 ? 17.347 3.891 -30.653 1.00 88.06 158 ALA A O 1
ATOM 1255 N N . MET A 1 159 ? 15.974 4.265 -28.922 1.00 91.31 159 MET A N 1
ATOM 1256 C CA . MET A 1 159 ? 15.634 2.859 -28.695 1.00 91.31 159 MET A CA 1
ATOM 1257 C C . MET A 1 159 ? 14.565 2.320 -29.644 1.00 91.31 159 MET A C 1
ATOM 1259 O O . MET A 1 159 ? 14.615 1.147 -29.999 1.00 91.31 159 MET A O 1
ATOM 1263 N N . LEU A 1 160 ? 13.599 3.145 -30.067 1.00 90.50 160 LEU A N 1
ATOM 1264 C CA . LEU A 1 160 ? 12.415 2.693 -30.808 1.00 90.50 160 LEU A CA 1
ATOM 1265 C C . LEU A 1 160 ? 12.709 1.837 -32.059 1.00 90.50 160 LEU A C 1
ATOM 1267 O O . LEU A 1 160 ? 11.977 0.868 -32.251 1.00 90.50 160 LEU A O 1
ATOM 1271 N N . PRO A 1 161 ? 13.748 2.111 -32.880 1.00 90.56 161 PRO A N 1
ATOM 1272 C CA . PRO A 1 161 ? 14.088 1.264 -34.030 1.00 90.56 161 PRO A CA 1
ATOM 1273 C C . PRO A 1 161 ? 14.476 -0.178 -33.672 1.00 90.56 161 PRO A C 1
ATOM 1275 O O . PRO A 1 161 ? 14.406 -1.053 -34.530 1.00 90.56 161 PRO A O 1
ATOM 1278 N N . TYR A 1 162 ? 14.887 -0.416 -32.425 1.00 88.94 162 TYR A N 1
ATOM 1279 C CA . TYR A 1 162 ? 15.425 -1.691 -31.942 1.00 88.94 162 TYR A CA 1
ATOM 1280 C C . TYR A 1 162 ? 14.453 -2.449 -31.029 1.00 88.94 162 TYR A C 1
ATOM 1282 O O . TYR A 1 162 ? 14.728 -3.577 -30.620 1.00 88.94 162 TYR A O 1
ATOM 1290 N N . LEU A 1 163 ? 13.316 -1.838 -30.689 1.00 86.44 163 LEU A N 1
ATOM 1291 C CA . LEU A 1 163 ? 12.267 -2.479 -29.905 1.00 86.44 163 LEU A CA 1
ATOM 1292 C C . LEU A 1 163 ? 11.353 -3.308 -30.815 1.00 86.44 163 LEU A C 1
ATOM 1294 O O . LEU A 1 163 ? 11.104 -2.956 -31.967 1.00 86.44 163 LEU A O 1
ATOM 1298 N N . GLY A 1 164 ? 10.803 -4.396 -30.268 1.00 80.00 164 GLY A N 1
ATOM 1299 C CA . GLY A 1 164 ? 9.789 -5.200 -30.953 1.00 80.00 164 GLY A CA 1
ATOM 1300 C C . GLY A 1 164 ? 8.522 -4.410 -31.310 1.00 80.00 164 GLY A C 1
ATOM 1301 O O . GLY A 1 164 ? 8.350 -3.247 -30.940 1.00 80.00 164 GLY A O 1
ATOM 1302 N N . LYS A 1 165 ? 7.600 -5.064 -32.028 1.00 83.50 165 LYS A N 1
ATOM 1303 C CA . LYS A 1 165 ? 6.395 -4.429 -32.597 1.00 83.50 165 LYS A CA 1
ATOM 1304 C C . LYS A 1 165 ? 5.611 -3.597 -31.572 1.00 83.50 165 LYS A C 1
ATOM 1306 O O . LYS A 1 165 ? 5.174 -4.111 -30.547 1.00 83.50 165 LYS A O 1
ATOM 1311 N N . GLY A 1 166 ? 5.370 -2.337 -31.926 1.00 83.31 166 GLY A N 1
ATOM 1312 C CA . GLY A 1 166 ? 4.496 -1.425 -31.196 1.00 83.31 166 GLY A CA 1
ATOM 1313 C C . GLY A 1 166 ? 2.997 -1.613 -31.471 1.00 83.31 166 GLY A C 1
ATOM 1314 O O . GLY A 1 166 ? 2.584 -2.554 -32.165 1.00 83.31 166 GLY A O 1
ATOM 1315 N N . PRO A 1 167 ? 2.157 -0.698 -30.959 1.00 87.44 167 PRO A N 1
ATOM 1316 C CA . PRO A 1 167 ? 0.716 -0.743 -31.166 1.00 87.44 167 PRO A CA 1
ATOM 1317 C C . PRO A 1 167 ? 0.371 -0.496 -32.643 1.00 87.44 167 PRO A C 1
ATOM 1319 O O . PRO A 1 167 ? 0.977 0.341 -33.307 1.00 87.44 167 PRO A O 1
ATOM 1322 N N . LYS A 1 168 ? -0.602 -1.250 -33.176 1.00 80.19 168 LYS A N 1
ATOM 1323 C CA . LYS A 1 168 ? -0.963 -1.198 -34.608 1.00 80.19 168 LYS A CA 1
ATOM 1324 C C . LYS A 1 168 ? -2.043 -0.172 -34.938 1.00 80.19 168 LYS A C 1
ATOM 1326 O O . LYS A 1 168 ? -2.025 0.381 -36.029 1.00 80.19 168 LYS A O 1
ATOM 1331 N N . ASN A 1 169 ? -2.994 0.032 -34.027 1.00 81.44 169 ASN A N 1
ATOM 1332 C CA . ASN A 1 169 ? -4.220 0.795 -34.284 1.00 81.44 169 ASN A CA 1
ATOM 1333 C C . ASN A 1 169 ? -4.308 2.064 -33.426 1.00 81.44 169 ASN A C 1
ATOM 1335 O O . ASN A 1 169 ? -5.405 2.545 -33.150 1.00 81.44 169 ASN A O 1
ATOM 1339 N N . THR A 1 170 ? -3.165 2.570 -32.972 1.00 83.50 170 THR A N 1
ATOM 1340 C CA . THR A 1 170 ? -3.095 3.676 -32.019 1.00 83.50 170 THR A CA 1
ATOM 1341 C C . THR A 1 170 ? -2.126 4.723 -32.523 1.00 83.50 170 THR A C 1
ATOM 1343 O O . THR A 1 170 ? -1.027 4.392 -32.967 1.00 83.50 170 THR A O 1
ATOM 1346 N N . ASP A 1 171 ? -2.529 5.985 -32.428 1.00 84.25 171 ASP A N 1
ATOM 1347 C CA . ASP A 1 171 ? -1.690 7.112 -32.814 1.00 84.25 171 ASP A CA 1
ATOM 1348 C C . ASP A 1 171 ? -0.527 7.246 -31.823 1.00 84.25 171 ASP A C 1
ATOM 1350 O O . ASP A 1 171 ? -0.727 7.637 -30.669 1.00 84.25 171 ASP A O 1
ATOM 1354 N N . VAL A 1 172 ? 0.688 6.927 -32.278 1.00 88.25 172 VAL A N 1
ATOM 1355 C CA . VAL A 1 172 ? 1.932 7.061 -31.507 1.00 88.25 172 VAL A CA 1
ATOM 1356 C C . VAL A 1 172 ? 2.779 8.180 -32.086 1.00 88.25 172 VAL A C 1
ATOM 1358 O O . VAL A 1 172 ? 2.997 8.241 -33.295 1.00 88.25 172 VAL A O 1
ATOM 1361 N N . PHE A 1 173 ? 3.341 9.013 -31.219 1.00 87.56 173 PHE A N 1
ATOM 1362 C CA . PHE A 1 173 ? 4.371 9.965 -31.612 1.00 87.56 173 PHE A CA 1
ATOM 1363 C C . PHE A 1 173 ? 5.456 10.101 -30.554 1.00 87.56 173 PHE A C 1
ATOM 1365 O O . PHE A 1 173 ? 5.241 9.846 -29.369 1.00 87.56 173 PHE A O 1
ATOM 1372 N N . VAL A 1 174 ? 6.640 10.506 -31.008 1.00 89.06 174 VAL A N 1
ATOM 1373 C CA . VAL A 1 174 ? 7.835 10.641 -30.178 1.00 89.06 174 VAL A CA 1
ATOM 1374 C C . VAL A 1 174 ? 8.188 12.115 -30.040 1.00 89.06 174 VAL A C 1
ATOM 1376 O O . VAL A 1 174 ? 8.359 12.807 -31.043 1.00 89.06 174 VAL A O 1
ATOM 1379 N N . THR A 1 175 ? 8.328 12.602 -28.809 1.00 84.50 175 THR A N 1
ATOM 1380 C CA . THR A 1 175 ? 8.634 14.010 -28.524 1.00 84.50 175 THR A CA 1
ATOM 1381 C C . THR A 1 175 ? 9.660 14.152 -27.399 1.00 84.50 175 THR A C 1
ATOM 1383 O O . THR A 1 175 ? 9.878 13.234 -26.614 1.00 84.50 175 THR A O 1
ATOM 1386 N N . THR A 1 176 ? 10.344 15.292 -27.352 1.00 73.75 176 THR A N 1
ATOM 1387 C CA . THR A 1 176 ? 11.436 15.601 -26.409 1.00 73.75 176 THR A CA 1
ATOM 1388 C C . THR A 1 176 ? 11.234 16.957 -25.726 1.00 73.75 176 THR A C 1
ATOM 1390 O O . THR A 1 176 ? 12.216 17.548 -25.305 1.00 73.75 176 THR A O 1
ATOM 1393 N N . ASP A 1 177 ? 9.981 17.425 -25.661 1.00 67.56 177 ASP A N 1
ATOM 1394 C CA . ASP A 1 177 ? 9.499 18.802 -25.436 1.00 67.56 177 ASP A CA 1
ATOM 1395 C C . ASP A 1 177 ? 9.324 19.646 -26.703 1.00 67.56 177 ASP A C 1
ATOM 1397 O O . ASP A 1 1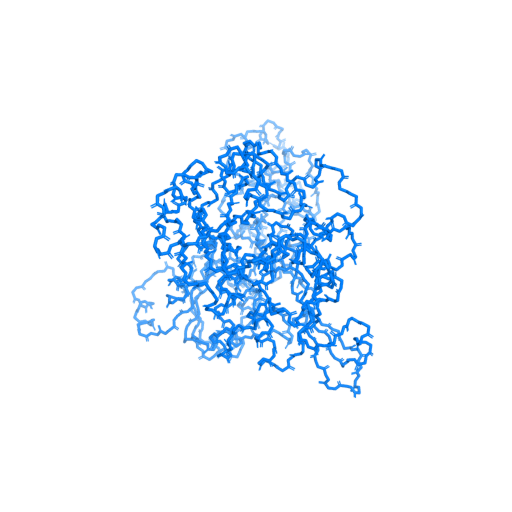77 ? 10.200 19.724 -27.565 1.00 67.56 177 ASP A O 1
ATOM 1401 N N . GLY A 1 178 ? 8.152 20.285 -26.805 1.00 61.88 178 GLY A N 1
ATOM 1402 C CA . GLY A 1 178 ? 7.813 21.213 -27.880 1.00 61.88 178 GLY A CA 1
ATOM 1403 C C . GLY A 1 178 ? 6.368 21.745 -27.805 1.00 61.88 178 GLY A C 1
ATOM 1404 O O . GLY A 1 178 ? 5.477 21.038 -27.332 1.00 61.88 178 GLY A O 1
ATOM 1405 N N . PRO A 1 179 ? 6.101 22.966 -28.308 1.00 62.50 179 PRO A N 1
ATOM 1406 C CA . PRO A 1 179 ? 4.779 23.613 -28.267 1.00 62.50 179 PRO A CA 1
ATOM 1407 C C . PRO A 1 179 ? 3.682 22.857 -29.041 1.00 62.50 179 PRO A C 1
ATOM 1409 O O . PRO A 1 179 ? 2.498 22.991 -28.736 1.00 62.50 179 PRO A O 1
ATOM 1412 N N . GLU A 1 180 ? 4.059 22.022 -30.013 1.00 67.31 180 GLU A N 1
ATOM 1413 C CA . GLU A 1 180 ? 3.134 21.168 -30.776 1.00 67.31 180 GLU A CA 1
ATOM 1414 C C . GLU A 1 180 ? 2.421 20.143 -29.878 1.00 67.31 180 GLU A C 1
ATOM 1416 O O . GLU A 1 180 ? 1.229 19.881 -30.034 1.00 67.31 180 GLU A O 1
ATOM 1421 N N . TRP A 1 181 ? 3.134 19.612 -28.883 1.00 72.69 181 TRP A N 1
ATOM 1422 C CA . TRP A 1 181 ? 2.605 18.648 -27.922 1.00 72.69 181 TRP A CA 1
ATOM 1423 C C . TRP A 1 181 ? 1.654 19.299 -26.913 1.00 72.69 181 TRP A C 1
ATOM 1425 O O . TRP A 1 181 ? 0.590 18.752 -26.628 1.00 72.69 181 TRP A O 1
ATOM 1435 N N . GLU A 1 182 ? 1.980 20.501 -26.430 1.00 74.44 182 GLU A N 1
ATOM 1436 C CA . GLU A 1 182 ? 1.090 21.268 -25.546 1.00 74.44 182 GLU A CA 1
ATOM 1437 C C . GLU A 1 182 ? -0.250 21.576 -26.221 1.00 74.44 182 GLU A C 1
ATOM 1439 O O . GLU A 1 182 ? -1.312 21.489 -25.598 1.00 74.44 182 GLU A O 1
ATOM 1444 N N . GLN A 1 183 ? -0.214 21.906 -27.514 1.00 76.62 183 GLN A N 1
ATOM 1445 C CA . GLN A 1 183 ? -1.418 22.143 -28.299 1.00 76.62 183 GLN A CA 1
ATOM 1446 C C . GLN A 1 183 ? -2.237 20.861 -28.486 1.00 76.62 183 GLN A C 1
ATOM 1448 O O . GLN A 1 183 ? -3.458 20.892 -28.325 1.00 76.62 183 GLN A O 1
ATOM 1453 N N . GLU A 1 184 ? -1.577 19.742 -28.785 1.00 74.69 184 GLU A N 1
ATOM 1454 C CA . GLU A 1 184 ? -2.216 18.439 -28.985 1.00 74.69 184 GLU A CA 1
ATOM 1455 C C . GLU A 1 184 ? -2.902 17.916 -27.713 1.00 74.69 184 GLU A C 1
ATOM 1457 O O . GLU A 1 184 ? -3.921 17.227 -27.788 1.00 74.69 184 GLU A O 1
ATOM 1462 N N . LEU A 1 185 ? -2.368 18.255 -26.541 1.00 77.19 185 LEU A N 1
ATOM 1463 C CA . LEU A 1 185 ? -2.879 17.842 -25.234 1.00 77.19 185 LEU A CA 1
ATOM 1464 C C . LEU A 1 185 ? -3.927 18.771 -24.630 1.00 77.19 185 LEU A C 1
ATOM 1466 O O . LEU A 1 185 ? -4.557 18.438 -23.620 1.00 77.19 185 LEU A O 1
ATOM 1470 N N . LYS A 1 186 ? -4.116 19.949 -25.220 1.00 82.12 186 LYS A N 1
ATOM 1471 C CA . LYS A 1 186 ? -4.973 20.981 -24.655 1.00 82.12 186 LYS A CA 1
ATOM 1472 C C . LYS A 1 186 ? -6.393 20.454 -24.434 1.00 82.12 186 LYS A C 1
ATOM 1474 O O . LYS A 1 186 ? -7.040 19.972 -25.358 1.00 82.12 186 LYS A O 1
ATOM 1479 N N . ASN A 1 187 ? -6.887 20.611 -23.205 1.00 85.81 187 ASN A N 1
ATOM 1480 C CA . ASN A 1 187 ? -8.214 20.174 -22.750 1.00 85.81 187 ASN A CA 1
ATOM 1481 C C . ASN A 1 187 ? -8.468 18.656 -22.781 1.00 85.81 187 ASN A C 1
ATOM 1483 O O . ASN A 1 187 ? -9.616 18.256 -22.602 1.00 85.81 187 ASN A O 1
ATOM 1487 N N . LYS A 1 188 ? -7.442 17.820 -22.977 1.00 89.56 188 LYS A N 1
ATOM 1488 C CA . LYS A 1 188 ? -7.580 16.362 -22.896 1.00 89.56 188 LYS A CA 1
ATOM 1489 C C . LYS A 1 188 ? -7.310 15.860 -21.485 1.00 89.56 188 LYS A C 1
ATOM 1491 O O . LYS A 1 188 ? -6.495 16.424 -20.751 1.00 89.56 188 LYS A O 1
ATOM 1496 N N . LYS A 1 189 ? -7.951 14.755 -21.114 1.00 94.50 189 LYS A N 1
ATOM 1497 C CA . LYS A 1 189 ? -7.617 14.015 -19.896 1.00 94.50 189 LYS A CA 1
ATOM 1498 C C . LYS A 1 189 ? -6.396 13.130 -20.147 1.00 94.50 189 LYS A C 1
ATOM 1500 O O . LYS A 1 189 ? -6.446 12.208 -20.959 1.00 94.50 189 LYS A O 1
ATOM 1505 N N . ILE A 1 190 ? -5.307 13.410 -19.437 1.00 93.12 190 ILE A N 1
ATOM 1506 C CA . ILE A 1 190 ? -3.980 12.841 -19.710 1.00 93.12 190 ILE A CA 1
ATOM 1507 C C . ILE A 1 190 ? -3.531 11.962 -18.551 1.00 93.12 190 ILE A C 1
ATOM 1509 O O . ILE A 1 190 ? -3.705 12.337 -17.394 1.00 93.12 190 ILE A O 1
ATOM 1513 N N . MET A 1 191 ? -2.959 10.806 -18.873 1.00 95.56 191 MET A N 1
ATOM 1514 C CA . MET A 1 191 ? -2.209 9.968 -17.945 1.00 95.56 191 MET A CA 1
ATOM 1515 C C . MET A 1 191 ? -0.726 10.087 -18.286 1.00 95.56 191 MET A C 1
ATOM 1517 O O . MET A 1 191 ? -0.321 9.678 -19.367 1.00 95.56 191 MET A O 1
ATOM 1521 N N . SER A 1 192 ? 0.088 10.597 -17.370 1.00 93.69 192 SER A N 1
ATOM 1522 C CA . SER A 1 192 ? 1.541 10.662 -17.526 1.00 93.69 192 SER A CA 1
ATOM 1523 C C . SER A 1 192 ? 2.224 9.678 -16.588 1.00 93.69 192 SER A C 1
ATOM 1525 O O . SER A 1 192 ? 2.059 9.760 -15.367 1.00 93.69 192 SER A O 1
ATOM 1527 N N . LEU A 1 193 ? 2.997 8.762 -17.173 1.00 94.38 193 LEU A N 1
ATOM 1528 C CA . LEU A 1 193 ? 3.715 7.700 -16.476 1.00 94.38 193 LEU A CA 1
ATOM 1529 C C . LEU A 1 193 ? 5.203 8.012 -16.430 1.00 94.38 193 LEU A C 1
ATOM 1531 O O . LEU A 1 193 ? 5.806 8.316 -17.455 1.00 94.38 193 LEU A O 1
ATOM 1535 N N . GLY A 1 194 ? 5.799 7.924 -15.245 1.00 89.38 194 GLY A N 1
ATOM 1536 C CA . GLY A 1 194 ? 7.225 8.181 -15.060 1.00 89.38 194 GLY A CA 1
ATOM 1537 C C . GLY A 1 194 ? 7.816 7.466 -13.851 1.00 89.38 194 GLY A C 1
ATOM 1538 O O . GLY A 1 194 ? 7.104 6.857 -13.050 1.00 89.38 194 GLY A O 1
ATOM 1539 N N . ALA A 1 195 ? 9.134 7.561 -13.699 1.00 73.38 195 ALA A N 1
ATOM 1540 C CA . ALA A 1 195 ? 9.839 7.108 -12.506 1.00 73.38 195 ALA A CA 1
ATOM 1541 C C . ALA A 1 195 ? 9.697 8.170 -11.400 1.00 73.38 195 ALA A C 1
ATOM 1543 O O . ALA A 1 195 ? 10.498 9.094 -11.283 1.00 73.38 195 ALA A O 1
ATOM 1544 N N . PHE A 1 196 ? 8.622 8.089 -10.614 1.00 68.81 196 PHE A N 1
ATOM 1545 C CA . PHE A 1 196 ? 8.411 8.957 -9.453 1.00 68.81 196 PHE A CA 1
ATOM 1546 C C . PHE A 1 196 ? 8.401 8.132 -8.173 1.00 68.81 196 PHE A C 1
ATOM 1548 O O . PHE A 1 196 ? 7.806 7.055 -8.136 1.00 68.81 196 PHE A O 1
ATOM 1555 N N . THR A 1 197 ? 8.959 8.680 -7.095 1.00 58.47 197 THR A N 1
ATOM 1556 C CA . THR A 1 197 ? 8.763 8.114 -5.761 1.00 58.47 197 THR A CA 1
ATOM 1557 C C . THR A 1 197 ? 7.314 8.327 -5.325 1.00 58.47 197 THR A C 1
ATOM 1559 O O . THR A 1 197 ? 6.752 9.421 -5.445 1.00 58.47 197 THR A O 1
ATOM 1562 N N . SER A 1 198 ? 6.675 7.266 -4.835 1.00 55.34 198 SER A N 1
ATOM 1563 C CA . SER A 1 198 ? 5.320 7.329 -4.295 1.00 55.34 198 SER A CA 1
ATOM 1564 C C . SER A 1 198 ? 5.334 8.131 -2.989 1.00 55.34 198 SER A C 1
ATOM 1566 O O . SER A 1 198 ? 5.579 7.579 -1.916 1.00 55.34 198 SER A O 1
ATOM 1568 N N . ASN A 1 199 ? 5.106 9.444 -3.053 1.00 56.72 199 ASN A N 1
ATOM 1569 C CA . ASN A 1 199 ? 4.871 10.222 -1.841 1.00 56.72 199 ASN A CA 1
ATOM 1570 C C . ASN A 1 199 ? 3.463 9.911 -1.313 1.00 56.72 199 ASN A C 1
ATOM 1572 O O . ASN A 1 199 ? 2.470 10.061 -2.028 1.00 56.72 199 ASN A O 1
ATOM 1576 N N . VAL A 1 200 ? 3.385 9.473 -0.056 1.00 57.72 200 VAL A N 1
ATOM 1577 C CA . VAL A 1 200 ? 2.117 9.213 0.637 1.00 57.72 200 VAL A CA 1
ATOM 1578 C C . VAL A 1 200 ? 1.348 10.523 0.851 1.00 57.72 200 VAL A C 1
ATOM 1580 O O . VAL A 1 200 ? 0.123 10.543 0.720 1.00 57.72 200 VAL A O 1
ATOM 1583 N N . ALA A 1 201 ? 2.053 11.630 1.106 1.00 58.56 201 ALA A N 1
ATOM 1584 C CA . ALA A 1 201 ? 1.455 12.955 1.194 1.00 58.56 201 ALA A CA 1
ATOM 1585 C C . ALA A 1 201 ? 1.096 13.479 -0.209 1.00 58.56 201 ALA A C 1
ATOM 1587 O O . ALA A 1 201 ? 1.889 13.403 -1.144 1.00 58.56 201 ALA A O 1
ATOM 1588 N N . GLU A 1 202 ? -0.115 14.022 -0.349 1.00 70.81 202 GLU A N 1
ATOM 1589 C CA . GLU A 1 202 ? -0.648 14.617 -1.588 1.00 70.81 202 GLU A CA 1
ATOM 1590 C C . GLU A 1 202 ? -0.859 13.669 -2.786 1.00 70.81 202 GLU A C 1
ATOM 1592 O O . GLU A 1 202 ? -1.118 14.145 -3.896 1.00 70.81 202 GLU A O 1
ATOM 1597 N N . TYR A 1 203 ? -0.847 12.341 -2.604 1.00 82.69 203 TYR A N 1
ATOM 1598 C CA . TYR A 1 203 ? -1.046 11.399 -3.723 1.00 82.69 203 TYR A CA 1
ATOM 1599 C C . TYR A 1 203 ? -2.330 11.687 -4.529 1.00 82.69 203 TYR A C 1
ATOM 1601 O O . TYR A 1 203 ? -2.334 11.590 -5.757 1.00 82.69 203 TYR A O 1
ATOM 1609 N N . LEU A 1 204 ? -3.410 12.114 -3.860 1.00 86.94 204 LEU A N 1
ATOM 1610 C CA . LEU A 1 204 ? -4.679 12.467 -4.506 1.00 86.94 204 LEU A CA 1
ATOM 1611 C C . LEU A 1 204 ? -4.536 13.627 -5.495 1.00 86.94 204 LEU A C 1
ATOM 1613 O O . LEU A 1 204 ? -5.224 13.646 -6.513 1.00 86.94 204 LEU A O 1
ATOM 1617 N N . LYS A 1 205 ? -3.658 14.596 -5.215 1.00 88.88 205 LYS A N 1
ATOM 1618 C CA . LYS A 1 205 ? -3.399 15.731 -6.108 1.00 88.88 205 LYS A CA 1
ATOM 1619 C C . LYS A 1 205 ? -2.755 15.242 -7.403 1.00 88.88 205 LYS A C 1
ATOM 1621 O O . LYS A 1 205 ? -3.246 15.575 -8.476 1.00 88.88 205 LYS A O 1
ATOM 1626 N N . ARG A 1 206 ? -1.741 14.374 -7.299 1.00 89.25 206 ARG A N 1
ATOM 1627 C CA . ARG A 1 206 ? -1.122 13.696 -8.452 1.00 89.25 206 ARG A CA 1
ATOM 1628 C C . ARG A 1 206 ? -2.140 12.890 -9.256 1.00 89.25 206 ARG A C 1
ATOM 1630 O O . ARG A 1 206 ? -2.219 13.076 -10.464 1.00 89.25 206 ARG A O 1
ATOM 1637 N N . CYS A 1 207 ? -2.963 12.077 -8.591 1.00 91.75 207 CYS A N 1
ATOM 1638 C CA . CYS A 1 207 ? -3.986 11.263 -9.258 1.00 91.75 207 CYS A CA 1
ATOM 1639 C C . CYS A 1 207 ? -4.971 12.130 -10.057 1.00 91.75 207 CYS A C 1
ATOM 1641 O O . CYS A 1 207 ? -5.251 11.849 -11.220 1.00 91.75 207 CYS A O 1
ATOM 1643 N N . LYS A 1 208 ? -5.446 13.234 -9.459 1.00 91.56 208 LYS A N 1
ATOM 1644 C CA . LYS A 1 208 ? -6.332 14.206 -10.123 1.00 91.56 208 LYS A CA 1
ATOM 1645 C C . LYS A 1 208 ? -5.668 14.910 -11.309 1.00 91.56 208 LYS A C 1
ATOM 1647 O O . LYS A 1 208 ? -6.363 15.278 -12.247 1.00 91.56 208 LYS A O 1
ATOM 1652 N N . MET A 1 209 ? -4.349 15.085 -11.268 1.00 90.62 209 MET A N 1
ATOM 1653 C CA . MET A 1 209 ? -3.545 15.617 -12.374 1.00 90.62 209 MET A CA 1
ATOM 1654 C C . MET A 1 209 ? -3.153 14.550 -13.408 1.00 90.62 209 MET A C 1
ATOM 1656 O O . MET A 1 209 ? -2.526 14.891 -14.405 1.00 90.62 209 MET A O 1
ATOM 1660 N N . GLY A 1 210 ? -3.488 13.276 -13.180 1.00 93.19 210 GLY A N 1
ATOM 1661 C CA . GLY A 1 210 ? -3.130 12.180 -14.076 1.00 93.19 210 GLY A CA 1
ATOM 1662 C C . GLY A 1 210 ? -1.670 11.728 -13.987 1.00 93.19 210 GLY A C 1
ATOM 1663 O O . GLY A 1 210 ? -1.159 11.162 -14.944 1.00 93.19 210 GLY A O 1
ATOM 1664 N N . LEU A 1 211 ? -0.982 11.979 -12.871 1.00 92.38 211 LEU A N 1
ATOM 1665 C CA . LEU A 1 211 ? 0.431 11.636 -12.685 1.00 92.38 211 LEU A CA 1
ATOM 1666 C C . LEU A 1 211 ? 0.586 10.324 -11.904 1.00 92.38 211 LEU A C 1
ATOM 1668 O O . LEU A 1 211 ? 0.240 10.277 -10.720 1.00 92.38 211 LEU A O 1
ATOM 1672 N N . PHE A 1 212 ? 1.171 9.300 -12.531 1.00 93.38 212 PHE A N 1
ATOM 1673 C CA . PHE A 1 212 ? 1.355 7.969 -11.936 1.00 93.38 212 PHE A CA 1
ATOM 1674 C C . PHE A 1 212 ? 2.775 7.444 -12.138 1.00 93.38 212 PHE A C 1
ATOM 1676 O O . PHE A 1 212 ? 3.488 7.864 -13.051 1.00 93.38 212 PHE A O 1
ATOM 1683 N N . SER A 1 213 ? 3.210 6.543 -11.258 1.00 92.62 213 SER A N 1
ATOM 1684 C CA . SER A 1 213 ? 4.434 5.777 -11.484 1.00 92.62 213 SER A CA 1
ATOM 1685 C C . SER A 1 213 ? 4.171 4.548 -12.355 1.00 92.62 213 SER A C 1
ATOM 1687 O O . SER A 1 213 ? 3.043 4.057 -12.444 1.00 92.62 213 SER A O 1
ATOM 1689 N N . TYR A 1 214 ? 5.221 4.017 -12.986 1.00 93.75 214 TYR A N 1
ATOM 1690 C CA . TYR A 1 214 ? 5.102 2.752 -13.712 1.00 93.75 214 TYR A CA 1
ATOM 1691 C C . TYR A 1 214 ? 4.700 1.595 -12.789 1.00 93.75 214 TYR A C 1
ATOM 1693 O O . TYR A 1 214 ? 3.827 0.821 -13.161 1.00 93.75 214 TYR A O 1
ATOM 1701 N N . ASP A 1 215 ? 5.244 1.517 -11.571 1.00 90.88 215 ASP A N 1
ATOM 1702 C CA . ASP A 1 215 ? 4.876 0.491 -10.580 1.00 90.88 215 ASP A CA 1
ATOM 1703 C C . ASP A 1 215 ? 3.357 0.439 -10.324 1.00 90.88 215 ASP A C 1
ATOM 1705 O O . ASP A 1 215 ? 2.756 -0.638 -10.262 1.00 90.88 215 ASP A O 1
ATOM 1709 N N . GLU A 1 216 ? 2.732 1.615 -10.198 1.00 92.25 216 GLU A N 1
ATOM 1710 C CA . GLU A 1 216 ? 1.298 1.763 -9.931 1.00 92.25 216 GLU A CA 1
ATOM 1711 C C . GLU A 1 216 ? 0.454 1.192 -11.072 1.00 92.25 216 GLU A C 1
ATOM 1713 O O . GLU A 1 216 ? -0.498 0.453 -10.825 1.00 92.25 216 GLU A O 1
ATOM 1718 N N . ILE A 1 217 ? 0.822 1.496 -12.318 1.00 94.62 217 ILE A N 1
ATOM 1719 C CA . ILE A 1 217 ? 0.095 1.024 -13.501 1.00 94.62 217 ILE A CA 1
ATOM 1720 C C . ILE A 1 217 ? 0.377 -0.443 -13.783 1.00 94.62 217 ILE A C 1
ATOM 1722 O O . ILE A 1 217 ? -0.557 -1.193 -14.055 1.00 94.62 217 ILE A O 1
ATOM 1726 N N . MET A 1 218 ? 1.629 -0.882 -13.672 1.00 93.50 218 MET A N 1
ATOM 1727 C CA . MET A 1 218 ? 1.996 -2.275 -13.913 1.00 93.50 218 MET A CA 1
ATOM 1728 C C . MET A 1 218 ? 1.261 -3.222 -12.962 1.00 93.50 218 MET A C 1
ATOM 1730 O O . MET A 1 218 ? 0.762 -4.255 -13.404 1.00 93.50 218 MET A O 1
ATOM 1734 N N . THR A 1 219 ? 1.112 -2.837 -11.688 1.00 91.81 219 THR A N 1
ATOM 1735 C CA . THR A 1 219 ? 0.338 -3.608 -10.701 1.00 91.81 219 THR A CA 1
ATOM 1736 C C . THR A 1 219 ? -1.117 -3.805 -11.137 1.00 91.81 219 THR A C 1
ATOM 1738 O O . THR A 1 219 ? -1.664 -4.884 -10.930 1.00 91.81 219 THR A O 1
ATOM 1741 N N . LEU A 1 220 ? -1.745 -2.792 -11.748 1.00 94.12 220 LEU A N 1
ATOM 1742 C CA . LEU A 1 220 ? -3.136 -2.863 -12.217 1.00 94.12 220 LEU A CA 1
ATOM 1743 C C . LEU A 1 220 ? -3.276 -3.626 -13.535 1.00 94.12 220 LEU A C 1
ATOM 1745 O O . LEU A 1 220 ? -4.145 -4.483 -13.671 1.00 94.12 220 LEU A O 1
ATOM 1749 N N . VAL A 1 221 ? -2.412 -3.318 -14.498 1.00 95.00 221 VAL A N 1
ATOM 1750 C CA . VAL A 1 221 ? -2.451 -3.866 -15.859 1.00 95.00 221 VAL A CA 1
ATOM 1751 C C . VAL A 1 221 ? -2.207 -5.373 -15.850 1.00 95.00 221 VAL A C 1
ATOM 1753 O O . VAL A 1 221 ? -2.895 -6.121 -16.541 1.00 95.00 221 VAL A O 1
ATOM 1756 N N . TYR A 1 222 ? -1.280 -5.839 -15.012 1.00 94.00 222 TYR A N 1
ATOM 1757 C CA . TYR A 1 222 ? -0.938 -7.256 -14.888 1.00 94.00 222 TYR A CA 1
ATOM 1758 C C . TYR A 1 222 ? -1.653 -7.947 -13.718 1.00 94.00 222 TYR A C 1
ATOM 1760 O O . TYR A 1 222 ? -1.302 -9.069 -13.362 1.00 94.00 222 TYR A O 1
ATOM 1768 N N . TYR A 1 223 ? -2.663 -7.313 -13.113 1.00 94.06 223 TYR A N 1
ATOM 1769 C CA . TYR A 1 223 ? -3.291 -7.811 -11.886 1.00 94.06 223 TYR A CA 1
ATOM 1770 C C . TYR A 1 223 ? -3.925 -9.202 -12.040 1.00 94.06 223 TYR A C 1
ATOM 1772 O O . TYR A 1 223 ? -4.004 -9.947 -11.069 1.00 94.06 223 TYR A O 1
ATOM 1780 N N . PHE A 1 224 ? -4.351 -9.560 -13.258 1.00 94.19 224 PHE A N 1
ATOM 1781 C CA . PHE A 1 224 ? -5.066 -10.804 -13.559 1.00 94.19 224 PHE A CA 1
ATOM 1782 C C . PHE A 1 224 ? -4.245 -11.848 -14.335 1.00 94.19 224 PHE A C 1
ATOM 1784 O O . PHE A 1 224 ? -4.800 -12.850 -14.784 1.00 94.19 224 PHE A O 1
ATOM 1791 N N . THR A 1 225 ? -2.943 -11.628 -14.538 1.00 92.75 225 THR A N 1
ATOM 1792 C CA . THR A 1 225 ? -2.141 -12.443 -15.474 1.00 92.75 225 THR A CA 1
ATOM 1793 C C . THR A 1 225 ? -1.594 -13.734 -14.865 1.00 92.75 225 THR A C 1
ATOM 1795 O O . THR A 1 225 ? -1.204 -14.640 -15.601 1.00 92.75 225 THR A O 1
ATOM 1798 N N . GLN A 1 226 ? -1.591 -13.849 -13.535 1.00 90.12 226 GLN A N 1
ATOM 1799 C CA . GLN A 1 226 ? -1.209 -15.060 -12.807 1.00 90.12 226 GLN A CA 1
ATOM 1800 C C . GLN A 1 226 ? -2.470 -15.855 -12.463 1.00 90.12 226 GLN A C 1
ATOM 1802 O O . GLN A 1 226 ? -3.206 -15.496 -11.544 1.00 90.12 226 GLN A O 1
ATOM 1807 N N . HIS A 1 227 ? -2.757 -16.915 -13.218 1.00 88.94 227 HIS A N 1
ATOM 1808 C CA . HIS A 1 227 ? -3.983 -17.688 -13.036 1.00 88.94 227 HIS A CA 1
ATOM 1809 C C . HIS A 1 227 ? -3.807 -19.171 -13.369 1.00 88.94 227 HIS A C 1
ATOM 1811 O O . HIS A 1 227 ? -2.866 -19.562 -14.059 1.00 88.94 227 HIS A O 1
ATOM 1817 N N . GLN A 1 228 ? -4.753 -19.982 -12.904 1.00 84.69 228 GLN A N 1
ATOM 1818 C CA . GLN A 1 228 ? -4.853 -21.403 -13.196 1.00 84.69 228 GLN A CA 1
ATOM 1819 C C . GLN A 1 228 ? -6.324 -21.799 -13.377 1.00 84.69 228 GLN A C 1
ATOM 1821 O O . GLN A 1 228 ? -7.167 -21.511 -12.526 1.00 84.69 228 GLN A O 1
ATOM 1826 N N . ILE A 1 229 ? -6.624 -22.517 -14.464 1.00 79.62 229 ILE A N 1
ATOM 1827 C CA . ILE A 1 229 ? -7.919 -23.185 -14.648 1.00 79.62 229 ILE A CA 1
ATOM 1828 C C . ILE A 1 229 ? -7.917 -24.459 -13.799 1.00 79.62 229 ILE A C 1
ATOM 1830 O O . ILE A 1 229 ? -7.057 -25.324 -13.965 1.00 79.62 229 ILE A O 1
ATOM 1834 N N . VAL A 1 230 ? -8.871 -24.556 -12.876 1.00 78.00 230 VAL A N 1
ATOM 1835 C CA . VAL A 1 230 ? -9.004 -25.668 -11.923 1.00 78.00 230 VAL A CA 1
ATOM 1836 C C . VAL A 1 230 ? -10.111 -26.635 -12.358 1.00 78.00 230 VAL A C 1
ATOM 1838 O O . VAL A 1 230 ? -9.944 -27.846 -12.231 1.00 78.00 230 VAL A O 1
ATOM 1841 N N . SER A 1 231 ? -11.216 -26.131 -12.922 1.00 72.19 231 SER A N 1
ATOM 1842 C CA . SER A 1 231 ? -12.329 -26.959 -13.405 1.00 72.19 231 SER A CA 1
ATOM 1843 C C . SER A 1 231 ? -13.088 -26.301 -14.558 1.00 72.19 231 SER A C 1
ATOM 1845 O O . SER A 1 231 ? -13.676 -25.236 -14.409 1.00 72.19 231 SER A O 1
ATOM 1847 N N . GLU A 1 232 ? -13.181 -26.971 -15.706 1.00 71.31 232 GLU A N 1
ATOM 1848 C CA . GLU A 1 232 ? -13.946 -26.459 -16.859 1.00 71.31 232 GLU A CA 1
ATOM 1849 C C . GLU A 1 232 ? -15.471 -26.454 -16.627 1.00 71.31 232 GLU A C 1
ATOM 1851 O O . GLU A 1 232 ? -16.216 -25.816 -17.366 1.00 71.31 232 GLU A O 1
ATOM 1856 N N . ASN A 1 233 ? -15.951 -27.141 -15.583 1.00 69.12 233 ASN A N 1
ATOM 1857 C CA . ASN A 1 233 ? -17.379 -27.309 -15.295 1.00 69.12 233 ASN A CA 1
ATOM 1858 C C . ASN A 1 233 ? -17.953 -26.245 -14.341 1.00 69.12 233 ASN A C 1
ATOM 1860 O O . ASN A 1 233 ? -19.141 -26.289 -14.016 1.00 69.12 233 ASN A O 1
ATOM 1864 N N . SER A 1 234 ? -17.131 -25.310 -13.860 1.00 75.69 234 SER A N 1
ATOM 1865 C CA . SER A 1 234 ? -17.532 -24.267 -12.912 1.00 75.69 234 SER A CA 1
ATOM 1866 C C . SER A 1 234 ? -17.279 -22.886 -13.510 1.00 75.69 234 SER A C 1
ATOM 1868 O O . SER A 1 234 ? -16.191 -22.593 -13.983 1.00 75.69 234 SER A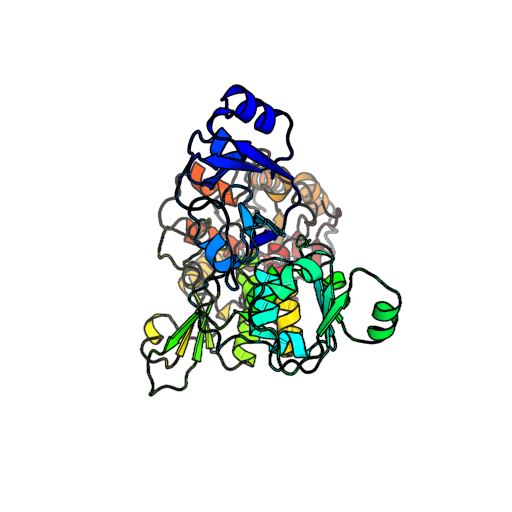 O 1
ATOM 1870 N N . ASN A 1 235 ? -18.274 -21.998 -13.455 1.00 78.25 235 ASN A N 1
ATOM 1871 C CA . ASN A 1 235 ? -18.125 -20.608 -13.913 1.00 78.25 235 ASN A CA 1
ATOM 1872 C C . ASN A 1 235 ? -17.671 -19.656 -12.797 1.00 78.25 235 ASN A C 1
ATOM 1874 O O . ASN A 1 235 ? -17.601 -18.444 -13.005 1.00 78.25 235 ASN A O 1
ATOM 1878 N N . ARG A 1 236 ? -17.414 -20.171 -11.587 1.00 84.12 236 ARG A N 1
ATOM 1879 C CA . ARG A 1 236 ? -16.954 -19.341 -10.470 1.00 84.12 236 ARG A CA 1
ATOM 1880 C C . ARG A 1 236 ? -15.510 -18.919 -10.724 1.00 84.12 236 ARG A C 1
ATOM 1882 O O . ARG A 1 236 ? -14.646 -19.776 -10.902 1.00 84.12 236 ARG A O 1
ATOM 1889 N N . LYS A 1 237 ? -15.275 -17.607 -10.703 1.00 90.38 237 LYS A N 1
ATOM 1890 C CA . LYS A 1 237 ? -13.947 -16.996 -10.774 1.00 90.38 237 LYS A CA 1
ATOM 1891 C C . LYS A 1 237 ? -13.550 -16.526 -9.390 1.00 90.38 237 LYS A C 1
ATOM 1893 O O . LYS A 1 237 ? -14.245 -15.696 -8.802 1.00 90.38 237 LYS A O 1
ATOM 1898 N N . VAL A 1 238 ? -12.455 -17.053 -8.870 1.00 92.62 238 VAL A N 1
ATOM 1899 C CA . VAL A 1 238 ? -11.899 -16.630 -7.587 1.00 92.62 238 VAL A CA 1
ATOM 1900 C C . VAL A 1 238 ? -10.628 -15.843 -7.832 1.00 92.62 238 VAL A C 1
ATOM 1902 O O . VAL A 1 238 ? -9.833 -16.175 -8.708 1.00 92.62 238 VAL A O 1
ATOM 1905 N N . PHE A 1 239 ? -10.446 -14.798 -7.035 1.00 93.94 239 PHE A N 1
ATOM 1906 C CA . PHE A 1 239 ? -9.215 -14.036 -7.004 1.00 93.94 239 PHE A CA 1
ATOM 1907 C C . PHE A 1 239 ? -8.627 -14.086 -5.595 1.00 93.94 239 PHE A C 1
ATOM 1909 O O . PHE A 1 239 ? -9.237 -13.597 -4.642 1.00 93.94 239 PHE A O 1
ATOM 1916 N N . VAL A 1 240 ? -7.451 -14.691 -5.469 1.00 93.00 240 VAL A N 1
ATOM 1917 C CA . VAL A 1 240 ? -6.715 -14.829 -4.215 1.00 93.00 240 VAL A CA 1
ATOM 1918 C C . VAL A 1 240 ? -5.769 -13.644 -4.067 1.00 93.00 240 VAL A C 1
ATOM 1920 O O . VAL A 1 240 ? -4.855 -13.466 -4.867 1.00 93.00 240 VAL A O 1
ATOM 1923 N N . ILE A 1 241 ? -5.985 -12.839 -3.033 1.00 93.56 241 ILE A N 1
ATOM 1924 C CA . ILE A 1 241 ? -5.110 -11.738 -2.643 1.00 93.56 241 ILE A CA 1
ATOM 1925 C C . ILE A 1 241 ? -4.072 -12.283 -1.658 1.00 93.56 241 ILE A C 1
ATOM 1927 O O . ILE A 1 241 ? -4.394 -12.515 -0.493 1.00 93.56 241 ILE A O 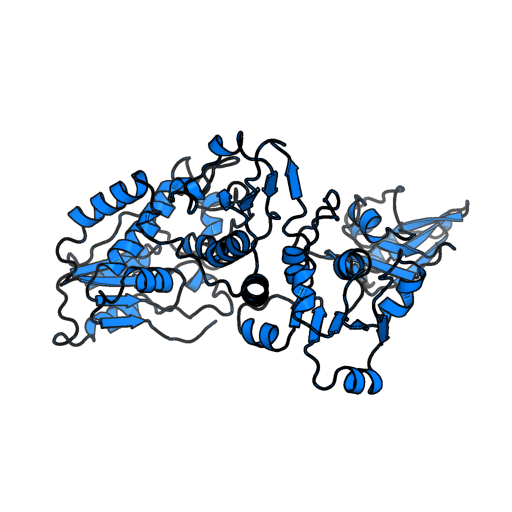1
ATOM 1931 N N . ASP A 1 242 ? -2.841 -12.460 -2.132 1.00 91.38 242 ASP A N 1
ATOM 1932 C CA . ASP A 1 242 ? -1.653 -12.782 -1.337 1.00 91.38 242 ASP A CA 1
ATOM 1933 C C . ASP A 1 242 ? -0.531 -11.784 -1.657 1.00 91.38 242 ASP A C 1
ATOM 1935 O O . ASP A 1 242 ? -0.125 -11.626 -2.811 1.00 91.38 242 ASP A O 1
ATOM 1939 N N . VAL A 1 243 ? -0.056 -11.064 -0.639 1.00 88.00 243 VAL A N 1
ATOM 1940 C CA . VAL A 1 243 ? 0.890 -9.953 -0.807 1.00 88.00 243 VAL A CA 1
ATOM 1941 C C . VAL A 1 243 ? 1.978 -9.955 0.266 1.00 88.00 243 VAL A C 1
ATOM 1943 O O . VAL A 1 243 ? 1.747 -10.271 1.434 1.00 88.00 243 VAL A O 1
ATOM 1946 N N . CYS A 1 244 ? 3.177 -9.516 -0.111 1.00 86.06 244 CYS A N 1
ATOM 1947 C CA . CYS A 1 244 ? 4.296 -9.300 0.798 1.00 86.06 244 CYS A CA 1
ATOM 1948 C C . CYS A 1 244 ? 4.137 -7.961 1.538 1.00 86.06 244 CYS A C 1
ATOM 1950 O O . CYS A 1 244 ? 4.639 -6.929 1.099 1.00 86.06 244 CYS A O 1
ATOM 1952 N N . CYS A 1 245 ? 3.450 -7.963 2.682 1.00 81.38 245 CYS A N 1
ATOM 1953 C CA . CYS A 1 245 ? 3.179 -6.759 3.482 1.00 81.38 245 CYS A CA 1
ATOM 1954 C C . CYS A 1 245 ? 3.792 -6.795 4.897 1.00 81.38 245 CYS A C 1
ATOM 1956 O O . CYS A 1 245 ? 3.184 -6.321 5.857 1.00 81.38 245 CYS A O 1
ATOM 1958 N N . GLY A 1 246 ? 5.002 -7.353 5.037 1.00 74.44 246 GLY A N 1
ATOM 1959 C CA . GLY A 1 246 ? 5.644 -7.614 6.337 1.00 74.44 246 GLY A CA 1
ATOM 1960 C C . GLY A 1 246 ? 5.838 -6.390 7.245 1.00 74.44 246 GLY A C 1
ATOM 1961 O O . GLY A 1 246 ? 5.733 -6.518 8.460 1.00 74.44 246 GLY A O 1
ATOM 1962 N N . GLY A 1 247 ? 6.053 -5.202 6.671 1.00 76.00 247 GLY A N 1
ATOM 1963 C CA . GLY A 1 247 ? 6.265 -3.962 7.431 1.00 76.00 247 GLY A CA 1
ATOM 1964 C C . GLY A 1 247 ? 4.991 -3.228 7.871 1.00 76.00 247 GLY A C 1
ATOM 1965 O O . GLY A 1 247 ? 5.090 -2.181 8.503 1.00 76.00 247 GLY A O 1
ATOM 1966 N N . LEU A 1 248 ? 3.792 -3.714 7.524 1.00 82.50 248 LEU A N 1
ATOM 1967 C CA . LEU A 1 248 ? 2.538 -3.020 7.838 1.00 82.50 248 LEU A CA 1
ATOM 1968 C C . LEU A 1 248 ? 1.924 -3.496 9.160 1.00 82.50 248 LEU A C 1
ATOM 1970 O O . LEU A 1 248 ? 1.860 -4.692 9.444 1.00 82.50 248 LEU A O 1
ATOM 1974 N N . GLY A 1 249 ? 1.375 -2.550 9.927 1.00 86.12 249 GLY A N 1
ATOM 1975 C CA . GLY A 1 249 ? 0.472 -2.860 11.038 1.00 86.12 249 GLY A CA 1
ATOM 1976 C C . GLY A 1 249 ? -0.851 -3.462 10.545 1.00 86.12 249 GLY A C 1
ATOM 1977 O O . GLY A 1 249 ? -1.282 -3.191 9.423 1.00 86.12 249 GLY A O 1
ATOM 1978 N N . LEU A 1 250 ? -1.523 -4.244 11.396 1.00 89.62 250 LEU A N 1
ATOM 1979 C CA . LEU A 1 250 ? -2.677 -5.070 11.007 1.00 89.62 250 LEU A CA 1
ATOM 1980 C C . LEU A 1 250 ? -3.811 -4.277 10.338 1.00 89.62 250 LEU A C 1
ATOM 1982 O O . LEU A 1 250 ? -4.319 -4.683 9.301 1.00 89.62 250 LEU A O 1
ATOM 1986 N N . VAL A 1 251 ? -4.179 -3.111 10.879 1.00 91.00 251 VAL A N 1
ATOM 1987 C CA . VAL A 1 251 ? -5.248 -2.276 10.294 1.00 91.00 251 VAL A CA 1
ATOM 1988 C C . VAL A 1 251 ? -4.831 -1.671 8.958 1.00 91.00 251 VAL A C 1
ATOM 1990 O O . VAL A 1 251 ? -5.627 -1.647 8.026 1.00 91.00 251 VAL A O 1
ATOM 1993 N N . ALA A 1 252 ? -3.583 -1.213 8.832 1.00 88.75 252 ALA A N 1
ATOM 1994 C CA . ALA A 1 252 ? -3.082 -0.681 7.566 1.00 88.75 252 ALA A CA 1
ATOM 1995 C C . ALA A 1 252 ? -3.065 -1.765 6.477 1.00 88.75 252 ALA A C 1
ATOM 1997 O O . ALA A 1 252 ? -3.420 -1.490 5.331 1.00 88.75 252 ALA A O 1
ATOM 1998 N N . MET A 1 253 ? -2.712 -2.995 6.859 1.00 90.44 253 MET A N 1
ATOM 1999 C CA . MET A 1 253 ? -2.758 -4.174 6.001 1.00 90.44 253 MET A CA 1
ATOM 2000 C C . MET A 1 253 ? -4.190 -4.461 5.526 1.00 90.44 253 MET A C 1
ATOM 2002 O O . MET A 1 253 ? -4.429 -4.479 4.322 1.00 90.44 253 MET A O 1
ATOM 2006 N N . VAL A 1 254 ? -5.158 -4.589 6.444 1.00 92.38 254 VAL A N 1
ATOM 2007 C CA . VAL A 1 254 ? -6.565 -4.874 6.097 1.00 92.38 254 VAL A CA 1
ATOM 2008 C C . VAL A 1 254 ? -7.194 -3.753 5.259 1.00 92.38 254 VAL A C 1
ATOM 2010 O O . VAL A 1 254 ? -7.826 -4.030 4.240 1.00 92.38 254 VAL A O 1
ATOM 2013 N N . ASN A 1 255 ? -6.954 -2.484 5.608 1.00 91.56 255 ASN A N 1
ATOM 2014 C CA . ASN A 1 255 ? -7.407 -1.324 4.823 1.00 91.56 255 ASN A CA 1
ATOM 2015 C C . ASN A 1 255 ? -6.831 -1.319 3.395 1.00 91.56 255 ASN A C 1
ATOM 2017 O O . ASN A 1 255 ? -7.409 -0.733 2.475 1.00 91.56 255 ASN A O 1
ATOM 2021 N N . GLY A 1 256 ? -5.680 -1.965 3.194 1.00 91.88 256 GLY A N 1
ATOM 2022 C CA . GLY A 1 256 ? -5.086 -2.199 1.882 1.00 91.88 256 GLY A CA 1
ATOM 2023 C C . GLY A 1 256 ? -5.980 -3.016 0.948 1.00 91.88 256 GLY A C 1
ATOM 2024 O O . GLY A 1 256 ? -5.907 -2.820 -0.263 1.00 91.88 256 GLY A O 1
ATOM 2025 N N . PHE A 1 257 ? -6.856 -3.869 1.488 1.00 94.81 257 PHE A N 1
ATOM 2026 C CA . PHE A 1 257 ? -7.667 -4.818 0.720 1.00 94.81 257 PHE A CA 1
ATOM 2027 C C . PHE A 1 257 ? -9.115 -4.377 0.495 1.00 94.81 257 PHE A C 1
ATOM 2029 O O . PHE A 1 257 ? -9.773 -4.914 -0.390 1.00 94.81 257 PHE A O 1
ATOM 2036 N N . GLU A 1 258 ? -9.609 -3.362 1.207 1.00 95.56 258 GLU A N 1
ATOM 2037 C CA . GLU A 1 258 ? -11.016 -2.940 1.120 1.00 95.56 258 GLU A CA 1
ATOM 2038 C C . GLU A 1 258 ? -11.446 -2.529 -0.297 1.00 95.56 258 GLU A C 1
ATOM 2040 O O . GLU A 1 258 ? -12.518 -2.921 -0.765 1.00 95.56 258 GLU A O 1
ATOM 2045 N N . ILE A 1 259 ? -10.606 -1.751 -0.988 1.00 97.44 259 ILE A N 1
ATOM 2046 C CA . ILE A 1 259 ? -10.845 -1.331 -2.375 1.00 97.44 259 ILE A CA 1
ATOM 2047 C C . ILE A 1 259 ? -10.543 -2.469 -3.361 1.00 97.44 259 ILE A C 1
ATOM 2049 O O . ILE A 1 259 ? -11.405 -2.732 -4.196 1.00 97.44 259 ILE A O 1
ATOM 2053 N N . PRO A 1 260 ? -9.400 -3.186 -3.284 1.00 96.75 260 PRO A N 1
ATOM 2054 C CA . PRO A 1 260 ? -9.157 -4.343 -4.145 1.00 96.75 260 PRO A CA 1
ATOM 2055 C C . PRO A 1 260 ? -10.277 -5.386 -4.111 1.00 96.75 260 PRO A C 1
ATOM 2057 O O . PRO A 1 260 ? -10.721 -5.828 -5.166 1.00 96.75 260 PRO A O 1
ATOM 2060 N N . CYS A 1 261 ? -10.814 -5.734 -2.938 1.00 96.81 261 CYS A N 1
ATOM 2061 C CA . CYS A 1 261 ? -11.942 -6.661 -2.853 1.00 96.81 261 CYS A CA 1
ATOM 2062 C C . CYS A 1 261 ? -13.200 -6.106 -3.540 1.00 96.81 261 CYS A C 1
ATOM 2064 O O . CYS A 1 261 ? -13.854 -6.835 -4.287 1.00 96.81 261 CYS A O 1
ATOM 2066 N N . ALA A 1 262 ? -13.529 -4.823 -3.337 1.00 97.38 262 ALA A N 1
ATOM 2067 C CA . ALA A 1 262 ? -14.659 -4.163 -4.002 1.00 97.38 262 ALA A CA 1
ATOM 2068 C C . ALA A 1 262 ? -14.495 -4.122 -5.530 1.00 97.38 262 ALA A C 1
ATOM 2070 O O . ALA A 1 262 ? -15.438 -4.411 -6.267 1.00 97.38 262 ALA A O 1
ATOM 2071 N N . TYR A 1 263 ? -13.285 -3.823 -5.998 1.00 97.69 263 TYR A N 1
ATOM 2072 C CA . TYR A 1 263 ? -12.911 -3.817 -7.407 1.00 97.69 263 TYR A CA 1
ATOM 2073 C C . TYR A 1 263 ? -13.075 -5.200 -8.048 1.00 97.69 263 TYR A C 1
ATOM 2075 O O . TYR A 1 263 ? -13.694 -5.331 -9.104 1.00 97.69 263 TYR A O 1
ATOM 2083 N N . LEU A 1 264 ? -12.573 -6.245 -7.385 1.00 96.38 264 LEU A N 1
ATOM 2084 C CA . LEU A 1 264 ? -12.685 -7.630 -7.843 1.00 96.38 264 LEU A CA 1
ATOM 2085 C C . LEU A 1 264 ? -14.145 -8.078 -7.935 1.00 96.38 264 LEU A C 1
ATOM 2087 O O . LEU A 1 264 ? -14.546 -8.632 -8.959 1.00 96.38 264 LEU A O 1
ATOM 2091 N N . ALA A 1 265 ? -14.954 -7.762 -6.919 1.00 95.81 265 ALA A N 1
ATOM 2092 C CA . ALA A 1 265 ? -16.388 -8.033 -6.937 1.00 95.81 265 ALA A CA 1
ATOM 2093 C C . ALA A 1 265 ? -17.088 -7.324 -8.111 1.00 95.81 265 ALA A C 1
ATOM 2095 O O . ALA A 1 265 ? -17.872 -7.946 -8.827 1.00 95.81 265 ALA A O 1
ATOM 2096 N N . ALA A 1 266 ? -16.753 -6.055 -8.376 1.00 96.19 266 ALA A N 1
ATOM 2097 C CA . ALA A 1 266 ? -17.288 -5.302 -9.514 1.00 96.19 266 ALA A CA 1
ATOM 2098 C C . ALA A 1 266 ? -16.869 -5.886 -10.879 1.00 96.19 266 ALA A C 1
ATOM 2100 O O . ALA A 1 266 ? -17.607 -5.773 -11.857 1.00 96.19 266 ALA A O 1
ATOM 2101 N N . LYS A 1 267 ? -15.710 -6.550 -10.945 1.00 94.50 267 LYS A N 1
ATOM 2102 C CA . LYS A 1 267 ? -15.210 -7.275 -12.127 1.00 94.50 267 LYS A CA 1
ATOM 2103 C C . LYS A 1 267 ? -15.725 -8.725 -12.214 1.00 94.50 267 LYS A C 1
ATOM 2105 O O . LYS A 1 267 ? -15.345 -9.448 -13.132 1.00 94.50 267 LYS A O 1
ATOM 2110 N N . GLY A 1 268 ? -16.596 -9.152 -11.294 1.00 93.25 268 GLY A N 1
ATOM 2111 C CA . GLY A 1 268 ? -17.218 -10.480 -11.291 1.00 93.25 268 GLY A CA 1
ATOM 2112 C C . GLY A 1 268 ? -16.363 -11.597 -10.684 1.00 93.25 268 GLY A C 1
ATOM 2113 O O . GLY A 1 268 ? -16.659 -12.771 -10.905 1.00 93.25 268 GLY A O 1
ATOM 2114 N N . TYR A 1 269 ? -15.315 -11.252 -9.934 1.00 93.94 269 TYR A N 1
ATOM 2115 C CA . TYR A 1 269 ? -14.510 -12.203 -9.169 1.00 93.94 269 TYR A CA 1
ATOM 2116 C C . TYR A 1 269 ? -15.001 -12.299 -7.726 1.00 93.94 269 TYR A C 1
ATOM 2118 O O . TYR A 1 269 ? -15.471 -11.326 -7.138 1.00 93.94 269 TYR A O 1
ATOM 2126 N N . ILE A 1 270 ? -14.824 -13.473 -7.129 1.00 93.44 270 ILE A N 1
ATOM 2127 C CA . ILE A 1 270 ? -14.994 -13.683 -5.696 1.00 93.44 270 ILE A CA 1
ATOM 2128 C C . ILE A 1 270 ? -13.630 -13.454 -5.026 1.00 93.44 270 ILE A C 1
ATOM 2130 O O . ILE A 1 270 ? -12.718 -14.255 -5.253 1.00 93.44 270 ILE A O 1
ATOM 2134 N N . PRO A 1 271 ? -13.450 -12.385 -4.227 1.00 94.44 271 PRO A N 1
ATOM 2135 C CA . PRO A 1 271 ? -12.188 -12.147 -3.545 1.00 94.44 271 PRO A CA 1
ATOM 2136 C C . PRO A 1 271 ? -12.016 -13.102 -2.357 1.00 94.44 271 PRO A C 1
ATOM 2138 O O . PRO A 1 271 ? -12.945 -13.323 -1.572 1.00 94.44 271 PRO A O 1
ATOM 2141 N N . ILE A 1 272 ? -10.802 -13.626 -2.212 1.00 93.12 272 ILE A N 1
ATOM 2142 C CA . ILE A 1 272 ? -10.319 -14.360 -1.038 1.00 93.12 272 ILE A CA 1
ATOM 2143 C C . ILE A 1 272 ? -9.031 -13.687 -0.581 1.00 93.12 272 ILE A C 1
ATOM 2145 O O . ILE A 1 272 ? -8.163 -13.406 -1.402 1.00 93.12 272 ILE A O 1
ATOM 2149 N N . ILE A 1 273 ? -8.897 -13.425 0.716 1.00 93.88 273 ILE A N 1
ATOM 2150 C CA . ILE A 1 273 ? -7.699 -12.802 1.288 1.00 93.88 273 ILE A CA 1
ATOM 2151 C C . ILE A 1 273 ? -6.886 -13.889 1.986 1.00 93.88 273 ILE A C 1
ATOM 2153 O O . ILE A 1 273 ? -7.384 -14.530 2.907 1.00 93.88 273 ILE A O 1
ATOM 2157 N N . ASN A 1 274 ? -5.658 -14.121 1.534 1.00 90.31 274 ASN A N 1
ATOM 2158 C CA . ASN A 1 274 ? -4.788 -15.184 2.027 1.00 90.31 274 ASN A CA 1
ATOM 2159 C C . ASN A 1 274 ? -3.371 -14.630 2.169 1.00 90.31 274 ASN A C 1
ATOM 2161 O O . ASN A 1 274 ? -2.626 -14.581 1.198 1.00 90.31 274 ASN A O 1
ATOM 2165 N N . ILE A 1 275 ? -3.011 -14.175 3.365 1.00 91.62 275 ILE A N 1
ATOM 2166 C CA . ILE A 1 275 ? -1.788 -13.396 3.584 1.00 91.62 275 ILE A CA 1
ATOM 2167 C C . ILE A 1 275 ? -0.702 -14.349 4.083 1.00 91.62 275 ILE A C 1
ATOM 2169 O O . ILE A 1 275 ? -0.376 -14.376 5.270 1.00 91.62 275 ILE A O 1
ATOM 2173 N N . VAL A 1 276 ? -0.171 -15.157 3.166 1.00 90.56 276 VAL A N 1
ATOM 2174 C CA . VAL A 1 276 ? 0.837 -16.193 3.459 1.00 90.56 276 VAL A CA 1
ATOM 2175 C C . VAL A 1 276 ? 2.235 -15.723 3.071 1.00 90.56 276 VAL A C 1
ATOM 2177 O O . VAL A 1 276 ? 3.224 -16.078 3.715 1.00 90.56 276 VAL A O 1
ATOM 2180 N N . SER A 1 277 ? 2.333 -14.871 2.051 1.00 88.25 277 SER A N 1
ATOM 2181 C CA . SER A 1 277 ? 3.606 -14.342 1.559 1.00 88.25 277 SER A CA 1
ATOM 2182 C C . SER A 1 277 ? 4.244 -13.311 2.502 1.00 88.25 277 SER A C 1
ATOM 2184 O O . SER A 1 277 ? 5.436 -13.020 2.402 1.00 88.25 277 SER A O 1
ATOM 2186 N N . ALA A 1 278 ? 3.504 -12.788 3.484 1.00 87.69 278 ALA A N 1
ATOM 2187 C CA . ALA A 1 278 ? 3.999 -11.827 4.472 1.00 87.69 278 ALA A CA 1
ATOM 2188 C C . ALA A 1 278 ? 4.774 -12.483 5.639 1.00 87.69 278 ALA A C 1
ATOM 2190 O O . ALA A 1 278 ? 4.579 -12.121 6.800 1.00 87.69 278 ALA A O 1
ATOM 2191 N N . VAL A 1 279 ? 5.692 -13.411 5.346 1.00 85.88 279 VAL A N 1
ATOM 2192 C CA . VAL A 1 279 ? 6.448 -14.194 6.351 1.00 85.88 279 VAL A CA 1
ATOM 2193 C C . VAL A 1 279 ? 7.233 -13.313 7.331 1.00 85.88 279 VAL A C 1
ATOM 2195 O O . VAL A 1 279 ? 7.395 -13.672 8.496 1.00 85.88 279 VAL A O 1
ATOM 2198 N N . GLY A 1 280 ? 7.706 -12.145 6.885 1.00 82.75 280 GLY A N 1
ATOM 2199 C CA . GLY A 1 280 ? 8.413 -11.170 7.727 1.00 82.75 280 GLY A CA 1
ATOM 2200 C C . GLY A 1 280 ? 7.513 -10.380 8.685 1.00 82.75 280 GLY A C 1
ATOM 2201 O O . GLY A 1 280 ? 8.023 -9.642 9.520 1.00 82.75 280 GLY A O 1
ATOM 2202 N N . SER A 1 281 ? 6.188 -10.513 8.585 1.00 86.94 281 SER A N 1
ATOM 2203 C CA . SER A 1 281 ? 5.256 -9.788 9.448 1.00 86.94 281 SER A CA 1
ATOM 2204 C C . SER A 1 281 ? 5.351 -10.240 10.902 1.00 86.94 281 SER A C 1
ATOM 2206 O O . SER A 1 281 ? 5.458 -11.431 11.193 1.00 86.94 281 SER A O 1
ATOM 2208 N N . ILE A 1 282 ? 5.180 -9.291 11.824 1.00 85.56 282 ILE A N 1
ATOM 2209 C CA . ILE A 1 282 ? 5.014 -9.565 13.259 1.00 85.56 282 ILE A CA 1
ATOM 2210 C C . ILE A 1 282 ? 3.767 -10.400 13.570 1.00 85.56 282 ILE A C 1
ATOM 2212 O O . ILE A 1 282 ? 3.669 -10.967 14.646 1.00 85.56 282 ILE A O 1
ATOM 2216 N N . TYR A 1 283 ? 2.810 -10.507 12.645 1.00 89.19 283 TYR A N 1
ATOM 2217 C CA . TYR A 1 283 ? 1.626 -11.350 12.826 1.00 89.19 283 TYR A CA 1
ATOM 2218 C C . TYR A 1 283 ? 1.810 -12.772 12.273 1.00 89.19 283 TYR A C 1
ATOM 2220 O O . TYR A 1 283 ? 0.944 -13.618 12.502 1.00 89.19 283 TYR A O 1
ATOM 2228 N N . SER A 1 284 ? 2.918 -13.049 11.573 1.00 88.88 284 SER A N 1
ATOM 2229 C CA . SER A 1 284 ? 3.252 -14.372 11.034 1.00 88.88 284 SER A CA 1
ATOM 2230 C C . SER A 1 284 ? 4.012 -15.217 12.061 1.00 88.88 284 SER A C 1
ATOM 2232 O O . SER A 1 284 ? 4.907 -14.734 12.755 1.00 88.88 284 SER A O 1
ATOM 2234 N N . ASP A 1 285 ? 3.697 -16.508 12.121 1.00 86.81 285 ASP A N 1
ATOM 2235 C CA . ASP A 1 285 ? 4.403 -17.525 12.906 1.00 86.81 285 ASP A CA 1
ATOM 2236 C C . ASP A 1 285 ? 5.398 -18.336 12.045 1.00 86.81 285 ASP A C 1
ATOM 2238 O O . ASP A 1 285 ? 6.095 -19.205 12.565 1.00 86.81 285 ASP A O 1
ATOM 2242 N N . GLY A 1 286 ? 5.510 -18.041 10.741 1.00 84.81 286 GLY A N 1
ATOM 2243 C CA . GLY A 1 286 ? 6.465 -18.679 9.830 1.00 84.81 286 GLY A CA 1
ATOM 2244 C C . GLY A 1 286 ? 5.932 -18.898 8.407 1.00 84.81 286 GLY A C 1
ATOM 2245 O O . GLY A 1 286 ? 4.846 -18.434 8.063 1.00 84.81 286 GLY A O 1
ATOM 2246 N N . PRO A 1 287 ? 6.696 -19.597 7.547 1.00 88.19 287 PRO A N 1
ATOM 2247 C CA . PRO A 1 287 ? 6.263 -19.931 6.192 1.00 88.19 287 PRO A CA 1
ATOM 2248 C C . PRO A 1 287 ? 4.970 -20.758 6.172 1.00 88.19 287 PRO A C 1
ATOM 2250 O O . PRO A 1 287 ? 4.846 -21.737 6.906 1.00 88.19 287 PRO A O 1
ATOM 2253 N N . GLY A 1 288 ? 4.031 -20.398 5.294 1.00 87.62 288 GLY A N 1
ATOM 2254 C CA . GLY A 1 288 ? 2.758 -21.114 5.123 1.00 87.62 288 GLY A CA 1
ATOM 2255 C C . GLY A 1 288 ? 1.633 -20.674 6.066 1.00 87.62 288 GLY A C 1
ATOM 2256 O O . GLY A 1 288 ? 0.507 -21.144 5.920 1.00 87.62 288 GLY A O 1
ATOM 2257 N N . ASP A 1 289 ? 1.923 -19.776 7.003 1.00 89.81 289 ASP A N 1
ATOM 2258 C CA . ASP A 1 289 ? 0.966 -19.259 7.972 1.00 89.81 289 ASP A CA 1
ATOM 2259 C C . ASP A 1 289 ? 0.132 -18.106 7.392 1.00 89.81 289 ASP A C 1
ATOM 2261 O O . ASP A 1 289 ? 0.680 -17.085 6.978 1.00 89.81 289 ASP A O 1
ATOM 2265 N N . ASP A 1 290 ? -1.192 -18.272 7.367 1.00 91.94 290 ASP A N 1
ATOM 2266 C CA . ASP A 1 290 ? -2.125 -17.268 6.848 1.00 91.94 290 ASP A CA 1
ATOM 2267 C C . ASP A 1 290 ? -2.537 -16.278 7.941 1.00 91.94 290 ASP A C 1
ATOM 2269 O O . ASP A 1 290 ? -3.328 -16.587 8.839 1.00 91.94 290 ASP A O 1
ATOM 2273 N N . ILE A 1 291 ? -2.037 -15.047 7.827 1.00 93.62 291 ILE A N 1
ATOM 2274 C CA . ILE A 1 291 ? -2.327 -13.974 8.780 1.00 93.62 291 ILE A CA 1
ATOM 2275 C C . ILE A 1 291 ? -3.815 -13.589 8.773 1.00 93.62 291 ILE A C 1
ATOM 2277 O O . ILE A 1 291 ? -4.332 -13.189 9.815 1.00 93.62 291 ILE A O 1
ATOM 2281 N N . TRP A 1 292 ? -4.533 -13.710 7.651 1.00 94.25 292 TRP A N 1
ATOM 2282 C CA . TRP A 1 292 ? -5.946 -13.320 7.584 1.00 94.25 292 TRP A CA 1
ATOM 2283 C C . TRP A 1 292 ? -6.821 -14.236 8.446 1.00 94.25 292 TRP A C 1
ATOM 2285 O O . TRP A 1 292 ? -7.501 -13.767 9.365 1.00 94.25 292 TRP A O 1
ATOM 2295 N N . CYS A 1 293 ? -6.758 -15.551 8.208 1.00 92.12 293 CYS A N 1
ATOM 2296 C CA . CYS A 1 293 ? -7.614 -16.528 8.889 1.00 92.12 293 CYS A CA 1
ATOM 2297 C C . CYS A 1 293 ? -7.377 -16.611 10.409 1.00 92.12 293 CYS A C 1
ATOM 2299 O O . CYS A 1 293 ? -8.244 -17.089 11.146 1.00 92.12 293 CYS A O 1
ATOM 2301 N N . LYS A 1 294 ? -6.251 -16.087 10.913 1.00 93.06 294 LYS A N 1
ATOM 2302 C CA . LYS A 1 294 ? -5.995 -15.930 12.356 1.00 93.06 294 LYS A CA 1
ATOM 2303 C C . LYS A 1 294 ? -7.023 -15.063 13.072 1.00 93.06 294 LYS A C 1
ATOM 2305 O O . LYS A 1 294 ? -7.311 -15.315 14.246 1.00 93.06 294 LYS A O 1
ATOM 2310 N N . PHE A 1 295 ? -7.557 -14.057 12.387 1.00 95.75 295 PHE A N 1
ATOM 2311 C CA . PHE A 1 295 ? -8.396 -13.021 12.990 1.00 95.75 295 PHE A CA 1
ATOM 2312 C C . PHE A 1 295 ? -9.768 -12.921 12.328 1.00 95.75 295 PHE A C 1
ATOM 2314 O O . PHE A 1 295 ? -10.751 -12.623 13.007 1.00 95.75 295 PHE A O 1
ATOM 2321 N N . PHE A 1 296 ? -9.843 -13.194 11.024 1.00 95.88 296 PHE A N 1
ATOM 2322 C CA . PHE A 1 296 ? -11.001 -12.863 10.208 1.00 95.88 296 PHE A CA 1
ATOM 2323 C C . PHE A 1 296 ? -11.577 -14.079 9.475 1.00 95.88 296 PHE A C 1
ATOM 2325 O O . PHE A 1 296 ? -10.871 -15.010 9.088 1.00 95.88 296 PHE A O 1
ATOM 2332 N N . ARG A 1 297 ? -12.887 -14.043 9.253 1.00 94.94 297 ARG A N 1
ATOM 2333 C CA . ARG A 1 297 ? -13.619 -14.862 8.288 1.00 94.94 297 ARG A CA 1
ATOM 2334 C C . ARG A 1 297 ? -13.453 -14.257 6.894 1.00 94.94 297 ARG A C 1
ATOM 2336 O O . ARG A 1 297 ? -13.208 -13.062 6.746 1.00 94.94 297 ARG A O 1
ATOM 2343 N N . GLN A 1 298 ? -13.586 -15.074 5.853 1.00 93.19 298 GLN A N 1
ATOM 2344 C CA . GLN A 1 298 ? -13.512 -14.585 4.474 1.00 93.19 298 GLN A CA 1
ATOM 2345 C C . GLN A 1 298 ? -14.737 -13.718 4.150 1.00 93.19 298 GLN A C 1
ATOM 2347 O O . GLN A 1 298 ? -15.856 -14.139 4.449 1.00 93.19 298 GLN A O 1
ATOM 2352 N N . PRO A 1 299 ? -14.570 -12.550 3.502 1.00 91.38 299 PRO A N 1
ATOM 2353 C CA . PRO A 1 299 ? -15.691 -11.661 3.187 1.00 91.38 299 PRO A CA 1
ATOM 2354 C C . PRO A 1 299 ? -16.699 -12.302 2.223 1.00 91.38 299 PRO A C 1
ATOM 2356 O O . PRO A 1 299 ? -17.874 -11.951 2.222 1.00 91.38 299 PRO A O 1
ATOM 2359 N N . SER A 1 300 ? -16.251 -13.266 1.417 1.00 87.31 300 SER A N 1
ATOM 2360 C CA . SER A 1 300 ? -17.085 -14.052 0.507 1.00 87.31 300 SER A CA 1
ATOM 2361 C C . SER A 1 300 ? -17.682 -15.315 1.139 1.00 87.31 300 SER A C 1
ATOM 2363 O O . SER A 1 300 ? -18.476 -15.996 0.493 1.00 87.31 300 SER A O 1
ATOM 2365 N N . GLY A 1 301 ? -17.281 -15.666 2.366 1.00 86.00 301 GLY A N 1
ATOM 2366 C CA . GLY A 1 301 ? -17.614 -16.940 3.012 1.00 86.00 301 GLY A CA 1
ATOM 2367 C C . GLY A 1 301 ? -16.926 -18.172 2.406 1.00 86.00 301 GLY A C 1
ATOM 2368 O O . GLY A 1 301 ? -17.113 -19.265 2.927 1.00 86.00 301 GLY A O 1
ATOM 2369 N N . ILE A 1 302 ? -16.134 -18.008 1.339 1.00 82.19 302 ILE A N 1
ATOM 2370 C CA . ILE A 1 302 ? -15.401 -19.087 0.664 1.00 82.19 302 ILE A CA 1
ATOM 2371 C C . ILE A 1 302 ? -13.977 -19.138 1.211 1.00 82.19 302 ILE A C 1
ATOM 2373 O O . ILE A 1 302 ? -13.277 -18.127 1.195 1.00 82.19 302 ILE A O 1
ATOM 2377 N N . CYS A 1 303 ? -13.538 -20.305 1.676 1.00 77.75 303 CYS A N 1
ATOM 2378 C CA . CYS A 1 303 ? -12.190 -20.531 2.190 1.00 77.75 303 CYS A CA 1
ATOM 2379 C C . CYS A 1 303 ? -11.299 -21.272 1.179 1.00 77.75 303 CYS A C 1
ATOM 2381 O O . CYS A 1 303 ? -11.721 -21.647 0.086 1.00 77.75 303 CYS A O 1
ATOM 2383 N N . ARG A 1 304 ? -10.030 -21.493 1.541 1.00 72.25 304 ARG A N 1
ATOM 2384 C CA . ARG A 1 304 ? -9.059 -22.174 0.672 1.00 72.25 304 ARG A CA 1
ATOM 2385 C C . ARG A 1 304 ? -9.479 -23.606 0.312 1.00 72.25 304 ARG A C 1
ATOM 2387 O O . ARG A 1 304 ? -9.237 -24.037 -0.812 1.00 72.25 304 ARG A O 1
ATOM 2394 N N . ASP A 1 305 ? -10.127 -24.321 1.228 1.00 74.38 305 ASP A N 1
ATOM 2395 C CA . ASP A 1 305 ? -10.561 -25.707 1.004 1.00 74.38 305 ASP A CA 1
ATOM 2396 C C . ASP A 1 305 ? -11.698 -25.817 -0.027 1.00 74.38 305 ASP A C 1
ATOM 2398 O O . ASP A 1 305 ? -11.900 -26.882 -0.621 1.00 74.38 305 ASP A O 1
ATOM 2402 N N . ASP A 1 306 ? -12.396 -24.708 -0.289 1.00 75.00 306 ASP A N 1
ATOM 2403 C CA . ASP A 1 306 ? -13.462 -24.605 -1.288 1.00 75.00 306 ASP A CA 1
ATOM 2404 C C . ASP A 1 306 ? -12.917 -24.355 -2.709 1.00 75.00 306 ASP A C 1
ATOM 2406 O O . ASP A 1 306 ? -13.662 -24.449 -3.686 1.00 75.00 306 ASP A O 1
ATOM 2410 N N . LEU A 1 307 ? -11.614 -24.064 -2.861 1.00 77.31 307 LEU A N 1
ATOM 2411 C CA . LEU A 1 307 ? -10.994 -23.756 -4.160 1.00 77.31 307 LEU A CA 1
ATOM 2412 C C . LEU A 1 307 ? -10.992 -24.936 -5.140 1.00 77.31 307 LEU A C 1
ATOM 2414 O O . LEU A 1 307 ? -10.926 -24.726 -6.348 1.00 77.31 307 LEU A O 1
ATOM 2418 N N . LYS A 1 308 ? -11.091 -26.170 -4.638 1.00 73.81 308 LYS A N 1
ATOM 2419 C CA . LYS A 1 308 ? -11.118 -27.399 -5.453 1.00 73.81 308 LYS A CA 1
ATOM 2420 C C . LYS A 1 308 ? -12.312 -27.481 -6.417 1.00 73.81 308 LYS A C 1
ATOM 2422 O O . LYS A 1 308 ? -12.229 -28.191 -7.412 1.00 73.81 308 LYS A O 1
ATOM 2427 N N . ASP A 1 309 ? -13.389 -26.747 -6.132 1.00 72.19 309 ASP A N 1
ATOM 2428 C CA . ASP A 1 309 ? -14.638 -26.742 -6.910 1.00 72.19 309 ASP A CA 1
ATOM 2429 C C . ASP A 1 309 ? -14.811 -25.449 -7.745 1.00 72.19 309 ASP A C 1
ATOM 2431 O O . ASP A 1 309 ? -15.878 -25.159 -8.307 1.00 72.19 309 ASP A O 1
ATOM 2435 N N . VAL A 1 310 ? -13.757 -24.633 -7.821 1.00 78.06 310 VAL A N 1
ATOM 2436 C CA . VAL A 1 310 ? -13.726 -23.366 -8.559 1.00 78.06 310 VAL A CA 1
ATOM 2437 C C . VAL A 1 310 ? -13.261 -23.611 -9.991 1.00 78.06 310 VAL A C 1
ATOM 2439 O O . VAL A 1 310 ? -12.504 -24.541 -10.255 1.00 78.06 310 VAL A O 1
ATOM 2442 N N . GLY A 1 311 ? -13.741 -22.803 -10.938 1.00 79.75 311 GLY A N 1
ATOM 2443 C CA . GLY A 1 311 ? -13.359 -22.967 -12.336 1.00 79.75 311 GLY A CA 1
ATOM 2444 C C . GLY A 1 311 ? -12.025 -22.329 -12.682 1.00 79.75 311 GLY A C 1
ATOM 2445 O O . GLY A 1 311 ? -11.172 -22.956 -13.305 1.00 79.75 311 GLY A O 1
ATOM 2446 N N . ASP A 1 312 ? -11.838 -21.093 -12.230 1.00 87.56 312 ASP A N 1
ATOM 2447 C CA . ASP A 1 312 ? -10.685 -20.250 -12.534 1.00 87.56 312 ASP A CA 1
ATOM 2448 C C . ASP A 1 312 ? -10.206 -19.561 -11.255 1.00 87.56 312 ASP A C 1
ATOM 2450 O O . ASP A 1 312 ? -10.992 -18.899 -10.565 1.00 87.56 312 ASP A O 1
ATOM 2454 N N . VAL A 1 313 ? -8.927 -19.744 -10.936 1.00 90.50 313 VAL A N 1
ATOM 2455 C CA . VAL A 1 313 ? -8.268 -19.130 -9.786 1.00 90.50 313 VAL A CA 1
ATOM 2456 C C . VAL A 1 313 ? -7.181 -18.200 -10.295 1.00 90.50 313 VAL A C 1
ATOM 2458 O O . VAL A 1 313 ? -6.193 -18.632 -10.880 1.00 90.50 313 VAL A O 1
ATOM 2461 N N . THR A 1 314 ? -7.349 -16.911 -10.035 1.00 91.88 314 THR A N 1
ATOM 2462 C CA . THR A 1 314 ? -6.331 -15.882 -10.258 1.00 91.88 314 THR A CA 1
ATOM 2463 C C . THR A 1 314 ? -5.665 -15.528 -8.932 1.00 91.88 314 THR A C 1
ATOM 2465 O O . THR A 1 314 ? -6.331 -15.495 -7.899 1.00 91.88 314 THR A O 1
ATOM 2468 N N . ILE A 1 315 ? -4.361 -15.267 -8.944 1.00 89.88 315 ILE A N 1
ATOM 2469 C CA . ILE A 1 315 ? -3.579 -14.894 -7.762 1.00 89.88 315 ILE A CA 1
ATOM 2470 C C . ILE A 1 315 ? -3.032 -13.484 -7.977 1.00 89.88 315 ILE A C 1
ATOM 2472 O O . ILE A 1 315 ? -2.531 -13.167 -9.055 1.00 89.88 315 ILE A O 1
ATOM 2476 N N . SER A 1 316 ? -3.128 -12.627 -6.959 1.00 89.19 316 SER A N 1
ATOM 2477 C CA . SER A 1 316 ? -2.562 -11.283 -7.031 1.00 89.19 316 SER A CA 1
ATOM 2478 C C . SER A 1 316 ? -1.051 -11.318 -7.257 1.00 89.19 316 SER A C 1
ATOM 2480 O O . SER A 1 316 ? -0.365 -12.213 -6.758 1.00 89.19 316 SER A O 1
ATOM 2482 N N . PRO A 1 317 ? -0.484 -10.280 -7.891 1.00 84.75 317 PRO A N 1
ATOM 2483 C CA . PRO A 1 317 ? 0.933 -9.992 -7.735 1.00 84.75 317 PRO A CA 1
ATOM 2484 C C . PRO A 1 317 ? 1.294 -9.910 -6.243 1.00 84.75 317 PRO A C 1
ATOM 2486 O O . PRO A 1 317 ? 0.511 -9.397 -5.445 1.00 84.75 317 PRO A O 1
ATOM 2489 N N . LEU A 1 318 ? 2.506 -10.330 -5.870 1.00 83.56 318 LEU A N 1
ATOM 2490 C CA . LEU A 1 318 ? 2.999 -10.304 -4.479 1.00 83.56 318 LEU A CA 1
ATOM 2491 C C . LEU A 1 318 ? 3.187 -8.883 -3.901 1.00 83.56 318 LEU A C 1
ATOM 2493 O O . LEU A 1 318 ? 3.725 -8.715 -2.806 1.00 83.56 318 LEU A O 1
ATOM 2497 N N . THR A 1 319 ? 2.759 -7.853 -4.627 1.00 83.62 319 THR A N 1
ATOM 2498 C CA . THR A 1 319 ? 2.878 -6.440 -4.272 1.00 83.62 319 THR A CA 1
ATOM 2499 C C . THR A 1 319 ? 1.506 -5.893 -3.854 1.00 83.62 319 THR A C 1
ATOM 2501 O O . THR A 1 319 ? 0.541 -6.029 -4.609 1.00 83.62 319 THR A O 1
ATOM 2504 N N . PRO A 1 320 ? 1.392 -5.221 -2.691 1.00 85.94 320 PRO A N 1
ATOM 2505 C CA . PRO A 1 320 ? 0.166 -4.526 -2.306 1.00 85.94 320 PRO A CA 1
ATOM 2506 C C . PRO A 1 320 ? -0.224 -3.426 -3.300 1.00 85.94 320 PRO A C 1
ATOM 2508 O O . PRO A 1 320 ? 0.623 -2.665 -3.767 1.00 85.94 320 PRO A O 1
ATOM 2511 N N . VAL A 1 321 ? -1.524 -3.270 -3.560 1.00 91.69 321 VAL A N 1
ATOM 2512 C CA . VAL A 1 321 ? -2.021 -2.170 -4.399 1.00 91.69 321 VAL A CA 1
ATOM 2513 C C . VAL A 1 321 ? -1.825 -0.837 -3.669 1.00 91.69 321 VAL A C 1
ATOM 2515 O O . VAL A 1 321 ? -2.333 -0.619 -2.564 1.00 91.69 321 VAL A O 1
ATOM 2518 N N . SER A 1 322 ? -1.094 0.080 -4.299 1.00 90.50 322 SER A N 1
ATOM 2519 C CA . SER A 1 322 ? -0.798 1.404 -3.747 1.00 90.50 322 SER A CA 1
ATOM 2520 C C . SER A 1 322 ? -2.056 2.274 -3.581 1.00 90.50 322 SER A C 1
ATOM 2522 O O . SER A 1 322 ? -3.137 1.960 -4.078 1.00 90.50 322 SER A O 1
ATOM 2524 N N . ASN A 1 323 ? -1.931 3.408 -2.883 1.00 91.19 323 ASN A N 1
ATOM 2525 C CA . ASN A 1 323 ? -3.016 4.395 -2.777 1.00 91.19 323 ASN A CA 1
ATOM 2526 C C . ASN A 1 323 ? -3.489 4.906 -4.161 1.00 91.19 323 ASN A C 1
ATOM 2528 O O . ASN A 1 323 ? -4.694 4.858 -4.416 1.00 91.19 323 ASN A O 1
ATOM 2532 N N . PRO A 1 324 ? -2.598 5.331 -5.084 1.00 92.62 324 PRO A N 1
ATOM 2533 C CA . PRO A 1 324 ? -3.001 5.678 -6.451 1.00 92.62 324 PRO A CA 1
ATOM 2534 C C . PRO A 1 324 ? -3.634 4.523 -7.227 1.00 92.62 324 PRO A C 1
ATOM 2536 O O . PRO A 1 324 ? -4.639 4.731 -7.905 1.00 92.62 324 PRO A O 1
ATOM 2539 N N . GLY A 1 325 ? -3.112 3.300 -7.079 1.00 94.25 325 GLY A N 1
ATOM 2540 C CA . GLY A 1 325 ? -3.697 2.116 -7.710 1.00 94.25 325 GLY A CA 1
ATOM 2541 C C . GLY A 1 325 ? -5.132 1.862 -7.239 1.00 94.25 325 GLY A C 1
ATOM 2542 O O . GLY A 1 325 ? -6.031 1.651 -8.049 1.00 94.25 325 GLY A O 1
ATOM 2543 N N . ARG A 1 326 ? -5.378 1.989 -5.930 1.00 95.50 326 ARG A N 1
ATOM 2544 C CA . ARG A 1 326 ? -6.722 1.904 -5.339 1.00 95.50 326 ARG A CA 1
ATOM 2545 C C . ARG A 1 326 ? -7.645 3.012 -5.847 1.00 95.50 326 ARG A C 1
ATOM 2547 O O . ARG A 1 326 ? -8.788 2.737 -6.196 1.00 95.50 326 ARG A O 1
ATOM 2554 N N . TRP A 1 327 ? -7.154 4.245 -5.954 1.00 95.69 327 TRP A N 1
ATOM 2555 C CA . TRP A 1 327 ? -7.934 5.341 -6.535 1.00 95.69 327 TRP A CA 1
ATOM 2556 C C . TRP A 1 327 ? -8.346 5.037 -7.984 1.00 95.69 327 TRP A C 1
ATOM 2558 O O . TRP A 1 327 ? -9.514 5.211 -8.332 1.00 95.69 327 TRP A O 1
ATOM 2568 N N . LEU A 1 328 ? -7.424 4.523 -8.808 1.00 97.06 328 LEU A N 1
ATOM 2569 C CA . LEU A 1 328 ? -7.706 4.115 -10.188 1.00 97.06 328 LEU A CA 1
ATOM 2570 C C . LEU A 1 328 ? -8.739 2.985 -10.248 1.00 97.06 328 LEU A C 1
ATOM 2572 O O . LEU A 1 328 ? -9.693 3.098 -11.012 1.00 97.06 328 LEU A O 1
ATOM 2576 N N . MET A 1 329 ? -8.628 1.957 -9.400 1.00 97.56 329 MET A N 1
ATOM 2577 C CA . MET A 1 329 ? -9.630 0.883 -9.305 1.00 97.56 329 MET A CA 1
ATOM 2578 C C . MET A 1 329 ? -11.049 1.429 -9.079 1.00 97.56 329 MET A C 1
ATOM 2580 O O . MET A 1 329 ? -11.998 0.989 -9.737 1.00 97.56 329 MET A O 1
ATOM 2584 N N . GLN A 1 330 ? -11.194 2.429 -8.204 1.00 97.50 330 GLN A N 1
ATOM 2585 C CA . GLN A 1 330 ? -12.474 3.106 -7.980 1.00 97.50 330 GLN A CA 1
ATOM 2586 C C . GLN A 1 330 ? -12.924 3.908 -9.204 1.00 97.50 330 GLN A C 1
ATOM 2588 O O . GLN A 1 330 ? -14.103 3.881 -9.535 1.00 97.50 330 GLN A O 1
ATOM 2593 N N . GLN A 1 331 ? -12.016 4.590 -9.912 1.00 97.12 331 GLN A N 1
ATOM 2594 C CA . GLN A 1 331 ? -12.376 5.303 -11.146 1.00 97.12 331 GLN A CA 1
ATOM 2595 C C . GLN A 1 331 ? -12.830 4.351 -12.261 1.00 97.12 331 GLN A C 1
ATOM 2597 O O . GLN A 1 331 ? -13.725 4.692 -13.027 1.00 97.12 331 GLN A O 1
ATOM 2602 N N . MET A 1 332 ? -12.232 3.161 -12.345 1.00 96.62 332 MET A N 1
ATOM 2603 C CA . MET A 1 332 ? -12.540 2.158 -13.369 1.00 96.62 332 MET A CA 1
ATOM 2604 C C . MET A 1 332 ? -13.899 1.484 -13.157 1.00 96.62 332 MET A C 1
ATOM 2606 O O . MET A 1 332 ? -14.532 1.070 -14.123 1.00 96.62 332 MET A O 1
ATOM 2610 N N . THR A 1 333 ? -14.331 1.324 -11.904 1.00 97.31 333 THR A N 1
ATOM 2611 C CA . THR A 1 333 ? -15.502 0.493 -11.559 1.00 97.31 333 THR A CA 1
ATOM 2612 C C . THR A 1 333 ? -16.611 1.238 -10.822 1.00 97.31 333 THR A C 1
ATOM 2614 O O . THR A 1 333 ? -17.717 0.719 -10.702 1.00 97.31 333 THR A O 1
ATOM 2617 N N . GLY A 1 334 ? -16.335 2.433 -10.299 1.00 96.81 334 GLY A N 1
ATOM 2618 C CA . GLY A 1 334 ? -17.231 3.149 -9.392 1.00 96.81 334 GLY A CA 1
ATOM 2619 C C . GLY A 1 334 ? -17.384 2.484 -8.019 1.00 96.81 334 GLY A C 1
ATOM 2620 O O . GLY A 1 334 ? -18.304 2.834 -7.281 1.00 96.81 334 GLY A O 1
ATOM 2621 N N . CYS A 1 335 ? -16.534 1.510 -7.669 1.00 96.12 335 CYS A N 1
ATOM 2622 C CA . CYS A 1 335 ? -16.680 0.766 -6.424 1.00 96.12 335 CYS A CA 1
ATOM 2623 C C . CYS A 1 335 ? -16.383 1.630 -5.183 1.00 96.12 335 CYS A C 1
ATOM 2625 O O . CYS A 1 335 ? -15.509 2.501 -5.180 1.00 96.12 335 CYS A O 1
ATOM 2627 N N . GLY A 1 336 ? -17.094 1.346 -4.089 1.00 95.19 336 GLY A N 1
ATOM 2628 C CA . GLY A 1 336 ? -16.743 1.845 -2.760 1.00 95.19 336 GLY A CA 1
ATOM 2629 C C . GLY A 1 336 ? -15.569 1.075 -2.142 1.00 95.19 336 GLY A C 1
ATOM 2630 O O . GLY A 1 336 ? -14.801 0.411 -2.836 1.00 95.19 336 GLY A O 1
ATOM 2631 N N . ALA A 1 337 ? -15.454 1.149 -0.819 1.00 93.56 337 ALA A N 1
ATOM 2632 C CA . ALA A 1 337 ? -14.577 0.295 -0.022 1.00 93.56 337 ALA A CA 1
ATOM 2633 C C . ALA A 1 337 ? -15.430 -0.744 0.724 1.00 93.56 337 ALA A C 1
ATOM 2635 O O . ALA A 1 337 ? -16.482 -0.397 1.266 1.00 93.56 337 ALA A O 1
ATOM 2636 N N . MET A 1 338 ? -15.002 -2.009 0.758 1.00 94.06 338 MET A N 1
ATOM 2637 C CA . MET A 1 338 ? -15.625 -3.003 1.640 1.00 94.06 338 MET A CA 1
ATOM 2638 C C . MET A 1 338 ? -15.260 -2.718 3.098 1.00 94.06 338 MET A C 1
ATOM 2640 O O . MET A 1 338 ? -14.115 -2.394 3.379 1.00 94.06 338 MET A O 1
ATOM 2644 N N . ASN A 1 339 ? -16.183 -2.891 4.048 1.00 92.38 339 ASN A N 1
ATOM 2645 C CA . ASN A 1 339 ? -15.837 -2.809 5.469 1.00 92.38 339 ASN A CA 1
ATOM 2646 C C . ASN A 1 339 ? -15.241 -4.138 5.962 1.00 92.38 339 ASN A C 1
ATOM 2648 O O . ASN A 1 339 ? -15.939 -4.954 6.559 1.00 92.38 339 ASN A O 1
ATOM 2652 N N . LEU A 1 340 ? -13.949 -4.351 5.709 1.00 94.50 340 LEU A N 1
ATOM 2653 C CA . LEU A 1 340 ? -13.265 -5.599 6.073 1.00 94.50 340 LEU A CA 1
ATOM 2654 C C . LEU A 1 340 ? -12.956 -5.721 7.574 1.00 94.50 340 LEU A C 1
ATOM 2656 O O . LEU A 1 340 ? -12.639 -6.806 8.049 1.00 94.50 340 LEU A O 1
ATOM 2660 N N . LEU A 1 341 ? -13.076 -4.622 8.321 1.00 92.75 341 LEU A N 1
ATOM 2661 C CA . LEU A 1 341 ? -12.930 -4.578 9.779 1.00 92.75 341 LEU A CA 1
ATOM 2662 C C . LEU A 1 341 ? -14.288 -4.594 10.504 1.00 92.75 341 LEU A C 1
ATOM 2664 O O . LEU A 1 341 ? -14.352 -4.266 11.686 1.00 92.75 341 LEU A O 1
ATOM 2668 N N . ASN A 1 342 ? -15.369 -4.975 9.810 1.00 91.75 342 ASN A N 1
ATOM 2669 C CA . ASN A 1 342 ? -16.667 -5.232 10.431 1.00 91.75 342 ASN A CA 1
ATOM 2670 C C . ASN A 1 342 ? -16.535 -6.392 11.447 1.00 91.75 342 ASN A C 1
ATOM 2672 O O . ASN A 1 342 ? -16.068 -7.465 11.053 1.00 91.75 342 ASN A O 1
ATOM 2676 N N . PRO A 1 343 ? -16.968 -6.228 12.714 1.00 91.69 343 PRO A N 1
ATOM 2677 C CA . PRO A 1 343 ? -16.951 -7.295 13.715 1.00 91.69 343 PRO A CA 1
ATOM 2678 C C . PRO A 1 343 ? -17.632 -8.609 13.299 1.00 91.69 343 PRO A C 1
ATOM 2680 O O . PRO A 1 343 ? -17.255 -9.663 13.801 1.00 91.69 343 PRO A O 1
ATOM 2683 N N . GLU A 1 344 ? -18.584 -8.595 12.361 1.00 92.62 344 GLU A N 1
ATOM 2684 C CA . GLU A 1 344 ? -19.187 -9.823 11.806 1.00 92.62 344 GLU A CA 1
ATOM 2685 C C . GLU A 1 344 ? -18.166 -10.715 11.078 1.00 92.62 344 GLU A C 1
ATOM 2687 O O . GLU A 1 344 ? -18.298 -11.945 11.041 1.00 92.62 344 GLU A O 1
ATOM 2692 N N . LEU A 1 345 ? -17.114 -10.098 10.531 1.00 95.00 345 LEU A N 1
ATOM 2693 C CA . LEU A 1 345 ? -15.994 -10.786 9.905 1.00 95.00 345 LEU A CA 1
ATOM 2694 C C . LEU A 1 345 ? -14.948 -11.243 10.918 1.00 95.00 345 LEU A C 1
ATOM 2696 O O . LEU A 1 345 ? -14.008 -11.913 10.515 1.00 95.00 345 LEU A O 1
ATOM 2700 N N . PHE A 1 346 ? -15.062 -10.943 12.212 1.00 96.62 346 PHE A N 1
ATOM 2701 C CA . PHE A 1 346 ? -14.131 -11.501 13.195 1.00 96.62 346 PHE A CA 1
ATOM 2702 C C . PHE A 1 346 ? -14.441 -12.983 13.406 1.00 96.62 346 PHE A C 1
ATOM 2704 O O . PHE A 1 346 ? -15.601 -13.395 13.456 1.00 96.62 346 PHE A O 1
ATOM 2711 N N . ASN A 1 347 ? -13.400 -13.809 13.496 1.00 96.25 347 ASN A N 1
ATOM 2712 C CA . ASN A 1 347 ? -13.581 -15.230 13.777 1.00 96.25 347 ASN A CA 1
ATOM 2713 C C . ASN A 1 347 ? -13.942 -15.467 15.255 1.00 96.25 347 ASN A C 1
ATOM 2715 O O . ASN A 1 347 ? -13.742 -14.604 16.113 1.00 96.25 347 ASN A O 1
ATOM 2719 N N . ASP A 1 348 ? -14.457 -16.660 15.561 1.00 97.06 348 ASP A N 1
ATOM 2720 C CA . ASP A 1 348 ? -14.950 -16.985 16.907 1.00 97.06 348 ASP A CA 1
ATOM 2721 C C . ASP A 1 348 ? -13.857 -16.867 17.973 1.00 97.06 348 ASP A C 1
ATOM 2723 O O . ASP A 1 348 ? -14.085 -16.304 19.039 1.00 97.06 348 ASP A O 1
ATOM 2727 N N . ARG A 1 349 ? -12.630 -17.290 17.651 1.00 96.88 349 ARG A N 1
ATOM 2728 C CA . ARG A 1 349 ? -11.485 -17.210 18.567 1.00 96.88 349 ARG A CA 1
ATOM 2729 C C . ARG A 1 349 ? -11.162 -15.765 18.968 1.00 96.88 349 ARG A C 1
ATOM 2731 O O . ARG A 1 349 ? -10.818 -15.507 20.121 1.00 96.88 349 ARG A O 1
ATOM 2738 N N . LEU A 1 350 ? -11.235 -14.822 18.028 1.00 97.56 350 LEU A N 1
ATOM 2739 C CA . LEU A 1 350 ? -11.025 -13.402 18.302 1.00 97.56 350 LEU A CA 1
ATOM 2740 C C . LEU A 1 350 ? -12.195 -12.815 19.102 1.00 97.56 350 LEU A C 1
ATOM 2742 O O . LEU A 1 350 ? -11.960 -12.090 20.067 1.00 97.56 350 LEU A O 1
ATOM 2746 N N . LEU A 1 351 ? -13.436 -13.151 18.743 1.00 97.75 351 LEU A N 1
ATOM 2747 C CA . LEU A 1 351 ? -14.627 -12.692 19.464 1.00 97.75 351 LEU A CA 1
ATOM 2748 C C . LEU A 1 351 ? -14.619 -13.158 20.927 1.00 97.75 351 LEU A C 1
ATOM 2750 O O . LEU A 1 351 ? -14.825 -12.347 21.826 1.00 97.75 351 LEU A O 1
ATOM 2754 N N . GLU A 1 352 ? -14.279 -14.422 21.186 1.00 97.62 352 GLU A N 1
ATOM 2755 C CA . GLU A 1 352 ? -14.128 -14.963 22.543 1.00 97.62 352 GLU A CA 1
ATOM 2756 C C . GLU A 1 352 ? -13.048 -14.223 23.351 1.00 97.62 352 GLU A C 1
ATOM 2758 O O . GLU A 1 352 ? -13.243 -13.921 24.534 1.00 97.62 352 GLU A O 1
ATOM 2763 N N . HIS A 1 353 ? -11.917 -13.890 22.715 1.00 96.69 353 HIS A N 1
ATOM 2764 C CA . HIS A 1 353 ? -10.838 -13.117 23.339 1.00 96.69 353 HIS A CA 1
ATOM 2765 C C . HIS A 1 353 ? -11.307 -11.714 23.742 1.00 96.69 353 HIS A C 1
ATOM 2767 O O . HIS A 1 353 ? -11.079 -11.282 24.877 1.00 96.69 353 HIS A O 1
ATOM 2773 N N . ILE A 1 354 ? -12.016 -11.029 22.840 1.00 97.06 354 ILE A N 1
ATOM 2774 C CA . ILE A 1 354 ? -12.584 -9.696 23.075 1.00 97.06 354 ILE A CA 1
ATOM 2775 C C . ILE A 1 354 ? -13.619 -9.747 24.202 1.00 97.06 354 ILE A C 1
ATOM 2777 O O . ILE A 1 354 ? -13.533 -8.967 25.152 1.00 97.06 354 ILE A O 1
ATOM 2781 N N . ASP A 1 355 ? -14.558 -10.691 24.145 1.00 96.38 355 ASP A N 1
ATOM 2782 C CA . ASP A 1 355 ? -15.608 -10.876 25.148 1.0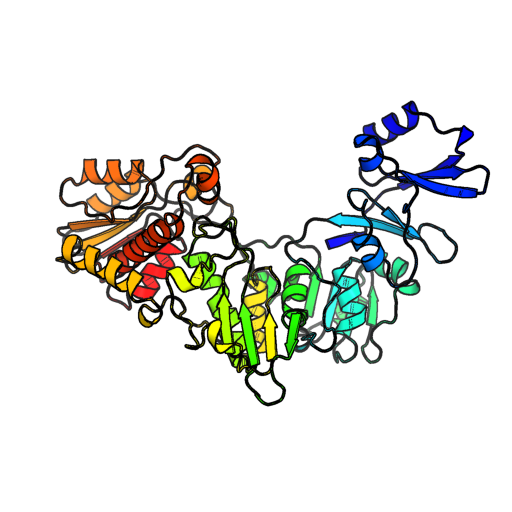0 96.38 355 ASP A CA 1
ATOM 2783 C C . ASP A 1 355 ? -15.035 -11.107 26.550 1.00 96.38 355 ASP A C 1
ATOM 2785 O O . ASP A 1 355 ? -15.554 -10.580 27.542 1.00 96.38 355 ASP A O 1
ATOM 2789 N N . GLY A 1 356 ? -13.946 -11.875 26.641 1.00 95.56 356 GLY A N 1
ATOM 2790 C CA . GLY A 1 356 ? -13.231 -12.113 27.889 1.00 95.56 356 GLY A CA 1
ATOM 2791 C C . GLY A 1 356 ? -12.683 -10.824 28.503 1.00 95.56 356 GLY A C 1
ATOM 2792 O O . GLY A 1 356 ? -12.811 -10.609 29.711 1.00 95.56 356 GLY A O 1
ATOM 2793 N N . TYR A 1 357 ? -12.097 -9.939 27.697 1.00 95.06 357 TYR A N 1
ATOM 2794 C CA . TYR A 1 357 ? -11.622 -8.642 28.179 1.00 95.06 357 TYR A CA 1
ATOM 2795 C C . TYR A 1 357 ? -12.757 -7.660 28.453 1.00 95.06 357 TYR A C 1
ATOM 2797 O O . TYR A 1 357 ? -12.724 -7.015 29.500 1.00 95.06 357 TYR A O 1
ATOM 2805 N N . ARG A 1 358 ? -13.784 -7.601 27.600 1.00 95.00 358 ARG A N 1
ATOM 2806 C CA . ARG A 1 358 ? -14.950 -6.727 27.786 1.00 95.00 358 ARG A CA 1
ATOM 2807 C C . ARG A 1 358 ? -15.580 -6.935 29.164 1.00 95.00 358 ARG A C 1
ATOM 2809 O O . ARG A 1 358 ? -15.680 -5.993 29.942 1.00 95.00 358 ARG A O 1
ATOM 2816 N N . LYS A 1 359 ? -15.872 -8.190 29.529 1.00 93.81 359 LYS A N 1
ATOM 2817 C CA . LYS A 1 359 ? -16.482 -8.556 30.826 1.00 93.81 359 LYS A CA 1
ATOM 2818 C C . LYS A 1 359 ? -15.605 -8.219 32.041 1.00 93.81 359 LYS A C 1
ATOM 2820 O O . LYS A 1 359 ? -16.122 -7.954 33.126 1.00 93.81 359 LYS A O 1
ATOM 2825 N N . ARG A 1 360 ? -14.277 -8.266 31.888 1.00 90.88 360 ARG A N 1
ATOM 2826 C CA . ARG A 1 360 ? -13.320 -8.053 32.990 1.00 90.88 360 ARG A CA 1
ATOM 2827 C C . ARG A 1 360 ? -12.894 -6.598 33.157 1.00 90.88 360 ARG A C 1
ATOM 2829 O O . ARG A 1 360 ? -12.617 -6.186 34.277 1.00 90.88 360 ARG A O 1
ATOM 2836 N N . ILE A 1 361 ? -12.762 -5.865 32.055 1.00 90.00 361 ILE A N 1
ATOM 2837 C CA . ILE A 1 361 ? -12.023 -4.597 31.999 1.00 90.00 361 ILE A CA 1
ATOM 2838 C C . ILE A 1 361 ? -12.936 -3.412 31.680 1.00 90.00 361 ILE A C 1
ATOM 2840 O O . ILE A 1 361 ? -12.698 -2.327 32.206 1.00 90.00 361 ILE A O 1
ATOM 2844 N N . LEU A 1 362 ? -13.986 -3.609 30.876 1.00 90.94 362 LEU A N 1
ATOM 2845 C CA . LEU A 1 362 ? -14.871 -2.539 30.409 1.00 90.94 362 LEU A CA 1
ATOM 2846 C C . LEU A 1 362 ? -16.311 -2.759 30.902 1.00 90.94 362 LEU A C 1
ATOM 2848 O O . LEU A 1 362 ? -17.218 -3.025 30.121 1.00 90.94 362 LEU A O 1
ATOM 2852 N N . GLN A 1 363 ? -16.506 -2.691 32.222 1.00 87.62 363 GLN A N 1
ATOM 2853 C CA . GLN A 1 363 ? -17.808 -2.948 32.860 1.00 87.62 363 GLN A CA 1
ATOM 2854 C C . GLN A 1 363 ? -18.780 -1.759 32.781 1.00 87.62 363 GLN A C 1
ATOM 2856 O O . GLN A 1 363 ? -19.984 -1.978 32.716 1.00 87.62 363 GLN A O 1
ATOM 2861 N N . GLU A 1 364 ? -18.259 -0.527 32.759 1.00 93.00 364 GLU A N 1
ATOM 2862 C CA . GLU A 1 364 ? -19.030 0.728 32.672 1.00 93.00 364 GLU A CA 1
ATOM 2863 C C . GLU A 1 364 ? -18.532 1.574 31.478 1.00 93.00 364 GLU A C 1
ATOM 2865 O O . GLU A 1 364 ? -17.918 2.636 31.669 1.00 93.00 364 GLU A O 1
ATOM 2870 N N . PRO A 1 365 ? -18.696 1.102 30.225 1.00 94.19 365 PRO A N 1
ATOM 2871 C CA . PRO A 1 365 ? -18.235 1.821 29.033 1.00 94.19 365 PRO A CA 1
ATOM 2872 C C . PRO A 1 365 ? -18.777 3.257 28.962 1.00 94.19 365 PRO A C 1
ATOM 2874 O O . PRO A 1 365 ? -18.060 4.179 28.567 1.00 94.19 365 PRO A O 1
ATOM 2877 N N . GLU A 1 366 ? -20.006 3.475 29.431 1.00 94.50 366 GLU A N 1
ATOM 2878 C CA . GLU A 1 366 ? -20.687 4.767 29.493 1.00 94.50 366 GLU A CA 1
ATOM 2879 C C . GLU A 1 366 ? -20.050 5.780 30.455 1.00 94.50 366 GLU A C 1
ATOM 2881 O O . GLU A 1 366 ? -20.329 6.972 30.356 1.00 94.50 366 GLU A O 1
ATOM 2886 N N . LYS A 1 367 ? -19.169 5.331 31.350 1.00 95.69 367 LYS A N 1
ATOM 2887 C CA . LYS A 1 367 ? -18.388 6.173 32.267 1.00 95.69 367 LYS A CA 1
ATOM 2888 C C . LYS A 1 367 ? -16.886 6.025 32.043 1.00 95.69 367 LYS A C 1
ATOM 2890 O O . LYS A 1 367 ? -16.093 6.313 32.941 1.00 95.69 367 LYS A O 1
ATOM 2895 N N . THR A 1 368 ? -16.473 5.545 30.874 1.00 97.38 368 THR A N 1
ATOM 2896 C CA . THR A 1 368 ? -15.065 5.268 30.589 1.00 97.38 368 THR A CA 1
ATOM 2897 C C . THR A 1 368 ? -14.522 6.201 29.516 1.00 97.38 368 THR A C 1
ATOM 2899 O O . THR A 1 368 ? -15.123 6.370 28.454 1.00 97.38 368 THR A O 1
ATOM 2902 N N . LEU A 1 369 ? -13.354 6.782 29.795 1.00 98.25 369 LEU A N 1
ATOM 2903 C CA . LEU A 1 369 ? -12.519 7.456 28.811 1.00 98.25 369 LEU A CA 1
ATOM 2904 C C . LEU A 1 369 ? -11.567 6.452 28.164 1.00 98.25 369 LEU A C 1
ATOM 2906 O O . LEU A 1 369 ? -10.638 5.967 28.808 1.00 98.25 369 LEU A O 1
ATOM 2910 N N . GLY A 1 370 ? -11.786 6.164 26.887 1.00 98.19 370 GLY A N 1
ATOM 2911 C CA . GLY A 1 370 ? -10.836 5.440 26.056 1.00 98.19 370 GLY A CA 1
ATOM 2912 C C . GLY A 1 370 ? -9.678 6.350 25.653 1.00 98.19 370 GLY A C 1
ATOM 2913 O O . GLY A 1 370 ? -9.899 7.436 25.124 1.00 98.19 370 GLY A O 1
ATOM 2914 N N . VAL A 1 371 ? -8.445 5.913 25.888 1.00 98.38 371 VAL A N 1
ATOM 2915 C CA . VAL A 1 371 ? -7.219 6.659 25.601 1.00 98.38 371 VAL A CA 1
ATOM 2916 C C . VAL A 1 371 ? -6.305 5.821 24.712 1.00 98.38 371 VAL A C 1
ATOM 2918 O O . VAL A 1 371 ? -5.786 4.792 25.143 1.00 98.38 371 VAL A O 1
ATOM 2921 N N . LEU A 1 372 ? -6.079 6.276 23.481 1.00 97.75 372 LEU A N 1
ATOM 2922 C CA . LEU A 1 372 ? -5.107 5.691 22.560 1.00 97.75 372 LEU A CA 1
ATOM 2923 C C . LEU A 1 372 ? -3.817 6.515 22.568 1.00 97.75 372 LEU A C 1
ATOM 2925 O O . LEU A 1 372 ? -3.805 7.657 22.110 1.00 97.75 372 LEU A O 1
ATOM 2929 N N . ILE A 1 373 ? -2.725 5.928 23.054 1.00 94.88 373 ILE A N 1
ATOM 2930 C CA . ILE A 1 373 ? -1.393 6.540 22.990 1.00 94.88 373 ILE A CA 1
ATOM 2931 C C . ILE A 1 373 ? -0.553 5.728 22.017 1.00 94.88 373 ILE A C 1
ATOM 2933 O O . ILE A 1 373 ? -0.242 4.570 22.288 1.00 94.88 373 ILE A O 1
ATOM 2937 N N . ARG A 1 374 ? -0.171 6.349 20.902 1.00 86.38 374 ARG A N 1
ATOM 2938 C CA . ARG A 1 374 ? 0.776 5.780 19.945 1.00 86.38 374 ARG A CA 1
ATOM 2939 C C . ARG A 1 374 ? 2.190 6.244 20.296 1.00 86.38 374 ARG A C 1
ATOM 2941 O O . ARG A 1 374 ? 2.440 7.445 20.356 1.00 86.38 374 ARG A O 1
ATOM 2948 N N . GLY A 1 375 ? 3.091 5.300 20.543 1.00 76.62 375 GLY A N 1
ATOM 2949 C CA . GLY A 1 375 ? 4.473 5.544 20.961 1.00 76.62 375 GLY A CA 1
ATOM 2950 C C . GLY A 1 375 ? 5.478 4.851 20.042 1.00 76.62 375 GLY A C 1
ATOM 2951 O O . GLY A 1 375 ? 5.221 4.656 1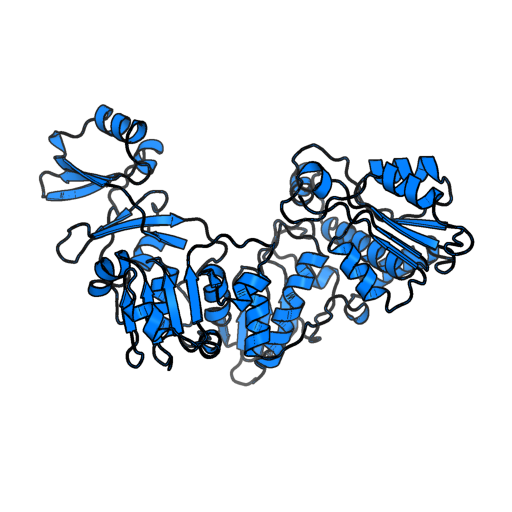8.856 1.00 76.62 375 GLY A O 1
ATOM 2952 N N . THR A 1 376 ? 6.627 4.452 20.593 1.00 70.94 376 THR A N 1
ATOM 2953 C CA . THR A 1 376 ? 7.624 3.595 19.917 1.00 70.94 376 THR A CA 1
ATOM 2954 C C . THR A 1 376 ? 8.093 4.094 18.547 1.00 70.94 376 THR A C 1
ATOM 2956 O O . THR A 1 376 ? 8.683 5.170 18.473 1.00 70.94 376 THR A O 1
ATOM 2959 N N . ASP A 1 377 ? 7.865 3.331 17.478 1.00 57.56 377 ASP A N 1
ATOM 2960 C CA . ASP A 1 377 ? 8.357 3.569 16.120 1.00 57.56 377 ASP A CA 1
ATOM 2961 C C . ASP A 1 377 ? 7.931 4.929 15.553 1.00 57.56 377 ASP A C 1
ATOM 2963 O O . ASP A 1 377 ? 8.736 5.627 14.940 1.00 57.56 377 ASP A O 1
ATOM 2967 N N . TYR A 1 378 ? 6.708 5.379 15.837 1.00 55.84 378 TYR A N 1
ATOM 2968 C CA . TYR A 1 378 ? 6.237 6.697 15.398 1.00 55.84 378 TYR A CA 1
ATOM 2969 C C . TYR A 1 378 ? 7.035 7.849 16.023 1.00 55.84 378 TYR A C 1
ATOM 2971 O O . TYR A 1 378 ? 7.329 8.832 15.346 1.00 55.84 378 TYR A O 1
ATOM 2979 N N . VAL A 1 379 ? 7.411 7.722 17.298 1.00 59.06 379 VAL A N 1
ATOM 2980 C CA . VAL A 1 379 ? 8.162 8.753 18.035 1.00 59.06 379 VAL A CA 1
ATOM 2981 C C . VAL A 1 379 ? 9.666 8.631 17.776 1.00 59.06 379 VAL A C 1
ATOM 2983 O O . VAL A 1 379 ? 10.364 9.640 17.676 1.00 59.06 379 VAL A O 1
ATOM 2986 N N . ALA A 1 380 ? 10.167 7.400 17.661 1.00 59.38 380 ALA A N 1
ATOM 2987 C CA . ALA A 1 380 ? 11.582 7.094 17.505 1.00 59.38 380 ALA A CA 1
ATOM 2988 C C . ALA A 1 380 ? 12.086 7.286 16.069 1.00 59.38 380 ALA A C 1
ATOM 2990 O O . ALA A 1 380 ? 13.244 7.669 15.897 1.00 59.38 380 ALA A O 1
ATOM 2991 N N . VAL A 1 381 ? 11.242 7.021 15.063 1.00 58.62 381 VAL A N 1
ATOM 2992 C CA . VAL A 1 381 ? 11.624 7.034 13.641 1.00 58.62 381 VAL A CA 1
ATOM 2993 C C . VAL A 1 381 ? 11.064 8.240 12.882 1.00 58.62 381 VAL A C 1
ATOM 2995 O O . VAL A 1 381 ? 11.626 8.613 11.857 1.00 58.62 381 VAL A O 1
ATOM 2998 N N . GLN A 1 382 ? 10.017 8.898 13.397 1.00 71.81 382 GLN A N 1
ATOM 2999 C CA . GLN A 1 382 ? 9.424 10.107 12.799 1.00 71.81 382 GLN A CA 1
ATOM 3000 C C . GLN A 1 382 ? 9.129 9.944 11.295 1.00 71.81 382 GLN A C 1
ATOM 3002 O O . GLN A 1 382 ? 9.681 10.663 10.458 1.00 71.81 382 GLN A O 1
ATOM 3007 N N . PRO A 1 383 ? 8.297 8.959 10.913 1.00 65.38 383 PRO A N 1
ATOM 3008 C CA . PRO A 1 383 ? 8.106 8.633 9.510 1.00 65.38 383 PRO A CA 1
ATOM 3009 C C . PRO A 1 383 ? 7.438 9.803 8.776 1.00 65.38 383 PRO A C 1
ATOM 3011 O O . PRO A 1 383 ? 6.308 10.184 9.088 1.00 65.38 383 PRO A O 1
ATOM 3014 N N . LYS A 1 384 ? 8.135 10.354 7.774 1.00 72.56 384 LYS A N 1
ATOM 3015 C CA . LYS A 1 384 ? 7.691 11.505 6.972 1.00 72.56 384 LYS A CA 1
ATOM 3016 C C . LYS A 1 384 ? 6.229 11.371 6.534 1.00 72.56 384 LYS A C 1
ATOM 3018 O O . LYS A 1 384 ? 5.814 10.320 6.038 1.00 72.56 384 LYS A O 1
ATOM 3023 N N . GLY A 1 385 ? 5.455 12.442 6.693 1.00 69.56 385 GLY A N 1
ATOM 3024 C CA . GLY A 1 385 ? 4.042 12.495 6.312 1.00 69.56 385 GLY A CA 1
ATOM 3025 C C . GLY A 1 385 ? 3.071 11.827 7.292 1.00 69.56 385 GLY A C 1
ATOM 3026 O O . GLY A 1 385 ? 1.870 11.822 7.021 1.00 69.56 385 GLY A O 1
ATOM 3027 N N . HIS A 1 386 ? 3.545 11.290 8.420 1.00 77.94 386 HIS A N 1
ATOM 3028 C CA . HIS A 1 386 ? 2.684 10.822 9.511 1.00 77.94 386 HIS A CA 1
ATOM 3029 C C . HIS A 1 386 ? 2.495 11.911 10.567 1.00 77.94 386 HIS A C 1
ATOM 3031 O O . HIS A 1 386 ? 3.359 12.765 10.753 1.00 77.94 386 HIS A O 1
ATOM 3037 N N . SER A 1 387 ? 1.367 11.868 11.277 1.00 84.12 387 SER A N 1
ATOM 3038 C CA . SER A 1 387 ? 1.060 12.841 12.324 1.00 84.12 387 SER A CA 1
ATOM 3039 C C . SER A 1 387 ? 2.011 12.741 13.510 1.00 84.12 387 SER A C 1
ATOM 3041 O O . SER A 1 387 ? 2.265 11.647 14.027 1.00 84.12 387 SER A O 1
ATOM 3043 N N . VAL A 1 388 ? 2.458 13.906 13.977 1.00 88.12 388 VAL A N 1
ATOM 3044 C CA . VAL A 1 388 ? 3.226 14.051 15.213 1.00 88.12 388 VAL A CA 1
ATOM 3045 C C . VAL A 1 388 ? 2.337 13.633 16.386 1.00 88.12 388 VAL A C 1
ATOM 3047 O O . VAL A 1 388 ? 1.236 14.157 16.557 1.00 88.12 388 VAL A O 1
ATOM 3050 N N . GLN A 1 389 ? 2.802 12.663 17.176 1.00 91.62 389 GLN A N 1
ATOM 3051 C CA . GLN A 1 389 ? 2.064 12.147 18.332 1.00 91.62 389 GLN A CA 1
ATOM 3052 C C . GLN A 1 389 ? 2.387 12.964 19.588 1.00 91.62 389 GLN A C 1
ATOM 3054 O O . GLN A 1 389 ? 3.551 13.248 19.871 1.00 91.62 389 GLN A O 1
ATOM 3059 N N . ALA A 1 390 ? 1.359 13.314 20.358 1.00 93.81 390 ALA A N 1
ATOM 3060 C CA . ALA A 1 390 ? 1.483 13.928 21.670 1.00 93.81 390 ALA A CA 1
ATOM 3061 C C . ALA A 1 390 ? 2.178 12.981 22.653 1.00 93.81 390 ALA A C 1
ATOM 3063 O O . ALA A 1 390 ? 1.944 11.769 22.652 1.00 93.81 390 ALA A O 1
ATOM 3064 N N . THR A 1 391 ? 3.014 13.543 23.523 1.00 93.88 391 THR A N 1
ATOM 3065 C CA . THR A 1 391 ? 3.707 12.764 24.551 1.00 93.88 391 THR A CA 1
ATOM 3066 C C . THR A 1 391 ? 2.720 12.238 25.600 1.00 93.88 391 THR A C 1
ATOM 3068 O O . THR A 1 391 ? 1.649 12.825 25.799 1.00 93.88 391 THR A O 1
ATOM 3071 N N . PRO A 1 392 ? 3.065 11.163 26.337 1.00 94.38 392 PRO A N 1
ATOM 3072 C CA . PRO A 1 392 ? 2.247 10.702 27.457 1.00 94.38 392 PRO A CA 1
ATOM 3073 C C . PRO A 1 392 ? 1.950 11.813 28.476 1.00 94.38 392 PRO A C 1
ATOM 3075 O O . PRO A 1 392 ? 0.845 11.876 29.004 1.00 94.38 392 PRO A O 1
ATOM 3078 N N . GLU A 1 393 ? 2.898 12.721 28.723 1.00 96.62 393 GLU A N 1
ATOM 3079 C CA . GLU A 1 393 ? 2.712 13.896 29.581 1.00 96.62 393 GLU A CA 1
ATOM 3080 C C . GLU A 1 393 ? 1.619 14.831 29.060 1.00 96.62 393 GLU A C 1
ATOM 3082 O O . GLU A 1 393 ? 0.702 15.156 29.810 1.00 96.62 393 GLU A O 1
ATOM 3087 N N . GLN A 1 394 ? 1.669 15.204 27.776 1.00 97.50 394 GLN A N 1
ATOM 3088 C CA . GLN A 1 394 ? 0.656 16.064 27.155 1.00 97.50 394 GLN A CA 1
ATOM 3089 C C . GLN A 1 394 ? -0.730 15.415 27.202 1.00 97.50 394 GLN A C 1
ATOM 3091 O O . GLN A 1 394 ? -1.731 16.086 27.448 1.00 97.50 394 GLN A O 1
ATOM 3096 N N . VAL A 1 395 ? -0.801 14.095 27.006 1.00 98.19 395 VAL A N 1
ATOM 3097 C CA . VAL A 1 395 ? -2.048 13.332 27.143 1.00 98.19 395 VAL A CA 1
ATOM 3098 C C . VAL A 1 395 ? -2.570 13.390 28.583 1.00 98.19 395 VAL A C 1
ATOM 3100 O O . VAL A 1 395 ? -3.748 13.671 28.792 1.00 98.19 395 VAL A O 1
ATOM 3103 N N . ILE A 1 396 ? -1.711 13.178 29.584 1.00 98.50 396 ILE A N 1
ATOM 3104 C CA . ILE A 1 396 ? -2.081 13.254 31.007 1.00 98.50 396 ILE A CA 1
ATOM 3105 C C . ILE A 1 396 ? -2.573 14.658 31.380 1.00 98.50 396 ILE A C 1
ATOM 3107 O O . ILE A 1 396 ? -3.573 14.784 32.089 1.00 98.50 396 ILE A O 1
ATOM 3111 N N . GLU A 1 397 ? -1.878 15.702 30.930 1.00 98.25 397 GLU A N 1
ATOM 3112 C CA . GLU A 1 397 ? -2.275 17.099 31.133 1.00 98.25 397 GLU A CA 1
ATOM 3113 C C . GLU A 1 397 ? -3.641 17.364 30.510 1.00 98.25 397 GLU A C 1
ATOM 3115 O O . GLU A 1 397 ? -4.552 17.812 31.207 1.00 98.25 397 GLU A O 1
ATOM 3120 N N . LYS A 1 398 ? -3.839 16.949 29.254 1.00 98.25 398 LYS A N 1
ATOM 3121 C CA . LYS A 1 398 ? -5.119 17.115 28.570 1.00 98.25 398 LYS A CA 1
ATOM 3122 C C . LYS A 1 398 ? -6.264 16.447 29.315 1.00 98.25 398 LYS A C 1
ATOM 3124 O O . LYS A 1 398 ? -7.308 17.065 29.473 1.00 98.25 398 LYS A O 1
ATOM 3129 N N . ILE A 1 399 ? -6.075 15.224 29.814 1.00 98.19 399 ILE A N 1
ATOM 3130 C CA . ILE A 1 399 ? -7.096 14.508 30.596 1.00 98.19 399 ILE A CA 1
ATOM 3131 C C . ILE A 1 399 ? -7.468 15.280 31.871 1.00 98.19 399 ILE A C 1
ATOM 3133 O O . ILE A 1 399 ? -8.641 15.318 32.237 1.00 98.19 399 ILE A O 1
ATOM 3137 N N . LYS A 1 400 ? -6.496 15.910 32.545 1.00 97.50 400 LYS A N 1
ATOM 3138 C CA . LYS A 1 400 ? -6.742 16.725 33.750 1.00 97.50 400 LYS A CA 1
ATOM 3139 C C . LYS A 1 400 ? -7.491 18.026 33.447 1.00 97.50 400 LYS A C 1
ATOM 3141 O O . LYS A 1 400 ? -8.180 18.532 34.329 1.00 97.50 400 LYS A O 1
ATOM 3146 N N . GLU A 1 401 ? -7.350 18.552 32.234 1.00 97.19 401 GLU A N 1
ATOM 3147 C CA . GLU A 1 401 ? -8.012 19.776 31.768 1.00 97.19 401 GLU A CA 1
ATOM 3148 C C . GLU A 1 401 ? -9.444 19.555 31.268 1.00 97.19 401 GLU A C 1
ATOM 3150 O O . GLU A 1 401 ? -10.193 20.524 31.137 1.00 97.19 401 GLU A O 1
ATOM 3155 N N . LEU A 1 402 ? -9.840 18.310 30.969 1.00 96.75 402 LEU A N 1
ATOM 3156 C CA . LEU A 1 402 ? -11.169 18.025 30.427 1.00 96.75 402 LEU A CA 1
ATOM 3157 C C . LEU A 1 402 ? -12.274 18.502 31.394 1.00 96.75 402 LEU A C 1
ATOM 3159 O O . LEU A 1 402 ? -12.260 18.144 32.579 1.00 96.75 402 LEU A O 1
ATOM 3163 N N . PRO A 1 403 ? -13.254 19.293 30.918 1.00 94.31 403 PRO A N 1
ATOM 3164 C CA . PRO A 1 403 ? -14.311 19.818 31.770 1.00 94.31 403 PRO A CA 1
ATOM 3165 C C . PRO A 1 403 ? -15.226 18.684 32.239 1.00 94.31 403 PRO A C 1
ATOM 3167 O O . PRO A 1 403 ? -15.857 18.006 31.431 1.00 94.31 403 PRO A O 1
ATOM 3170 N N . LYS A 1 404 ? -15.329 18.497 33.561 1.00 90.44 404 LYS A N 1
ATOM 3171 C CA . LYS A 1 404 ? -16.082 17.387 34.181 1.00 90.44 404 LYS A CA 1
ATOM 3172 C C . LYS A 1 404 ? -17.556 17.320 33.774 1.00 90.44 404 LYS A C 1
ATOM 3174 O O . LYS A 1 404 ? -18.106 16.229 33.718 1.00 90.44 404 LYS A O 1
ATOM 3179 N N . GLU A 1 405 ? -18.178 18.467 33.505 1.00 90.75 405 GLU A N 1
ATOM 3180 C CA . GLU A 1 405 ? -19.581 18.559 33.070 1.00 90.75 405 GLU A CA 1
ATOM 3181 C C . GLU A 1 405 ? -19.796 17.923 31.682 1.00 90.75 405 GLU A C 1
ATOM 3183 O O . GLU A 1 405 ? -20.852 17.358 31.411 1.00 90.75 405 GLU A O 1
ATOM 3188 N N . GLU A 1 406 ? -18.786 17.976 30.807 1.00 92.88 406 GLU A N 1
ATOM 3189 C CA . GLU A 1 406 ? -18.850 17.427 29.444 1.00 92.88 406 GLU A CA 1
ATOM 3190 C C . GLU A 1 406 ? -18.205 16.034 29.354 1.00 92.88 406 GLU A C 1
ATOM 3192 O O . GLU A 1 406 ? -18.669 15.178 28.602 1.00 92.88 406 GLU A O 1
ATOM 3197 N N . TRP A 1 407 ? -17.155 15.793 30.146 1.00 96.38 407 TRP A N 1
ATOM 3198 C CA . TRP A 1 407 ? -16.364 14.561 30.186 1.00 96.38 407 TRP A CA 1
ATOM 3199 C C . TRP A 1 407 ? -16.491 13.884 31.554 1.00 96.38 407 TRP A C 1
ATOM 3201 O O . TRP A 1 407 ? -15.530 13.783 32.319 1.00 96.38 407 TRP A O 1
ATOM 3211 N N . ASN A 1 408 ? -17.697 13.423 31.884 1.00 94.00 408 ASN A N 1
ATOM 3212 C CA . ASN A 1 408 ? -17.978 12.772 33.164 1.00 94.00 408 ASN A CA 1
ATOM 3213 C C . ASN A 1 408 ? -17.619 11.273 33.141 1.00 94.00 408 ASN A C 1
ATOM 3215 O O . ASN A 1 408 ? -18.498 10.412 33.071 1.00 94.00 408 ASN A O 1
ATOM 3219 N N . PHE A 1 409 ? -16.323 10.962 33.165 1.00 95.88 409 PHE A N 1
ATOM 3220 C CA . PHE A 1 409 ? -15.814 9.591 33.253 1.00 95.88 409 PHE A CA 1
ATOM 3221 C C . PHE A 1 409 ? -15.305 9.252 34.663 1.00 95.88 409 PHE A C 1
ATOM 3223 O O . PHE A 1 409 ? -14.714 10.075 35.366 1.00 95.88 409 PHE A O 1
ATOM 3230 N N . GLU A 1 410 ? -15.487 7.997 35.062 1.00 95.81 410 GLU A N 1
ATOM 3231 C CA . GLU A 1 410 ? -14.990 7.428 36.318 1.00 95.81 410 GLU A CA 1
ATOM 3232 C C . GLU A 1 410 ? -13.744 6.558 36.085 1.00 95.81 410 GLU A C 1
ATOM 3234 O O . GLU A 1 410 ? -12.842 6.527 36.928 1.00 95.81 410 GLU A O 1
ATOM 3239 N N . ASN A 1 411 ? -13.662 5.933 34.905 1.00 97.25 411 ASN A N 1
ATOM 3240 C CA . ASN A 1 411 ? -12.623 4.985 34.510 1.00 97.25 411 ASN A CA 1
ATOM 3241 C C . ASN A 1 411 ? -11.837 5.481 33.286 1.00 97.25 411 ASN A C 1
ATOM 3243 O O . ASN A 1 411 ? -12.347 6.257 32.476 1.00 97.25 411 ASN A O 1
ATOM 3247 N N . ILE A 1 412 ? -10.599 5.006 33.127 1.00 97.94 412 ILE A N 1
ATOM 3248 C CA . ILE A 1 412 ? -9.750 5.288 31.964 1.00 97.94 412 ILE A CA 1
ATOM 3249 C C . ILE A 1 412 ? -9.285 3.960 31.372 1.00 97.94 412 ILE A C 1
ATOM 3251 O O . ILE A 1 412 ? -8.563 3.214 32.027 1.00 97.94 412 ILE A O 1
ATOM 3255 N N . PHE A 1 413 ? -9.649 3.670 30.127 1.00 98.31 413 PHE A N 1
ATOM 3256 C CA . PHE A 1 413 ? -9.134 2.518 29.394 1.00 98.31 413 PHE A CA 1
ATOM 3257 C C . PHE A 1 413 ? -7.996 2.952 28.466 1.00 98.31 413 PHE A C 1
ATOM 3259 O O . PHE A 1 413 ? -8.209 3.758 27.570 1.00 98.31 413 PHE A O 1
ATOM 3266 N N . VAL A 1 414 ? -6.787 2.431 28.672 1.00 97.88 414 VAL A N 1
ATOM 3267 C CA . VAL A 1 414 ? -5.582 2.820 27.928 1.00 97.88 414 VAL A CA 1
ATOM 3268 C C . VAL A 1 414 ? -5.165 1.717 26.960 1.00 97.88 414 VAL A C 1
ATOM 3270 O O . VAL A 1 414 ? -4.880 0.587 27.366 1.00 97.88 414 VAL A O 1
ATOM 3273 N N . ALA A 1 415 ? -5.040 2.081 25.685 1.00 96.81 415 ALA A N 1
ATOM 3274 C CA . ALA A 1 415 ? -4.401 1.279 24.653 1.00 96.81 415 ALA A CA 1
ATOM 3275 C C . ALA A 1 415 ? -3.068 1.925 24.254 1.00 96.81 415 ALA A C 1
ATOM 3277 O O . ALA A 1 415 ? -3.026 3.079 23.824 1.00 96.81 415 ALA A O 1
ATOM 3278 N N . THR A 1 416 ? -1.978 1.178 24.415 1.00 94.06 416 THR A N 1
ATOM 3279 C CA . THR A 1 416 ? -0.631 1.599 24.017 1.00 94.06 416 THR A CA 1
ATOM 3280 C C . THR A 1 416 ? 0.289 0.390 23.918 1.00 94.06 416 THR A C 1
ATOM 3282 O O . THR A 1 416 ? 0.263 -0.491 24.786 1.00 94.06 416 THR A O 1
ATOM 3285 N N . GLU A 1 417 ? 1.103 0.348 22.865 1.00 88.50 417 GLU A N 1
ATOM 3286 C CA . GLU A 1 417 ? 2.224 -0.586 22.747 1.00 88.50 417 GLU A CA 1
ATOM 3287 C C . GLU A 1 417 ? 3.451 -0.188 23.585 1.00 88.50 417 GLU A C 1
ATOM 3289 O O . GLU A 1 417 ? 4.348 -1.009 23.769 1.00 88.50 417 GLU A O 1
ATOM 3294 N N . ASP A 1 418 ? 3.491 1.042 24.102 1.00 88.88 418 ASP A N 1
ATOM 3295 C CA . ASP A 1 418 ? 4.628 1.613 24.823 1.00 88.88 418 ASP A CA 1
ATOM 3296 C C . ASP A 1 418 ? 4.496 1.365 26.339 1.00 88.88 418 ASP A C 1
ATOM 3298 O O . ASP A 1 418 ? 3.552 1.816 27.001 1.00 88.88 418 ASP A O 1
ATOM 3302 N N . ALA A 1 419 ? 5.454 0.625 26.905 1.00 89.75 419 ALA A N 1
ATOM 3303 C CA . ALA A 1 419 ? 5.463 0.282 28.326 1.00 89.75 419 ALA A CA 1
ATOM 3304 C C . ALA A 1 419 ? 5.610 1.517 29.234 1.00 89.75 419 ALA A C 1
ATOM 3306 O O . ALA A 1 419 ? 4.991 1.587 30.300 1.00 89.75 419 ALA A O 1
ATOM 3307 N N . GLU A 1 420 ? 6.396 2.505 28.808 1.00 90.31 420 GLU A N 1
ATOM 3308 C CA . GLU A 1 420 ? 6.648 3.728 29.564 1.00 90.31 420 GLU A CA 1
ATOM 3309 C C . GLU A 1 420 ? 5.421 4.647 29.551 1.00 90.31 420 GLU A C 1
ATOM 3311 O O . GLU A 1 420 ? 5.067 5.230 30.581 1.00 90.31 420 GLU A O 1
ATOM 3316 N N . ALA A 1 421 ? 4.711 4.719 28.421 1.00 92.75 421 ALA A N 1
ATOM 3317 C CA . ALA A 1 421 ? 3.443 5.438 28.336 1.00 92.75 421 ALA A CA 1
ATOM 3318 C C . ALA A 1 421 ? 2.405 4.881 29.326 1.00 92.75 421 ALA A C 1
ATOM 3320 O O . ALA A 1 421 ? 1.787 5.651 30.067 1.00 92.75 421 ALA A O 1
ATOM 3321 N N . LEU A 1 422 ? 2.249 3.552 29.401 1.00 95.44 422 LEU A N 1
ATOM 3322 C CA . LEU A 1 422 ? 1.327 2.940 30.363 1.00 95.44 422 LEU A CA 1
ATOM 3323 C C . LEU A 1 422 ? 1.741 3.239 31.812 1.00 95.44 422 LEU A C 1
ATOM 3325 O O . LEU A 1 422 ? 0.898 3.633 32.620 1.00 95.44 422 LEU A O 1
ATOM 3329 N N . ARG A 1 423 ? 3.034 3.112 32.137 1.00 95.12 423 ARG A N 1
ATOM 3330 C CA . ARG A 1 423 ? 3.554 3.380 33.487 1.00 95.12 423 ARG A CA 1
ATOM 3331 C C . ARG A 1 423 ? 3.254 4.810 33.945 1.00 95.12 423 ARG A C 1
ATOM 3333 O O . ARG A 1 423 ? 2.863 5.026 35.097 1.00 95.12 423 ARG A O 1
ATOM 3340 N N . LYS A 1 424 ? 3.413 5.793 33.055 1.00 96.38 424 LYS A N 1
ATOM 3341 C CA . LYS A 1 424 ? 3.078 7.201 33.327 1.00 96.38 424 LYS A CA 1
ATOM 3342 C C . LYS A 1 424 ? 1.580 7.394 33.568 1.00 96.38 424 LYS A C 1
ATOM 3344 O O . LYS A 1 424 ? 1.210 8.047 34.542 1.00 96.38 424 LYS A O 1
ATOM 3349 N N . MET A 1 425 ? 0.725 6.770 32.755 1.00 98.00 425 MET A N 1
ATOM 3350 C CA . MET A 1 425 ? -0.730 6.804 32.949 1.00 98.00 425 MET A CA 1
ATOM 3351 C C . MET A 1 425 ? -1.140 6.206 34.301 1.00 98.00 425 MET A C 1
ATOM 3353 O O . MET A 1 425 ? -1.901 6.827 35.043 1.00 98.00 425 MET A O 1
ATOM 3357 N N . GLN A 1 426 ? -0.590 5.044 34.666 1.00 97.50 426 GLN A N 1
ATOM 3358 C CA . GLN A 1 426 ? -0.839 4.407 35.966 1.00 97.50 426 GLN A CA 1
ATOM 3359 C C . GLN A 1 426 ? -0.365 5.282 37.131 1.00 97.50 426 GLN A C 1
ATOM 3361 O O . GLN A 1 426 ? -1.083 5.436 38.114 1.00 97.50 426 GLN A O 1
ATOM 3366 N N . SER A 1 427 ? 0.805 5.911 37.007 1.00 97.88 427 SER A N 1
ATOM 3367 C CA . SER A 1 427 ? 1.328 6.826 38.033 1.00 97.88 427 SER A CA 1
ATOM 3368 C C . SER A 1 427 ? 0.428 8.054 38.229 1.00 97.88 427 SER A C 1
ATOM 3370 O O . SER A 1 427 ? 0.312 8.560 39.342 1.00 97.88 427 SER A O 1
ATOM 3372 N N . ALA A 1 428 ? -0.211 8.539 37.159 1.00 98.06 428 ALA A N 1
ATOM 3373 C CA . ALA A 1 428 ? -1.060 9.726 37.193 1.00 98.06 428 ALA A CA 1
ATOM 3374 C C . ALA A 1 428 ? -2.492 9.456 37.689 1.00 98.06 428 ALA A C 1
ATOM 3376 O O . ALA A 1 428 ? -3.079 10.329 38.328 1.00 98.06 428 ALA A O 1
ATOM 3377 N N . PHE A 1 429 ? -3.061 8.282 37.388 1.00 97.75 429 PHE A N 1
ATOM 3378 C CA . PHE A 1 429 ? -4.490 8.006 37.602 1.00 97.75 429 PHE A CA 1
ATOM 3379 C C . PHE A 1 429 ? -4.790 6.746 38.437 1.00 97.75 429 PHE A C 1
ATOM 3381 O O . PHE A 1 429 ? -5.954 6.500 38.760 1.00 97.75 429 PHE A O 1
ATOM 3388 N N . GLY A 1 430 ? -3.770 5.974 38.823 1.00 96.31 430 GLY A N 1
ATOM 3389 C CA . GLY A 1 430 ? -3.889 4.818 39.715 1.00 96.31 430 GLY A CA 1
ATOM 3390 C C . GLY A 1 430 ? -4.862 3.754 39.202 1.00 96.31 430 GLY A C 1
ATOM 3391 O O . GLY A 1 430 ? -4.883 3.425 38.015 1.00 96.31 430 GLY A O 1
ATOM 3392 N N . ASP A 1 431 ? -5.709 3.252 40.101 1.00 94.19 431 ASP A N 1
ATOM 3393 C CA . ASP A 1 431 ? -6.621 2.122 39.857 1.00 94.19 431 ASP A CA 1
ATOM 3394 C C . ASP A 1 431 ? -7.720 2.392 38.816 1.00 94.19 431 ASP A C 1
ATOM 3396 O O . ASP A 1 431 ? -8.383 1.455 38.351 1.00 94.19 431 ASP A O 1
ATOM 3400 N N . LYS A 1 432 ? -7.901 3.662 38.422 1.00 95.19 432 LYS A N 1
ATOM 3401 C CA . LYS A 1 432 ? -8.798 4.053 37.327 1.00 95.19 432 LYS A CA 1
ATOM 3402 C C . LYS A 1 432 ? -8.310 3.557 35.971 1.00 95.19 432 LYS A C 1
ATOM 3404 O O . LYS A 1 432 ? -9.121 3.437 35.057 1.00 95.19 432 LYS A O 1
ATOM 3409 N N . VAL A 1 433 ? -7.007 3.302 35.829 1.00 97.44 433 VAL A N 1
ATOM 3410 C CA . VAL A 1 433 ? -6.402 2.860 34.571 1.00 97.44 433 VAL A CA 1
ATOM 3411 C C . VAL A 1 433 ? -6.646 1.372 34.364 1.00 97.44 433 VAL A C 1
ATOM 3413 O O . VAL A 1 433 ? -6.205 0.525 35.139 1.00 97.44 433 VAL A O 1
ATOM 3416 N N . LYS A 1 434 ? -7.328 1.062 33.269 1.00 96.62 434 LYS A N 1
ATOM 3417 C CA . LYS A 1 434 ? -7.649 -0.272 32.776 1.00 96.62 434 LYS A CA 1
ATOM 3418 C C . LYS A 1 434 ? -6.964 -0.475 31.424 1.00 96.62 434 LYS A C 1
ATOM 3420 O O . LYS A 1 434 ? -6.821 0.478 30.668 1.00 96.62 434 LYS A O 1
ATOM 3425 N N . TYR A 1 435 ? -6.511 -1.685 31.106 1.00 95.75 435 TYR A N 1
ATOM 3426 C CA . TYR A 1 435 ? -5.790 -1.958 29.856 1.00 95.75 435 TYR A CA 1
ATOM 3427 C C . TYR A 1 435 ? -5.833 -3.444 29.495 1.00 95.75 435 TYR A C 1
ATOM 3429 O O . TYR A 1 435 ? -5.940 -4.297 30.372 1.00 95.75 435 TYR A O 1
ATOM 3437 N N . VAL A 1 436 ? -5.705 -3.766 28.205 1.00 94.12 436 VAL A N 1
ATOM 3438 C CA . VAL A 1 436 ? -5.497 -5.152 27.750 1.00 94.12 436 VAL A CA 1
ATOM 3439 C C . VAL A 1 436 ? -4.084 -5.594 28.123 1.00 94.12 436 VAL A C 1
ATOM 3441 O O . VAL A 1 436 ? -3.121 -4.844 27.940 1.00 94.12 436 VAL A O 1
ATOM 3444 N N . ASP A 1 437 ? -3.947 -6.812 28.647 1.00 90.06 437 ASP A N 1
ATOM 3445 C CA . ASP A 1 437 ? -2.643 -7.398 28.969 1.00 90.06 437 ASP A CA 1
ATOM 3446 C C . ASP A 1 437 ? -1.938 -7.881 27.691 1.00 90.06 437 ASP A C 1
ATOM 3448 O O . ASP A 1 437 ? -1.955 -9.062 27.331 1.00 90.06 437 ASP A O 1
ATOM 3452 N N . GLN A 1 438 ? -1.417 -6.897 26.958 1.00 86.31 438 GLN A N 1
ATOM 3453 C CA . GLN A 1 438 ? -0.683 -7.048 25.710 1.00 86.31 438 GLN A CA 1
ATOM 3454 C C . GLN A 1 438 ? 0.825 -6.968 25.936 1.00 86.31 438 GLN A C 1
ATOM 3456 O O . GLN A 1 438 ? 1.298 -6.300 26.863 1.00 86.31 438 GLN A O 1
ATOM 3461 N N . LYS A 1 439 ? 1.586 -7.567 25.014 1.00 83.75 439 LYS A N 1
ATOM 3462 C CA . LYS A 1 439 ? 3.031 -7.340 24.923 1.00 83.75 439 LYS A CA 1
ATOM 3463 C C . LYS A 1 439 ? 3.296 -5.851 24.669 1.00 83.75 439 LYS A C 1
ATOM 3465 O O . LYS A 1 439 ? 2.648 -5.233 23.821 1.00 83.75 439 LYS A O 1
ATOM 3470 N N . ARG A 1 440 ? 4.224 -5.280 25.437 1.00 85.44 440 ARG A N 1
ATOM 3471 C CA . ARG A 1 440 ? 4.621 -3.869 25.361 1.00 85.44 440 ARG A CA 1
ATOM 3472 C C . ARG A 1 440 ? 6.120 -3.753 25.198 1.00 85.44 440 ARG A C 1
ATOM 3474 O O . ARG A 1 440 ? 6.862 -4.596 25.695 1.00 85.44 440 ARG A O 1
ATOM 3481 N N . PHE A 1 441 ? 6.533 -2.690 24.528 1.00 79.50 441 PHE A N 1
ATOM 3482 C CA . PHE A 1 441 ? 7.915 -2.453 24.155 1.00 79.50 441 PHE A CA 1
ATOM 3483 C C . PHE A 1 441 ? 8.472 -1.244 24.896 1.00 79.50 441 PHE A C 1
ATOM 3485 O O . PHE A 1 441 ? 7.743 -0.324 25.275 1.00 79.50 441 PHE A O 1
ATOM 3492 N N . VAL A 1 442 ? 9.787 -1.261 25.094 1.00 72.31 442 VAL A N 1
ATOM 3493 C CA . VAL A 1 442 ? 10.553 -0.113 25.572 1.00 72.31 442 VAL A CA 1
ATOM 3494 C C . VAL A 1 442 ? 11.309 0.434 24.370 1.00 72.31 442 VAL A C 1
ATOM 3496 O O . VAL A 1 442 ? 12.195 -0.227 23.837 1.00 72.31 442 VAL A O 1
ATOM 3499 N N . SER A 1 443 ? 10.915 1.622 23.922 1.00 61.25 443 SER A N 1
ATOM 3500 C CA . SER A 1 443 ? 11.434 2.261 22.713 1.00 61.25 443 SER A CA 1
ATOM 3501 C C . SER A 1 443 ? 12.955 2.448 22.770 1.00 61.25 443 SER A C 1
ATOM 3503 O O . SER A 1 443 ? 13.464 3.107 23.679 1.00 61.25 443 SER A O 1
ATOM 3505 N N . GLN A 1 444 ? 13.674 1.935 21.769 1.00 60.78 444 GLN A N 1
ATOM 3506 C CA . GLN A 1 444 ? 15.060 2.314 21.479 1.00 60.78 444 GLN A CA 1
ATOM 3507 C C . GLN A 1 444 ? 15.083 3.223 20.242 1.00 60.78 444 GLN A C 1
ATOM 3509 O O . GLN A 1 444 ? 14.256 3.095 19.339 1.00 60.78 444 GLN A O 1
ATOM 3514 N N . LYS A 1 445 ? 15.975 4.218 20.229 1.00 58.56 445 LYS A N 1
ATOM 3515 C CA . LYS A 1 445 ? 16.009 5.248 19.180 1.00 58.56 445 LYS A CA 1
ATOM 3516 C C . LYS A 1 445 ? 16.354 4.623 17.820 1.00 58.56 445 LYS A C 1
ATOM 3518 O O . LYS A 1 445 ? 17.404 4.002 17.704 1.00 58.56 445 LYS A O 1
ATOM 3523 N N . GLY A 1 446 ? 15.528 4.882 16.802 1.00 57.31 446 GLY A N 1
ATOM 3524 C CA . GLY A 1 446 ? 15.784 4.492 15.410 1.00 57.31 446 GLY A CA 1
ATOM 3525 C C . GLY A 1 446 ? 15.267 3.115 14.982 1.00 57.31 446 GLY A C 1
ATOM 3526 O O . GLY A 1 446 ? 15.638 2.674 13.903 1.00 57.31 446 GLY A O 1
ATOM 3527 N N . GLU A 1 447 ? 14.431 2.448 15.783 1.00 61.97 447 GLU A N 1
ATOM 3528 C CA . GLU A 1 447 ? 13.958 1.085 15.492 1.00 61.97 447 GLU A CA 1
ATOM 3529 C C . GLU A 1 447 ? 12.458 1.041 15.186 1.00 61.97 447 GLU A C 1
ATOM 3531 O O . GLU A 1 447 ? 11.654 1.665 15.890 1.00 61.97 447 GLU A O 1
ATOM 3536 N N . TYR A 1 448 ? 12.069 0.262 14.173 1.00 64.25 448 TYR A N 1
ATOM 3537 C CA . TYR A 1 448 ? 10.660 -0.012 13.895 1.00 64.25 448 TYR A CA 1
ATOM 3538 C C . TYR A 1 448 ? 10.133 -1.151 14.777 1.00 64.25 448 TYR A C 1
ATOM 3540 O O . TYR A 1 448 ? 10.841 -2.107 15.094 1.00 64.25 448 TYR A O 1
ATOM 3548 N N . LEU A 1 449 ? 8.841 -1.114 15.124 1.00 64.94 449 LEU A N 1
ATOM 3549 C CA . LEU A 1 449 ? 8.191 -2.222 15.837 1.00 64.94 449 LEU A CA 1
ATOM 3550 C C . LEU A 1 449 ? 8.229 -3.526 15.034 1.00 64.94 449 LEU A C 1
ATOM 3552 O O . LEU A 1 449 ? 8.327 -4.604 15.618 1.00 64.94 449 LEU A O 1
ATOM 3556 N N . SER A 1 450 ? 8.176 -3.434 13.702 1.00 58.97 450 SER A N 1
ATOM 3557 C CA . SER A 1 450 ? 8.283 -4.593 12.812 1.00 58.97 450 SER A CA 1
ATOM 3558 C C . SER A 1 450 ? 9.610 -5.343 12.961 1.00 58.97 450 SER A C 1
ATOM 3560 O O . SER A 1 450 ? 9.657 -6.546 12.728 1.00 58.97 450 SER A O 1
ATOM 3562 N N . GLU A 1 451 ? 10.669 -4.658 13.396 1.00 62.94 451 GLU A N 1
ATOM 3563 C CA . GLU A 1 451 ? 12.024 -5.207 13.549 1.00 62.94 451 GLU A CA 1
ATOM 3564 C C . GLU A 1 451 ? 12.242 -5.863 14.923 1.00 62.94 451 GLU A C 1
ATOM 3566 O O . GLU A 1 451 ? 13.193 -6.616 15.121 1.00 62.94 451 GLU A O 1
ATOM 3571 N N . GLN A 1 452 ? 11.332 -5.650 15.882 1.00 64.75 452 GLN A N 1
ATOM 3572 C CA . GLN A 1 452 ? 11.438 -6.231 17.227 1.00 64.75 452 GLN A CA 1
ATOM 3573 C C . GLN A 1 452 ? 11.228 -7.754 17.233 1.00 64.75 452 GLN A C 1
ATOM 3575 O O . GLN A 1 452 ? 11.596 -8.432 18.193 1.00 64.75 452 GLN A O 1
ATOM 3580 N N . ARG A 1 453 ? 10.670 -8.324 16.154 1.00 61.31 453 ARG A N 1
ATOM 3581 C CA . ARG A 1 453 ? 10.456 -9.774 16.025 1.00 61.31 453 ARG A CA 1
ATOM 3582 C C . ARG A 1 453 ? 11.753 -10.575 16.107 1.00 61.31 453 ARG A C 1
ATOM 3584 O O . ARG A 1 453 ? 11.792 -11.597 16.790 1.00 61.31 453 ARG A O 1
ATOM 3591 N N . GLU A 1 454 ? 12.803 -10.101 15.442 1.00 57.69 454 GLU A N 1
ATOM 3592 C CA . GLU A 1 454 ? 14.097 -10.793 15.373 1.00 57.69 454 GLU A CA 1
ATOM 3593 C C . GLU A 1 454 ? 14.846 -10.759 16.711 1.00 57.69 454 GLU A C 1
ATOM 3595 O O . GLU A 1 454 ? 15.580 -11.689 17.037 1.00 57.69 454 GLU A O 1
ATOM 3600 N N . LYS A 1 455 ? 14.611 -9.722 17.522 1.00 58.38 455 LYS A N 1
ATOM 3601 C CA . LYS A 1 455 ? 15.280 -9.525 18.815 1.00 58.38 455 LYS A CA 1
ATOM 3602 C C . LYS A 1 455 ? 14.637 -10.307 19.953 1.00 58.38 455 LYS A C 1
ATOM 3604 O O . LYS A 1 455 ? 15.334 -10.804 20.832 1.00 58.38 455 LYS A O 1
ATOM 3609 N N . ASP A 1 456 ? 13.318 -10.448 19.916 1.00 58.78 456 ASP A N 1
ATOM 3610 C CA . ASP A 1 456 ? 12.544 -10.996 21.030 1.00 58.78 456 ASP A CA 1
ATOM 3611 C C . ASP A 1 456 ? 12.356 -12.522 20.987 1.00 58.78 456 ASP A C 1
ATOM 3613 O O . ASP A 1 456 ? 11.635 -13.070 21.822 1.00 58.78 456 ASP A O 1
ATOM 3617 N N . THR A 1 457 ? 12.987 -13.237 20.046 1.00 61.59 457 THR A N 1
ATOM 3618 C CA . THR A 1 457 ? 12.872 -14.706 19.904 1.00 61.59 457 THR A CA 1
ATOM 3619 C C . THR A 1 457 ? 11.418 -15.187 19.877 1.00 61.59 457 THR A C 1
ATOM 3621 O O . THR A 1 457 ? 11.016 -16.050 20.662 1.00 61.59 457 THR A O 1
ATOM 3624 N N . TRP A 1 458 ? 10.613 -14.587 18.995 1.00 66.88 458 TRP A N 1
ATOM 3625 C CA . TRP A 1 458 ? 9.177 -14.850 18.945 1.00 66.88 458 TRP A CA 1
ATOM 3626 C C . TRP A 1 458 ? 8.872 -16.342 18.816 1.00 66.88 458 TRP A C 1
ATOM 3628 O O . TRP A 1 458 ? 9.433 -17.040 17.967 1.00 66.88 458 TRP A O 1
ATOM 3638 N N . LYS A 1 459 ? 7.967 -16.831 19.663 1.00 69.44 459 LYS A N 1
ATOM 3639 C CA . LYS A 1 459 ? 7.516 -18.227 19.635 1.00 69.44 459 LYS A CA 1
ATOM 3640 C C . LYS A 1 459 ? 6.279 -18.379 18.746 1.00 69.44 459 LYS A C 1
ATOM 3642 O O . LYS A 1 459 ? 5.493 -17.436 18.640 1.00 69.44 459 LYS A O 1
ATOM 3647 N N . PRO A 1 460 ? 6.046 -19.573 18.169 1.00 67.31 460 PRO A N 1
ATOM 3648 C CA . PRO A 1 460 ? 4.799 -19.854 17.466 1.00 67.31 460 PRO A CA 1
ATOM 3649 C C . PRO A 1 460 ? 3.573 -19.504 18.322 1.00 67.31 460 PRO A C 1
ATOM 3651 O O . PRO A 1 460 ? 3.471 -19.925 19.476 1.00 67.31 460 PRO A O 1
ATOM 3654 N N . GLY A 1 461 ? 2.644 -18.734 17.755 1.00 74.50 461 GLY A N 1
ATOM 3655 C CA . GLY A 1 461 ? 1.410 -18.285 18.399 1.00 74.50 461 GLY A CA 1
ATOM 3656 C C . GLY A 1 461 ? 1.479 -16.872 18.987 1.00 74.50 461 GLY A C 1
ATOM 3657 O O . GLY A 1 461 ? 0.429 -16.292 19.285 1.00 74.50 461 GLY A O 1
ATOM 3658 N N . GLU A 1 462 ? 2.670 -16.278 19.111 1.00 83.75 462 GLU A N 1
ATOM 3659 C CA . GLU A 1 462 ? 2.814 -14.882 19.541 1.00 83.75 462 GLU A CA 1
ATOM 3660 C C . GLU A 1 462 ? 2.286 -13.900 18.484 1.00 83.75 462 GLU A C 1
ATOM 3662 O O . GLU A 1 462 ? 1.702 -12.880 18.856 1.00 83.75 462 GLU A O 1
ATOM 3667 N N . GLY A 1 463 ? 2.362 -14.251 17.189 1.00 86.88 463 GLY A N 1
ATOM 3668 C CA . GLY A 1 463 ? 1.757 -13.483 16.094 1.00 86.88 463 GLY A CA 1
ATOM 3669 C C . GLY A 1 463 ? 0.248 -13.309 16.254 1.00 86.88 463 GLY A C 1
ATOM 3670 O O . GLY A 1 463 ? -0.278 -12.197 16.145 1.00 86.88 463 GLY A O 1
ATOM 3671 N N . TRP A 1 464 ? -0.447 -14.400 16.597 1.00 92.50 464 TRP A N 1
ATOM 3672 C CA . TRP A 1 464 ? -1.878 -14.352 16.894 1.00 92.50 464 TRP A CA 1
ATOM 3673 C C . TRP A 1 464 ? -2.169 -13.514 18.142 1.00 92.50 464 TRP A C 1
ATOM 3675 O O . TRP A 1 464 ? -2.994 -12.607 18.080 1.00 92.50 464 TRP A O 1
ATOM 3685 N N . LYS A 1 465 ? -1.496 -13.773 19.273 1.00 92.06 465 LYS A N 1
ATOM 3686 C CA . LYS A 1 465 ? -1.788 -13.060 20.532 1.00 92.06 465 LYS A CA 1
ATOM 3687 C C . LYS A 1 465 ? -1.587 -11.553 20.377 1.00 92.06 465 LYS A C 1
ATOM 3689 O O . LYS A 1 465 ? -2.450 -10.787 20.793 1.00 92.06 465 LYS A O 1
ATOM 3694 N N . TYR A 1 466 ? -0.498 -11.140 19.728 1.00 90.19 466 TYR A N 1
ATOM 3695 C CA . TYR A 1 466 ? -0.190 -9.731 19.505 1.00 90.19 466 TYR A CA 1
ATOM 3696 C C . TYR A 1 466 ? -1.262 -9.024 18.659 1.00 90.19 466 TYR A C 1
ATOM 3698 O O . TYR A 1 466 ? -1.761 -7.965 19.044 1.00 90.19 466 TYR A O 1
ATOM 3706 N N . GLY A 1 467 ? -1.671 -9.628 17.537 1.00 93.25 467 GLY A N 1
ATOM 3707 C CA . GLY A 1 467 ? -2.748 -9.084 16.704 1.00 93.25 467 GLY A CA 1
ATOM 3708 C C . GLY A 1 467 ? -4.110 -9.078 17.406 1.00 93.25 467 GLY A C 1
ATOM 3709 O O . GLY A 1 467 ? -4.837 -8.087 17.324 1.00 93.25 467 GLY A O 1
ATOM 3710 N N . ALA A 1 468 ? -4.435 -10.141 18.147 1.00 95.81 468 ALA A N 1
ATOM 3711 C CA . ALA A 1 468 ? -5.700 -10.274 18.866 1.00 95.81 468 ALA A CA 1
ATOM 3712 C C . ALA A 1 468 ? -5.828 -9.249 20.000 1.00 95.81 468 ALA A C 1
ATOM 3714 O O . ALA A 1 468 ? -6.885 -8.644 20.162 1.00 95.81 468 ALA A O 1
ATOM 3715 N N . ASP A 1 469 ? -4.753 -9.005 20.754 1.00 95.19 469 ASP A N 1
ATOM 3716 C CA . ASP A 1 469 ? -4.726 -7.971 21.790 1.00 95.19 469 ASP A CA 1
ATOM 3717 C C . ASP A 1 469 ? -4.894 -6.568 21.211 1.00 95.19 469 ASP A C 1
ATOM 3719 O O . ASP A 1 469 ? -5.637 -5.758 21.765 1.00 95.19 469 ASP A O 1
ATOM 3723 N N . TYR A 1 470 ? -4.234 -6.293 20.082 1.00 94.50 470 TYR A N 1
ATOM 3724 C CA . TYR A 1 470 ? -4.355 -5.015 19.392 1.00 94.50 470 TYR A CA 1
ATOM 3725 C C . TYR A 1 470 ? -5.792 -4.766 18.913 1.00 94.50 470 TYR A C 1
ATOM 3727 O O . TYR A 1 470 ? -6.371 -3.730 19.243 1.00 94.50 470 TYR A O 1
ATOM 3735 N N . LEU A 1 471 ? -6.402 -5.722 18.199 1.00 96.25 471 LEU A N 1
ATOM 3736 C CA . LEU A 1 471 ? -7.800 -5.610 17.762 1.00 96.25 471 LEU A CA 1
ATOM 3737 C C . LEU A 1 471 ? -8.755 -5.504 18.955 1.00 96.25 471 LEU A C 1
ATOM 3739 O O . LEU A 1 471 ? -9.660 -4.672 18.938 1.00 96.25 471 LEU A O 1
ATOM 3743 N N . CYS A 1 472 ? -8.516 -6.275 20.019 1.00 96.88 472 CYS A N 1
ATOM 3744 C CA . CYS A 1 472 ? -9.286 -6.181 21.255 1.00 96.88 472 CYS A CA 1
ATOM 3745 C C . CYS A 1 472 ? -9.227 -4.779 21.860 1.00 96.88 472 CYS A C 1
ATOM 3747 O O . CYS A 1 472 ? -10.265 -4.231 22.223 1.00 96.88 472 CYS A O 1
ATOM 3749 N N . ALA A 1 473 ? -8.044 -4.170 21.947 1.00 96.62 473 ALA A N 1
ATOM 3750 C CA . ALA A 1 473 ? -7.912 -2.816 22.465 1.00 96.62 473 ALA A CA 1
ATOM 3751 C C . ALA A 1 473 ? -8.683 -1.799 21.606 1.00 96.62 473 ALA A C 1
ATOM 3753 O O . ALA A 1 473 ? -9.358 -0.934 22.158 1.00 96.62 473 ALA A O 1
ATOM 3754 N N . MET A 1 474 ? -8.645 -1.921 20.274 1.00 96.38 474 MET A N 1
ATOM 3755 C CA . MET A 1 474 ? -9.381 -1.018 19.375 1.00 96.38 474 MET A CA 1
ATOM 3756 C C . MET A 1 474 ? -10.902 -1.161 19.528 1.00 96.38 474 MET A C 1
ATOM 3758 O O . MET A 1 474 ? -11.607 -0.155 19.594 1.00 96.38 474 MET A O 1
ATOM 3762 N N . VAL A 1 475 ? -11.411 -2.391 19.651 1.00 96.31 475 VAL A N 1
ATOM 3763 C CA . VAL A 1 475 ? -12.844 -2.639 19.887 1.00 96.31 475 VAL A CA 1
ATOM 3764 C C . VAL A 1 475 ? -13.288 -2.034 21.216 1.00 96.31 475 VAL A C 1
ATOM 3766 O O . VAL A 1 475 ? -14.254 -1.277 21.241 1.00 96.31 475 VAL A O 1
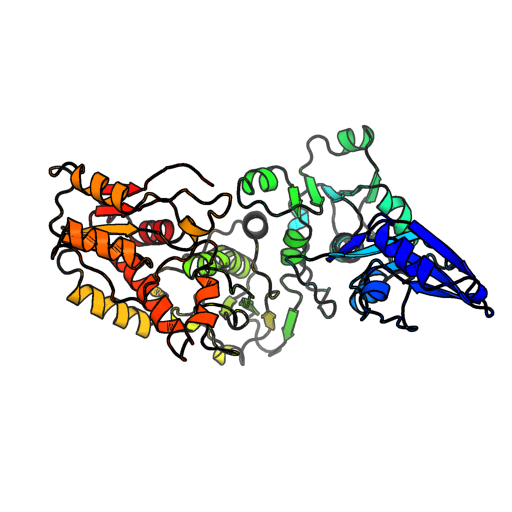ATOM 3769 N N . LEU A 1 476 ? -12.551 -2.276 22.303 1.00 96.88 476 LEU A N 1
ATOM 3770 C CA . LEU A 1 476 ? -12.896 -1.733 23.621 1.00 96.88 476 LEU A CA 1
ATOM 3771 C C . LEU A 1 476 ? -12.823 -0.197 23.664 1.00 96.88 476 LEU A C 1
ATOM 3773 O O . LEU A 1 476 ? -13.673 0.438 24.285 1.00 96.88 476 LEU A O 1
ATOM 3777 N N . LEU A 1 477 ? -11.870 0.424 22.960 1.00 97.25 477 LEU A N 1
ATOM 3778 C CA . LEU A 1 477 ? -11.845 1.884 22.788 1.00 97.25 477 LEU A CA 1
ATOM 3779 C C . LEU A 1 477 ? -13.109 2.403 22.083 1.00 97.25 477 LEU A C 1
ATOM 3781 O O . LEU A 1 477 ? -13.655 3.429 22.482 1.00 97.25 477 LEU A O 1
ATOM 3785 N N . SER A 1 478 ? -13.589 1.697 21.055 1.00 96.44 478 SER A N 1
ATOM 3786 C CA . SER A 1 478 ? -14.795 2.080 20.302 1.00 96.44 478 SER A CA 1
ATOM 3787 C C . SER A 1 478 ? -16.100 1.945 21.101 1.00 96.44 478 SER A C 1
ATOM 3789 O O . SER A 1 478 ? -17.140 2.469 20.702 1.00 96.44 478 SER A O 1
ATOM 3791 N N . GLU A 1 479 ? -16.061 1.216 22.215 1.00 96.06 479 GLU A N 1
ATOM 3792 C CA . GLU A 1 479 ? -17.195 1.013 23.120 1.00 96.06 479 GLU A CA 1
ATOM 3793 C C . GLU A 1 479 ? -17.215 2.038 24.264 1.00 96.06 479 GLU A C 1
ATOM 3795 O O . GLU A 1 479 ? -18.269 2.276 24.846 1.00 96.06 479 GLU A O 1
ATOM 3800 N N . CYS A 1 480 ? -16.079 2.672 24.578 1.00 97.00 480 CYS A N 1
ATOM 3801 C CA . CYS A 1 480 ? -16.000 3.731 25.587 1.00 97.00 480 CYS A CA 1
ATOM 3802 C C . CYS A 1 480 ? -16.848 4.944 25.180 1.00 97.00 480 CYS A C 1
ATOM 3804 O O . CYS A 1 480 ? -16.842 5.333 24.020 1.00 97.00 480 CYS A O 1
ATOM 3806 N N . ARG A 1 481 ? -17.519 5.613 26.123 1.00 96.06 481 ARG A N 1
ATOM 3807 C CA . ARG A 1 481 ? -18.322 6.818 25.829 1.00 96.06 481 ARG A CA 1
ATOM 3808 C C . ARG A 1 481 ? -17.496 8.024 25.393 1.00 96.06 481 ARG A C 1
ATOM 3810 O O . ARG A 1 481 ? -18.002 8.888 24.670 1.00 96.06 481 ARG A O 1
ATOM 3817 N N . PHE A 1 482 ? -16.271 8.113 25.889 1.00 97.62 482 PHE A N 1
ATOM 3818 C CA . PHE A 1 482 ? -15.366 9.216 25.614 1.00 97.62 482 PHE A CA 1
ATOM 3819 C C . PHE A 1 482 ? -14.097 8.684 24.964 1.00 97.62 482 PHE A C 1
ATOM 3821 O O . PHE A 1 482 ? -13.628 7.605 25.332 1.00 97.62 482 PHE A O 1
ATOM 3828 N N . PHE A 1 483 ? -13.513 9.452 24.048 1.00 98.12 483 PHE A N 1
ATOM 3829 C CA . PHE A 1 483 ? -12.305 9.032 23.345 1.00 98.12 483 PHE A CA 1
ATOM 3830 C C . PHE A 1 483 ? -11.253 10.131 23.274 1.00 98.12 483 PHE A C 1
ATOM 3832 O O . PHE A 1 483 ? -11.543 11.275 22.938 1.00 98.12 483 PHE A O 1
ATOM 3839 N N . LEU A 1 484 ? -10.007 9.779 23.571 1.00 98.19 484 LEU A N 1
ATOM 3840 C CA . LEU A 1 484 ? -8.860 10.657 23.427 1.00 98.19 484 LEU A CA 1
ATOM 3841 C C . LEU A 1 484 ? -7.718 9.909 22.740 1.00 98.19 484 LEU A C 1
ATOM 3843 O O . LEU A 1 484 ? -7.379 8.797 23.137 1.00 98.19 484 LEU A O 1
ATOM 3847 N N . ALA A 1 485 ? -7.090 10.517 21.736 1.00 97.81 485 ALA A N 1
ATOM 3848 C CA . ALA A 1 485 ? -5.938 9.931 21.057 1.00 97.81 485 ALA A CA 1
ATOM 3849 C C . ALA A 1 485 ? -4.758 10.899 20.968 1.00 97.81 485 ALA A C 1
ATOM 3851 O O . ALA A 1 485 ? -4.951 12.080 20.676 1.00 97.81 485 ALA A O 1
ATOM 3852 N N . SER A 1 486 ? -3.537 10.381 21.147 1.00 96.31 486 SER A N 1
ATOM 3853 C CA . SER A 1 486 ? -2.277 11.137 21.051 1.00 96.31 486 SER A CA 1
ATOM 3854 C C . SER A 1 486 ? -2.024 11.757 19.676 1.00 96.31 486 SER A C 1
ATOM 3856 O O . SER A 1 486 ? -1.170 12.623 19.551 1.00 96.31 486 SER A O 1
ATOM 3858 N N . GLY A 1 487 ? -2.736 11.333 18.639 1.00 94.00 487 GLY A N 1
ATOM 3859 C CA . GLY A 1 487 ? -2.606 11.863 17.290 1.00 94.00 487 GLY A CA 1
ATOM 3860 C C . GLY A 1 487 ? -3.318 10.974 16.280 1.00 94.00 487 GLY A C 1
ATOM 3861 O O . GLY A 1 487 ? -3.775 9.875 16.607 1.00 94.00 487 GLY A O 1
ATOM 3862 N N . ARG A 1 488 ? -3.421 11.432 15.029 1.00 92.25 488 ARG A N 1
ATOM 3863 C CA . ARG A 1 488 ? -4.002 10.619 13.950 1.00 92.25 488 ARG A CA 1
ATOM 3864 C C . ARG A 1 488 ? -3.105 9.416 13.648 1.00 92.25 488 ARG A C 1
ATOM 3866 O O . ARG A 1 488 ? -1.887 9.538 13.539 1.00 92.25 488 ARG A O 1
ATOM 3873 N N . CYS A 1 489 ? -3.720 8.245 13.511 1.00 89.94 489 CYS A N 1
ATOM 3874 C CA . CYS A 1 489 ? -3.084 7.008 13.061 1.00 89.94 489 CYS A CA 1
ATOM 3875 C C . CYS A 1 489 ? -4.154 6.021 12.559 1.00 89.94 489 CYS A C 1
ATOM 3877 O O . CYS A 1 489 ? -5.353 6.252 12.730 1.00 89.94 489 CYS A O 1
ATOM 3879 N N . SER A 1 490 ? -3.731 4.892 11.980 1.00 88.56 490 SER A N 1
ATOM 3880 C CA . SER A 1 490 ? -4.662 3.847 11.514 1.00 88.56 490 SER A CA 1
ATOM 3881 C C . SER A 1 490 ? -5.550 3.293 12.641 1.00 88.56 490 SER A C 1
ATOM 3883 O O . SER A 1 490 ? -6.709 2.973 12.399 1.00 88.56 490 SER A O 1
ATOM 3885 N N . GLY A 1 491 ? -5.037 3.231 13.878 1.00 92.44 491 GLY A N 1
ATOM 3886 C CA . GLY A 1 491 ? -5.812 2.801 15.048 1.00 92.44 491 GLY A CA 1
ATOM 3887 C C . GLY A 1 491 ? -6.971 3.745 15.377 1.00 92.44 491 GLY A C 1
ATOM 3888 O O . GLY A 1 491 ? -8.080 3.276 15.602 1.00 92.44 491 GLY A O 1
ATOM 3889 N N . VAL A 1 492 ? -6.749 5.066 15.310 1.00 93.75 492 VAL A N 1
ATOM 3890 C CA . VAL A 1 492 ? -7.823 6.068 15.467 1.00 93.75 492 VAL A CA 1
ATOM 3891 C C . VAL A 1 492 ? -8.915 5.852 14.425 1.00 93.75 492 VAL A C 1
ATOM 3893 O O . VAL A 1 492 ? -10.085 5.791 14.785 1.00 93.75 492 VAL A O 1
ATOM 3896 N N . GLY A 1 493 ? -8.533 5.660 13.157 1.00 92.19 493 GLY A N 1
ATOM 3897 C CA . GLY A 1 493 ? -9.497 5.417 12.083 1.00 92.19 493 GLY A CA 1
ATOM 3898 C C . GLY A 1 493 ? -10.340 4.156 12.302 1.00 92.19 493 GLY A C 1
ATOM 3899 O O . GLY A 1 493 ? -11.537 4.173 12.031 1.00 92.19 493 GLY A O 1
ATOM 3900 N N . LEU A 1 494 ? -9.753 3.075 12.837 1.00 94.31 494 LEU A N 1
ATOM 3901 C CA . LEU A 1 494 ? -10.520 1.879 13.201 1.00 94.31 494 LEU A CA 1
ATOM 3902 C C . LEU A 1 494 ? -11.489 2.158 14.358 1.00 94.31 494 LEU A C 1
ATOM 3904 O O . LEU A 1 494 ? -12.649 1.767 14.284 1.00 94.31 494 LEU A O 1
ATOM 3908 N N . VAL A 1 495 ? -11.031 2.833 15.413 1.00 95.69 495 VAL A N 1
ATOM 3909 C CA . VAL A 1 495 ? -11.877 3.163 16.568 1.00 95.69 495 VAL A CA 1
ATOM 3910 C C . VAL A 1 495 ? -13.080 4.006 16.146 1.00 95.69 495 VAL A C 1
ATOM 3912 O O . VAL A 1 495 ? -14.203 3.670 16.508 1.00 95.69 495 VAL A O 1
ATOM 3915 N N . GLU A 1 496 ? -12.862 5.048 15.340 1.00 93.19 496 GLU A N 1
ATOM 3916 C CA . GLU A 1 496 ? -13.929 5.904 14.805 1.00 93.19 496 GLU A CA 1
ATOM 3917 C C . GLU A 1 496 ? -14.916 5.101 13.941 1.00 93.19 496 GLU A C 1
ATOM 3919 O O . GLU A 1 496 ? -16.127 5.253 14.087 1.00 93.19 496 GLU A O 1
ATOM 3924 N N . LYS A 1 497 ? -14.414 4.192 13.091 1.00 91.06 497 LYS A N 1
ATOM 3925 C CA . LYS A 1 497 ? -15.249 3.328 12.240 1.00 91.06 497 LYS A CA 1
ATOM 3926 C C . LYS A 1 497 ? -16.120 2.367 13.051 1.00 91.06 497 LYS A C 1
ATOM 3928 O O . LYS A 1 497 ? -17.270 2.149 12.693 1.00 91.06 497 LYS A O 1
ATOM 3933 N N . LEU A 1 498 ? -15.569 1.783 14.116 1.00 93.75 498 LEU A N 1
ATOM 3934 C CA . LEU A 1 498 ? -16.278 0.834 14.979 1.00 93.75 498 LEU A CA 1
ATOM 3935 C C . LEU A 1 498 ? -17.257 1.514 15.934 1.00 93.75 498 LEU A C 1
ATOM 3937 O O . LEU A 1 498 ? -18.200 0.866 16.382 1.00 93.75 498 LEU A O 1
ATOM 3941 N N . ALA A 1 499 ? -17.010 2.773 16.300 1.00 91.38 499 ALA A N 1
ATOM 3942 C CA . ALA A 1 499 ? -17.805 3.461 17.305 1.00 91.38 499 ALA A CA 1
ATOM 3943 C C . ALA A 1 499 ? -19.241 3.732 16.837 1.00 91.38 499 ALA A C 1
ATOM 3945 O O . ALA A 1 499 ? -20.108 3.763 17.698 1.00 91.38 499 ALA A O 1
ATOM 3946 N N . GLU A 1 500 ? -19.508 3.899 15.533 1.00 80.62 500 GLU A N 1
ATOM 3947 C CA . GLU A 1 500 ? -20.862 4.146 14.987 1.00 80.62 500 GLU A CA 1
ATOM 3948 C C . GLU A 1 500 ? -21.652 5.190 15.816 1.00 80.62 500 GLU A C 1
ATOM 3950 O O . GLU A 1 500 ? -22.762 4.938 16.274 1.00 80.62 500 GLU A O 1
ATOM 3955 N N . ASP A 1 501 ? -21.031 6.345 16.086 1.00 78.50 501 ASP A N 1
ATOM 3956 C CA . ASP A 1 501 ? -21.551 7.451 16.915 1.00 78.50 501 ASP A CA 1
ATOM 3957 C C . ASP A 1 501 ? -21.666 7.195 18.438 1.00 78.50 501 ASP A C 1
ATOM 3959 O O . ASP A 1 501 ? -22.153 8.053 19.176 1.00 78.50 501 ASP A O 1
ATOM 3963 N N . ARG A 1 502 ? -21.162 6.068 18.970 1.00 84.44 502 ARG A N 1
ATOM 3964 C CA . ARG A 1 502 ? -21.137 5.793 20.428 1.00 84.44 502 ARG A CA 1
ATOM 3965 C C . ARG A 1 502 ? -20.332 6.810 21.240 1.00 84.44 502 ARG A C 1
ATOM 3967 O O . ARG A 1 502 ? -20.585 6.989 22.435 1.00 84.44 502 ARG A O 1
ATOM 3974 N N . HIS A 1 503 ? -19.347 7.455 20.621 1.00 88.62 503 HIS A N 1
ATOM 3975 C CA . HIS A 1 503 ? -18.528 8.467 21.281 1.00 88.62 503 HIS A CA 1
ATOM 3976 C C . HIS A 1 503 ? -19.322 9.756 21.439 1.00 88.62 503 HIS A C 1
ATOM 3978 O O . HIS A 1 503 ? -19.533 10.494 20.484 1.00 88.62 503 HIS A O 1
ATOM 3984 N N . SER A 1 504 ? -19.726 10.058 22.673 1.00 81.31 504 SER A N 1
ATOM 3985 C CA . SER A 1 504 ? -20.415 11.319 22.968 1.00 81.31 504 SER A CA 1
ATOM 3986 C C . SER A 1 504 ? -19.483 12.529 22.897 1.00 81.31 504 SER A C 1
ATOM 3988 O O . SER A 1 504 ? -19.942 13.633 22.623 1.00 81.31 504 SER A O 1
ATOM 3990 N N . GLN A 1 505 ? -18.186 12.320 23.149 1.00 90.88 505 GLN A N 1
ATOM 3991 C CA . GLN A 1 505 ? -17.127 13.311 22.972 1.00 90.88 505 GLN A CA 1
ATOM 3992 C C . GLN A 1 505 ? -15.831 12.616 22.549 1.00 90.88 505 GLN A C 1
ATOM 3994 O O . GLN A 1 505 ? -15.500 11.535 23.051 1.00 90.88 505 GLN A O 1
ATOM 3999 N N . SER A 1 506 ? -15.073 13.261 21.663 1.00 95.38 506 SER A N 1
ATOM 4000 C CA . SER A 1 506 ? -13.779 12.765 21.193 1.00 95.38 506 SER A CA 1
ATOM 4001 C C . SER A 1 506 ? -12.756 13.890 21.049 1.00 95.38 506 SER A C 1
ATOM 4003 O O . SER A 1 506 ? -13.103 14.981 20.599 1.00 95.38 506 SER A O 1
ATOM 4005 N N . TYR A 1 507 ? -11.489 13.618 21.361 1.00 97.19 507 TYR A N 1
ATOM 4006 C CA . TYR A 1 507 ? -10.378 14.542 21.144 1.00 97.19 507 TYR A CA 1
ATOM 4007 C C . TYR A 1 507 ? -9.176 13.815 20.537 1.00 97.19 507 TYR A C 1
ATOM 4009 O O . TYR A 1 507 ? -8.618 12.902 21.138 1.00 97.19 507 TYR A O 1
ATOM 4017 N N . VAL A 1 508 ? -8.728 14.250 19.363 1.00 97.25 508 VAL A N 1
ATOM 4018 C CA . VAL A 1 508 ? -7.502 13.748 18.732 1.00 97.25 508 VAL A CA 1
ATOM 4019 C C . VAL A 1 508 ? -6.529 14.910 18.637 1.00 97.25 508 VAL A C 1
ATOM 4021 O O . VAL A 1 508 ? -6.877 15.949 18.079 1.00 97.25 508 VAL A O 1
ATOM 4024 N N . PHE A 1 509 ? -5.328 14.753 19.191 1.00 96.81 509 PHE A N 1
ATOM 4025 C CA . PHE A 1 509 ? -4.292 15.773 19.054 1.00 96.81 509 PHE A CA 1
ATOM 4026 C C . PHE A 1 509 ? -3.938 16.001 17.577 1.00 96.81 509 PHE A C 1
ATOM 4028 O O . PHE A 1 509 ? -3.811 15.055 16.797 1.00 96.81 509 PHE A O 1
ATOM 4035 N N . ASP A 1 510 ? -3.734 17.265 17.220 1.00 94.81 510 ASP A N 1
ATOM 4036 C CA . ASP A 1 510 ? -3.189 17.679 15.933 1.00 94.81 510 ASP A CA 1
ATOM 4037 C C . ASP A 1 510 ? -1.973 18.573 16.188 1.00 94.81 510 ASP A C 1
ATOM 4039 O O . ASP A 1 510 ? -2.100 19.734 16.578 1.00 94.81 510 ASP A O 1
ATOM 4043 N N . LEU A 1 511 ? -0.788 17.981 16.050 1.00 93.00 511 LEU A N 1
ATOM 4044 C CA . LEU A 1 511 ? 0.507 18.641 16.229 1.00 93.00 511 LEU A CA 1
ATOM 4045 C C . LEU A 1 511 ? 1.251 18.782 14.888 1.00 93.00 511 LEU A C 1
ATOM 4047 O O . LEU A 1 511 ? 2.460 19.013 14.872 1.00 93.00 511 LEU A O 1
ATOM 4051 N N . GLY A 1 512 ? 0.542 18.627 13.763 1.00 89.12 512 GLY A N 1
ATOM 4052 C CA . GLY A 1 512 ? 1.124 18.587 12.424 1.00 89.12 512 GLY A CA 1
ATOM 4053 C C . GLY A 1 512 ? 1.638 17.203 12.013 1.00 89.12 512 GLY A C 1
ATOM 4054 O O . GLY A 1 512 ? 1.267 16.173 12.583 1.00 89.12 512 GLY A O 1
ATOM 4055 N N . VAL A 1 513 ? 2.482 17.178 10.980 1.00 85.81 513 VAL A N 1
ATOM 4056 C CA . VAL A 1 513 ? 3.084 15.967 10.394 1.00 85.81 513 VAL A CA 1
ATOM 4057 C C . VAL A 1 513 ? 4.610 16.083 10.372 1.00 85.81 513 VAL A C 1
ATOM 4059 O O . VAL A 1 513 ? 5.123 17.198 10.281 1.00 85.81 513 VAL A O 1
ATOM 4062 N N . TYR A 1 514 ? 5.312 14.948 10.465 1.00 79.38 514 TYR A N 1
ATOM 4063 C CA . TYR A 1 514 ? 6.773 14.869 10.313 1.00 79.38 514 TYR A CA 1
ATOM 4064 C C . TYR A 1 514 ? 7.249 15.184 8.892 1.00 79.38 514 TYR A C 1
ATOM 4066 O O . TYR A 1 514 ? 6.564 14.765 7.920 1.00 79.38 514 TYR A O 1
#

pLDDT: mean 87.18, std 10.02, range [54.25, 98.5]

Secondary structure (DSSP, 8-state):
-EEE----EEEEEGGG--HHHHHHHHHHS-TT-EEEEE-TTS-EEEEEHHHHHTT---TT-S-EESTTHHHHHHT-TTTTS-EEEE-TTS-EEEEEEE---S----SSS-GGG---TTGGG-SEEEEES-BHHHHHHHHHT-TT--SEEEEESHHHHHHGGGS----SSSEEEEESS-HHHHHHHTT--EEEEE-----STTHHHHHHTTEEEHHHHHHHHTTT-SEEE--TT---EEEEE----TTS-HHHHHHTTHHHHHHHHHTT-EEEE---S-TTSTT--STT--TTTTTB--TTS--GGGGGG-SEEEE--SSPPPHHHHHHHHHHH------TT-GGGB-HHHHHHHHHHHHHH-S-GGGEEEEE---THHHHH--TTSBPPPPHHHHHHHHHHS-TTT---SEEEEE-SBHHHHHHHHHHHGGGEE------B---TT--GGGHHHHTTPPTTHHHHHHHHHHHHHHHHHHSSEEEESS--HHHHHHHHHHTT--SEEEE----B-